Protein 3LC0 (pdb70)

B-factor: mean 15.01, std 8.4, range [2.0, 71.71]

Sequence (415 aa):
NMVETEPVQGCRDFPPEEAMRCCRRHLLFDVFHATAKTFGFEEYDAPVLESEELYIRKAGEEITEQMFNFITKGGHRVALRPEMTPSLARLLLGKGRSLLLPAKWYSSIPQCWRYEARREHYQWNMDIVGVKSVSAEVELVCAACWWAMRSLGLSSKDVGIKVNSRKVLQTVVEQAGVTSDKFAPVCVIVDKMEKIPREEVEAQLAVLGLEPTVVDAITTTLSLKSIDEIAQRVGEEHEAVKELRQFFEQVEEAYGYGDWVLFDASVVRGLAYYTGIVFEGFDREGKFRALCGGGRYDNLLLTTYGSPTPIPCAGFGFGDCCVIVELLQEKRLLPDIPHVVDDVVIPFDESMRPHALAVLRRLRDAGRSADIILDKKKVVQAFNYADRVGAVRAVLVAPEEWERGEVQVKMLRGFAVPLDRLV

Organism: Trypanosoma cruzi (strain CL Brener) (NCBI:txid353153)

Structure (mmCIF, N/CA/C/O backbone):
data_3LC0
#
_entry.id   3LC0
#
_cell.length_a   90.030
_cell.length_b   118.840
_cell.length_c   65.980
_cell.angle_alpha   90.00
_cell.angle_beta   132.57
_cell.angle_gamma   90.00
#
_symmetry.space_group_name_H-M   'C 1 2 1'
#
loop_
_entity.id
_entity.type
_entity.pdbx_description
1 polymer 'Histidyl-tRNA synthetase'
2 non-polymer HISTIDINE
3 water water
#
loop_
_atom_site.group_PDB
_atom_site.id
_atom_site.type_symbol
_atom_site.label_atom_id
_atom_site.label_alt_id
_atom_site.label_comp_id
_atom_site.label_asym_id
_atom_site.label_entity_id
_atom_site.label_seq_id
_atom_site.pdbx_PDB_ins_code
_atom_site.Cartn_x
_atom_site.Cartn_y
_atom_site.Cartn_z
_atom_site.occupancy
_atom_site.B_iso_or_equiv
_atom_site.auth_seq_id
_atom_site.auth_comp_id
_atom_site.auth_asym_id
_atom_site.auth_atom_id
_atom_site.pdbx_PDB_model_num
ATOM 1 N N . ASN A 1 25 ? 18.095 -16.632 22.297 1.00 26.30 47 ASN A N 1
ATOM 2 C CA . ASN A 1 25 ? 18.287 -16.214 20.875 1.00 26.17 47 ASN A CA 1
ATOM 3 C C . ASN A 1 25 ? 17.387 -15.041 20.469 1.00 26.00 47 ASN A C 1
ATOM 4 O O . ASN A 1 25 ? 16.397 -14.735 21.149 1.00 26.25 47 ASN A O 1
ATOM 6 N N . MET A 1 26 ? 17.759 -14.385 19.370 1.00 25.43 48 MET A N 1
ATOM 7 C CA . MET A 1 26 ? 16.949 -13.341 18.756 1.00 25.05 48 MET A CA 1
ATOM 8 C C . MET A 1 26 ? 16.008 -13.922 17.705 1.00 24.01 48 MET A C 1
ATOM 9 O O . MET A 1 26 ? 16.335 -14.915 17.048 1.00 24.07 48 MET A O 1
ATOM 14 N N . VAL A 1 27 ? 14.845 -13.289 17.538 1.00 22.49 49 VAL A N 1
ATOM 15 C CA . VAL A 1 27 ? 13.964 -13.584 16.405 1.00 21.03 49 VAL A CA 1
ATOM 16 C C . VAL A 1 27 ? 14.729 -13.249 15.114 1.00 19.84 49 VAL A C 1
ATOM 17 O O . VAL A 1 27 ? 15.715 -12.505 15.152 1.00 19.62 49 VAL A O 1
ATOM 21 N N . GLU A 1 28 ? 14.307 -13.823 13.990 1.00 18.57 50 GLU A N 1
ATOM 22 C CA . GLU A 1 28 ? 14.921 -13.496 12.708 1.00 17.48 50 GLU A CA 1
ATOM 23 C C . GLU A 1 28 ? 14.595 -12.042 12.361 1.00 16.51 50 GLU A C 1
ATOM 24 O O . GLU A 1 28 ? 13.421 -11.702 12.221 1.00 15.83 50 GLU A O 1
ATOM 30 N N . THR A 1 29 ? 15.627 -11.207 12.223 1.00 15.41 51 THR A N 1
ATOM 31 C CA . THR A 1 29 ? 15.449 -9.767 11.960 1.00 14.83 51 THR A CA 1
ATOM 32 C C . THR A 1 29 ? 15.387 -9.422 10.481 1.00 14.29 51 THR A C 1
ATOM 33 O O . THR A 1 29 ? 14.870 -8.360 10.104 1.00 13.38 51 THR A O 1
ATOM 37 N N . GLU A 1 30 ? 15.920 -10.308 9.640 1.00 13.79 52 GLU A N 1
ATOM 38 C CA . GLU A 1 30 ? 15.794 -10.139 8.191 1.00 13.38 52 GLU A CA 1
ATOM 39 C C . GLU A 1 30 ? 14.350 -10.405 7.762 1.00 12.38 52 GLU A C 1
ATOM 40 O O . GLU A 1 30 ? 13.664 -11.226 8.371 1.00 12.61 52 GLU A O 1
ATOM 46 N N . PRO A 1 31 ? 13.881 -9.716 6.708 1.00 11.61 53 PRO A N 1
ATOM 47 C CA . PRO A 1 31 ? 12.528 -9.988 6.216 1.00 11.35 53 PRO A CA 1
ATOM 48 C C . PRO A 1 31 ? 12.492 -11.289 5.418 1.00 11.30 53 PRO A C 1
ATOM 49 O O . PRO A 1 31 ? 13.543 -11.892 5.167 1.00 10.41 53 PRO A O 1
ATOM 53 N N . VAL A 1 32 ? 11.288 -11.715 5.047 1.00 11.29 54 VAL A N 1
ATOM 54 C CA . VAL A 1 32 ? 11.084 -12.863 4.152 1.00 11.85 54 VAL A CA 1
ATOM 55 C C . VAL A 1 32 ? 11.940 -12.717 2.881 1.00 11.88 54 VAL A C 1
ATOM 56 O O . VAL A 1 32 ? 12.093 -11.618 2.341 1.00 11.37 54 VAL A O 1
ATOM 60 N N . GLN A 1 33 ? 12.482 -13.841 2.414 1.00 12.27 55 GLN A N 1
ATOM 61 C CA . GLN A 1 33 ? 13.552 -13.882 1.405 1.00 13.33 55 GLN A CA 1
ATOM 62 C C . GLN A 1 33 ? 13.683 -12.703 0.417 1.00 13.02 55 GLN A C 1
ATOM 63 O O . GLN A 1 33 ? 14.651 -11.936 0.494 1.00 14.45 55 GLN A O 1
ATOM 69 N N . GLY A 1 34 ? 12.763 -12.574 -0.526 1.00 11.83 56 GLY A N 1
ATOM 70 C CA . GLY A 1 34 ? 12.961 -11.580 -1.595 1.00 11.85 56 GLY A CA 1
ATOM 71 C C . GLY A 1 34 ? 12.316 -10.224 -1.343 1.00 11.36 56 GLY A C 1
ATOM 72 O O . GLY A 1 34 ? 12.055 -9.467 -2.294 1.00 11.19 56 GLY A O 1
ATOM 73 N N . CYS A 1 35 ? 12.079 -9.901 -0.073 1.00 11.14 57 CYS A N 1
ATOM 74 C CA . CYS A 1 35 ? 11.242 -8.741 0.281 1.00 11.61 57 CYS A CA 1
ATOM 75 C C . CYS A 1 35 ? 11.969 -7.632 1.048 1.00 11.06 57 CYS A C 1
ATOM 76 O O . CYS A 1 35 ? 12.891 -7.901 1.814 1.00 10.65 57 CYS A O 1
ATOM 79 N N . ARG A 1 36 ? 11.527 -6.385 0.854 1.00 10.50 58 ARG A N 1
ATOM 80 C CA . ARG A 1 36 ? 12.207 -5.236 1.443 1.00 9.72 58 ARG A CA 1
ATOM 81 C C . ARG A 1 36 ? 11.485 -4.673 2.667 1.00 9.17 58 ARG A C 1
ATOM 82 O O . ARG A 1 36 ? 10.244 -4.570 2.695 1.00 8.73 58 ARG A O 1
ATOM 90 N N . ASP A 1 37 ? 12.291 -4.295 3.654 1.00 7.63 59 ASP A N 1
ATOM 91 C CA . ASP A 1 37 ? 11.834 -3.494 4.778 1.00 7.35 59 ASP A CA 1
ATOM 92 C C . ASP A 1 37 ? 12.002 -2.027 4.436 1.00 7.33 59 ASP A C 1
ATOM 93 O O . ASP A 1 37 ? 12.922 -1.663 3.690 1.00 6.96 59 ASP A O 1
ATOM 98 N N . PHE A 1 38 ? 11.121 -1.182 4.973 1.00 6.52 60 PHE A N 1
ATOM 99 C CA . PHE A 1 38 ? 11.239 0.260 4.777 1.00 6.18 60 PHE A CA 1
ATOM 100 C C . PHE A 1 38 ? 11.209 0.992 6.106 1.00 5.95 60 PHE A C 1
ATOM 101 O O . PHE A 1 38 ? 10.199 1.616 6.446 1.00 4.41 60 PHE A O 1
ATOM 109 N N . PRO A 1 39 ? 12.326 0.959 6.851 1.00 5.65 61 PRO A N 1
ATOM 110 C CA . PRO A 1 39 ? 12.401 1.818 8.037 1.00 5.83 61 PRO A CA 1
ATOM 111 C C . PRO A 1 39 ? 12.402 3.294 7.603 1.00 5.35 61 PRO A C 1
ATOM 112 O O . PRO A 1 39 ? 12.468 3.562 6.398 1.00 5.18 61 PRO A O 1
ATOM 116 N N . PRO A 1 40 ? 12.316 4.242 8.560 1.00 6.05 62 PRO A N 1
ATOM 117 C CA . PRO A 1 40 ? 12.011 5.626 8.149 1.00 6.04 62 PRO A CA 1
ATOM 118 C C . PRO A 1 40 ? 12.892 6.200 7.048 1.00 6.18 62 PRO A C 1
ATOM 119 O O . PRO A 1 40 ? 12.383 6.797 6.101 1.00 5.95 62 PRO A O 1
ATOM 123 N N . GLU A 1 41 ? 14.216 5.990 7.154 1.00 6.69 63 GLU A N 1
ATOM 124 C CA A GLU A 1 41 ? 15.178 6.411 6.168 0.50 6.64 63 GLU A CA 1
ATOM 125 C CA B GLU A 1 41 ? 15.111 6.503 6.120 0.50 6.76 63 GLU A CA 1
ATOM 126 C C . GLU A 1 41 ? 14.781 5.966 4.738 1.00 6.73 63 GLU A C 1
ATOM 127 O O . GLU A 1 41 ? 14.644 6.773 3.798 1.00 7.21 63 GLU A O 1
ATOM 138 N N . ALA A 1 42 ? 14.611 4.656 4.584 1.00 6.68 64 ALA A N 1
ATOM 139 C CA . ALA A 1 42 ? 14.233 4.065 3.291 1.00 7.35 64 ALA A CA 1
ATOM 140 C C . ALA A 1 42 ? 12.825 4.468 2.868 1.00 7.55 64 ALA A C 1
ATOM 141 O O . ALA A 1 42 ? 12.551 4.634 1.675 1.00 6.29 64 ALA A O 1
ATOM 143 N N . MET A 1 43 ? 11.935 4.621 3.846 1.00 6.91 65 MET A N 1
ATOM 144 C CA . MET A 1 43 ? 10.554 5.068 3.557 1.00 7.19 65 MET A CA 1
ATOM 145 C C . MET A 1 43 ? 10.482 6.504 2.969 1.00 8.01 65 MET A C 1
ATOM 146 O O . MET A 1 43 ? 9.660 6.784 2.078 1.00 7.94 65 MET A O 1
ATOM 151 N N . ARG A 1 44 ? 11.334 7.405 3.453 1.00 9.08 66 ARG A N 1
ATOM 152 C CA . ARG A 1 44 ? 11.413 8.760 2.879 1.00 9.80 66 ARG A CA 1
ATOM 153 C C . ARG A 1 44 ? 11.759 8.731 1.397 1.00 10.50 66 ARG A C 1
ATOM 154 O O . ARG A 1 44 ? 11.166 9.468 0.590 1.00 10.15 66 ARG A O 1
ATOM 162 N N . CYS A 1 45 ? 12.721 7.884 1.035 1.00 10.60 67 CYS A N 1
ATOM 163 C CA A CYS A 1 45 ? 13.078 7.700 -0.365 0.50 10.78 67 CYS A CA 1
ATOM 164 C CA B CYS A 1 45 ? 13.076 7.666 -0.374 0.50 11.59 67 CYS A CA 1
ATOM 165 C C . CYS A 1 45 ? 11.875 7.202 -1.179 1.00 11.10 67 CYS A C 1
ATOM 166 O O . CYS A 1 45 ? 11.557 7.762 -2.239 1.00 10.35 67 CYS A O 1
ATOM 171 N N . ARG A 1 46 ? 11.203 6.164 -0.686 1.00 10.18 68 ARG A N 1
ATOM 172 C CA . ARG A 1 46 ? 10.017 5.659 -1.363 1.00 10.70 68 ARG A CA 1
ATOM 173 C C . ARG A 1 46 ? 8.923 6.723 -1.449 1.00 9.76 68 ARG A C 1
ATOM 174 O O . ARG A 1 46 ? 8.228 6.805 -2.466 1.00 10.50 68 ARG A O 1
ATOM 182 N N . ARG A 1 47 ? 8.756 7.520 -0.395 1.00 9.15 69 ARG A N 1
ATOM 183 C CA . ARG A 1 47 ? 7.695 8.548 -0.396 1.00 8.92 69 ARG A CA 1
ATOM 184 C C . ARG A 1 47 ? 8.018 9.648 -1.386 1.00 8.35 69 ARG A C 1
ATOM 185 O O . ARG A 1 47 ? 7.140 10.201 -2.007 1.00 6.92 69 ARG A O 1
ATOM 193 N N . HIS A 1 48 ? 9.294 9.961 -1.505 1.00 6.89 70 HIS A N 1
ATOM 194 C CA . HIS A 1 48 ? 9.767 10.970 -2.452 1.00 7.18 70 HIS A CA 1
ATOM 195 C C . HIS A 1 48 ? 9.390 10.540 -3.861 1.00 7.08 70 HIS A C 1
ATOM 196 O O . HIS A 1 48 ? 8.881 11.349 -4.669 1.00 8.39 70 HIS A O 1
ATOM 203 N N A LEU A 1 49 ? 9.625 9.266 -4.162 0.50 5.91 71 LEU A N 1
ATOM 204 N N B LEU A 1 49 ? 9.614 9.261 -4.155 0.50 6.36 71 LEU A N 1
ATOM 205 C CA A LEU A 1 49 ? 9.272 8.712 -5.458 0.50 5.50 71 LEU A CA 1
ATOM 206 C CA B LEU A 1 49 ? 9.282 8.686 -5.452 0.50 6.38 71 LEU A CA 1
ATOM 207 C C A LEU A 1 49 ? 7.754 8.670 -5.644 0.50 5.96 71 LEU A C 1
ATOM 208 C C B LEU A 1 49 ? 7.764 8.660 -5.644 0.50 6.45 71 LEU A C 1
ATOM 209 O O A LEU A 1 49 ? 7.230 9.138 -6.657 0.50 5.77 71 LEU A O 1
ATOM 210 O O B LEU A 1 49 ? 7.250 9.131 -6.661 0.50 6.26 71 LEU A O 1
ATOM 219 N N . PHE A 1 50 ? 7.043 8.129 -4.653 1.00 6.03 72 PHE A N 1
ATOM 220 C CA . PHE A 1 50 ? 5.577 7.978 -4.768 1.00 7.05 72 PHE A CA 1
ATOM 221 C C . PHE A 1 50 ? 4.890 9.347 -4.871 1.00 7.09 72 PHE A C 1
ATOM 222 O O . PHE A 1 50 ? 3.866 9.488 -5.576 1.00 7.28 72 PHE A O 1
ATOM 230 N N . ASP A 1 51 ? 5.435 10.342 -4.166 1.00 6.66 73 ASP A N 1
ATOM 231 C CA . ASP A 1 51 ? 4.858 11.703 -4.227 1.00 7.47 73 ASP A CA 1
ATOM 232 C C . ASP A 1 51 ? 4.869 12.194 -5.674 1.00 7.13 73 ASP A C 1
ATOM 233 O O . ASP A 1 51 ? 3.886 12.779 -6.150 1.00 6.76 73 ASP A O 1
ATOM 238 N N . VAL A 1 52 ? 5.959 11.910 -6.380 1.00 6.13 74 VAL A N 1
ATOM 239 C CA . VAL A 1 52 ? 6.062 12.272 -7.802 1.00 6.04 74 VAL A CA 1
ATOM 240 C C . VAL A 1 52 ? 5.036 11.521 -8.650 1.00 6.43 74 VAL A C 1
ATOM 241 O O . VAL A 1 52 ? 4.396 12.116 -9.501 1.00 4.97 74 VAL A O 1
ATOM 245 N N . PHE A 1 53 ? 4.882 10.212 -8.415 1.00 6.19 75 PHE A N 1
ATOM 246 C CA . PHE A 1 53 ? 3.885 9.448 -9.144 1.00 6.19 75 PHE A CA 1
ATOM 247 C C . PHE A 1 53 ? 2.470 10.030 -8.919 1.00 6.13 75 PHE A C 1
ATOM 248 O O . PHE A 1 53 ? 1.713 10.213 -9.885 1.00 5.48 75 PHE A O 1
ATOM 256 N N . HIS A 1 54 ? 2.092 10.301 -7.667 1.00 5.40 76 HIS A N 1
ATOM 257 C CA . HIS A 1 54 ? 0.768 10.890 -7.396 1.00 6.18 76 HIS A CA 1
ATOM 258 C C . HIS A 1 54 ? 0.646 12.270 -8.058 1.00 5.71 76 HIS A C 1
ATOM 259 O O . HIS A 1 54 ? -0.394 12.599 -8.629 1.00 5.73 76 HIS A O 1
ATOM 266 N N . ALA A 1 55 ? 1.708 13.057 -7.960 1.00 4.59 77 ALA A N 1
ATOM 267 C CA . ALA A 1 55 ? 1.648 14.462 -8.432 1.00 5.34 77 ALA A CA 1
ATOM 268 C C . ALA A 1 55 ? 1.535 14.504 -9.948 1.00 5.69 77 ALA A C 1
ATOM 269 O O . ALA A 1 55 ? 0.771 15.332 -10.509 1.00 6.57 77 ALA A O 1
ATOM 271 N N . THR A 1 56 ? 2.255 13.595 -10.610 1.00 5.88 78 THR A N 1
ATOM 272 C CA . THR A 1 56 ? 2.213 13.528 -12.084 1.00 5.99 78 THR A CA 1
ATOM 273 C C . THR A 1 56 ? 0.820 13.046 -12.539 1.00 6.12 78 THR A C 1
ATOM 274 O O . THR A 1 56 ? 0.252 13.607 -13.478 1.00 4.95 78 THR A O 1
ATOM 278 N N . ALA A 1 57 ? 0.286 12.003 -11.889 1.00 5.15 79 ALA A N 1
ATOM 279 C CA . ALA A 1 57 ? -1.078 11.533 -12.183 1.00 5.91 79 ALA A CA 1
ATOM 280 C C . ALA A 1 57 ? -2.095 12.654 -12.079 1.00 6.07 79 ALA A C 1
ATOM 281 O O . ALA A 1 57 ? -3.015 12.751 -12.904 1.00 7.88 79 ALA A O 1
ATOM 283 N N . LYS A 1 58 ? -1.986 13.444 -11.010 1.00 5.81 80 LYS A N 1
ATOM 284 C CA . LYS A 1 58 ? -2.889 14.552 -10.772 1.00 6.35 80 LYS A CA 1
ATOM 285 C C . LYS A 1 58 ? -2.747 15.606 -11.870 1.00 5.88 80 LYS A C 1
ATOM 286 O O . LYS A 1 58 ? -3.744 16.078 -12.440 1.00 4.64 80 LYS A O 1
ATOM 292 N N . THR A 1 59 ? -1.506 15.951 -12.165 1.00 4.73 81 THR A N 1
ATOM 293 C CA . THR A 1 59 ? -1.208 16.908 -13.231 1.00 5.68 81 THR A CA 1
ATOM 294 C C . THR A 1 59 ? -1.828 16.479 -14.563 1.00 5.70 81 THR A C 1
ATOM 295 O O . THR A 1 59 ? -2.312 17.317 -15.340 1.00 5.64 81 THR A O 1
ATOM 299 N N . PHE A 1 60 ? -1.819 15.178 -14.828 1.00 5.20 82 PHE A N 1
ATOM 300 C CA . PHE A 1 60 ? -2.323 14.640 -16.091 1.00 5.66 82 PHE A CA 1
ATOM 301 C C . PHE A 1 60 ? -3.808 14.220 -16.058 1.00 5.85 82 PHE A C 1
ATOM 302 O O . PHE A 1 60 ? -4.317 13.653 -17.035 1.00 6.50 82 PHE A O 1
ATOM 310 N N . GLY A 1 61 ? -4.482 14.442 -14.937 1.00 5.17 83 GLY A N 1
ATOM 311 C CA . GLY A 1 61 ? -5.921 14.152 -14.901 1.00 5.93 83 GLY A CA 1
ATOM 312 C C . GLY A 1 61 ? -6.312 12.698 -14.663 1.00 6.59 83 GLY A C 1
ATOM 313 O O . GLY A 1 61 ? -7.449 12.335 -14.936 1.00 7.75 83 GLY A O 1
ATOM 314 N N . PHE A 1 62 ? -5.407 11.903 -14.100 1.00 6.09 84 PHE A N 1
ATOM 315 C CA . PHE A 1 62 ? -5.659 10.454 -13.826 1.00 6.69 84 PHE A CA 1
ATOM 316 C C . PHE A 1 62 ? -6.258 10.290 -12.418 1.00 7.35 84 PHE A C 1
ATOM 317 O O . PHE A 1 62 ? -5.971 11.105 -11.528 1.00 7.85 84 PHE A O 1
ATOM 325 N N . GLU A 1 63 ? -7.102 9.261 -12.233 1.00 7.14 85 GLU A N 1
ATOM 326 C CA . GLU A 1 63 ? -7.780 9.013 -10.980 1.00 7.44 85 GLU A CA 1
ATOM 327 C C . GLU A 1 63 ? -7.254 7.734 -10.378 1.00 7.06 85 GLU A C 1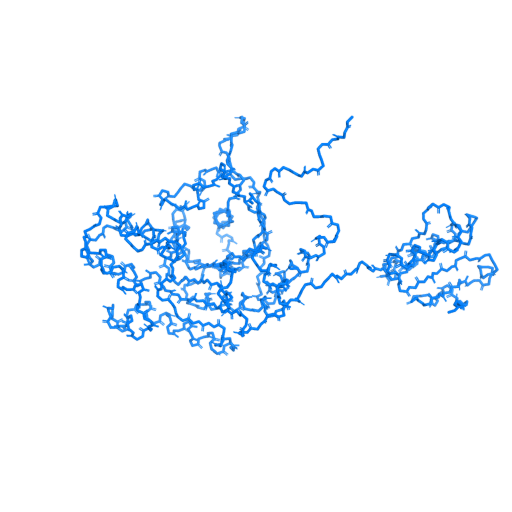
ATOM 328 O O . GLU A 1 63 ? -7.087 6.728 -11.085 1.00 6.59 85 GLU A O 1
ATOM 334 N N . GLU A 1 64 ? -7.038 7.768 -9.067 1.00 7.05 86 GLU A N 1
ATOM 335 C CA . GLU A 1 64 ? -6.441 6.642 -8.344 1.00 7.48 86 GLU A CA 1
ATOM 336 C C . GLU A 1 64 ? -7.421 5.484 -8.152 1.00 7.28 86 GLU A C 1
ATOM 337 O O . GLU A 1 64 ? -8.630 5.690 -7.990 1.00 6.86 86 GLU A O 1
ATOM 343 N N . TYR A 1 65 ? -6.905 4.261 -8.238 1.00 6.78 87 TYR A N 1
ATOM 344 C CA . TYR A 1 65 ? -7.697 3.102 -7.826 1.00 6.64 87 TYR A CA 1
ATOM 345 C C . TYR A 1 65 ? -6.785 2.096 -7.159 1.00 6.33 87 TYR A C 1
ATOM 346 O O . TYR A 1 65 ? -5.557 2.292 -7.069 1.00 6.31 87 TYR A O 1
ATOM 355 N N . ASP A 1 66 ? -7.397 1.019 -6.667 1.00 6.95 88 ASP A N 1
ATOM 356 C CA . ASP A 1 66 ? -6.663 -0.081 -6.057 1.00 7.81 88 ASP A CA 1
ATOM 357 C C . ASP A 1 66 ? -7.480 -1.362 -6.137 1.00 7.60 88 ASP A C 1
ATOM 358 O O . ASP A 1 66 ? -8.683 -1.335 -6.411 1.00 5.93 88 ASP A O 1
ATOM 363 N N . ALA A 1 67 ? -6.815 -2.487 -5.923 1.00 7.79 89 ALA A N 1
ATOM 364 C CA . ALA A 1 67 ? -7.495 -3.784 -5.906 1.00 8.26 89 ALA A CA 1
ATOM 365 C C . ALA A 1 67 ? -6.676 -4.705 -4.998 1.00 8.60 89 ALA A C 1
ATOM 366 O O . ALA A 1 67 ? -5.586 -4.314 -4.570 1.00 8.58 89 ALA A O 1
ATOM 368 N N . PRO A 1 68 ? -7.186 -5.913 -4.676 1.00 8.57 90 PRO A N 1
ATOM 369 C CA . PRO A 1 68 ? -6.429 -6.712 -3.705 1.00 8.69 90 PRO A CA 1
ATOM 370 C C . PRO A 1 68 ? -5.171 -7.314 -4.295 1.00 8.72 90 PRO A C 1
ATOM 371 O O . PRO A 1 68 ? -5.162 -7.728 -5.461 1.00 8.13 90 PRO A O 1
ATOM 375 N N . VAL A 1 69 ? -4.118 -7.369 -3.486 1.00 9.04 91 VAL A N 1
ATOM 376 C CA . VAL A 1 69 ? -2.856 -7.961 -3.922 1.00 9.56 91 VAL A CA 1
ATOM 377 C C . VAL A 1 69 ? -3.051 -9.460 -4.234 1.00 9.89 91 VAL A C 1
ATOM 378 O O . VAL A 1 69 ? -2.324 -10.025 -5.054 1.00 9.20 91 VAL A O 1
ATOM 382 N N . LEU A 1 70 ? -4.042 -10.069 -3.579 1.00 10.52 92 LEU A N 1
ATOM 383 C CA . LEU A 1 70 ? -4.450 -11.450 -3.829 1.00 11.49 92 LEU A CA 1
ATOM 384 C C . LEU A 1 70 ? -5.525 -11.522 -4.929 1.00 12.36 92 LEU A C 1
ATOM 385 O O . LEU A 1 70 ? -6.618 -10.974 -4.776 1.00 11.92 92 LEU A O 1
ATOM 390 N N . GLU A 1 71 ? -5.200 -12.195 -6.039 1.00 14.14 93 GLU A N 1
ATOM 391 C CA . GLU A 1 71 ? -6.136 -12.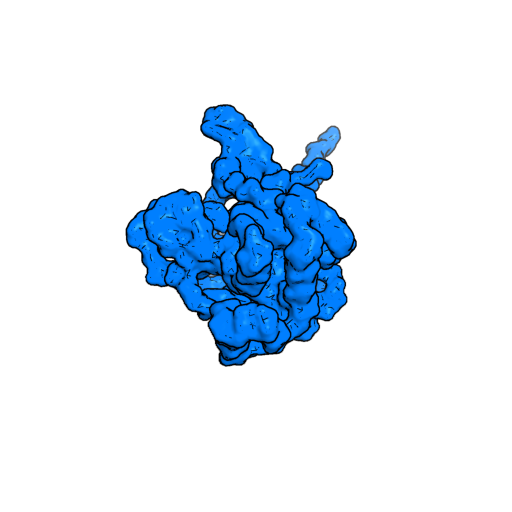416 -7.166 1.00 15.13 93 GLU A CA 1
ATOM 392 C C . GLU A 1 71 ? -6.271 -13.890 -7.532 1.00 16.24 93 GLU A C 1
ATOM 393 O O . GLU A 1 71 ? -5.357 -14.691 -7.270 1.00 16.43 93 GLU A O 1
ATOM 399 N N . SER A 1 72 ? -7.391 -14.249 -8.170 1.00 17.17 94 SER A N 1
ATOM 400 C CA . SER A 1 72 ? -7.544 -15.604 -8.715 1.00 18.39 94 SER A CA 1
ATOM 401 C C . SER A 1 72 ? -6.443 -15.887 -9.728 1.00 19.13 94 SER A C 1
ATOM 402 O O . SER A 1 72 ? -6.159 -15.062 -10.594 1.00 19.19 94 SER A O 1
ATOM 405 N N . GLU A 1 73 ? -5.825 -17.060 -9.619 1.00 19.96 95 GLU A N 1
ATOM 406 C CA . GLU A 1 73 ? -4.707 -17.417 -10.487 1.00 21.04 95 GLU A CA 1
ATOM 407 C C . GLU A 1 73 ? -5.163 -17.472 -11.945 1.00 20.77 95 GLU A C 1
ATOM 408 O O . GLU A 1 73 ? -4.359 -17.260 -12.855 1.00 20.46 95 GLU A O 1
ATOM 414 N N . GLU A 1 74 ? -6.461 -17.730 -12.142 1.00 20.87 96 GLU A N 1
ATOM 415 C CA . GLU A 1 74 ? -7.057 -17.871 -13.473 1.00 21.57 96 GLU A CA 1
ATOM 416 C C . GLU A 1 74 ? -6.940 -16.588 -14.282 1.00 21.67 96 GLU A C 1
ATOM 417 O O . GLU A 1 74 ? -6.880 -16.623 -15.510 1.00 21.56 96 GLU A O 1
ATOM 419 N N . LEU A 1 75 ? -6.880 -15.457 -13.580 1.00 21.89 97 LEU A N 1
ATOM 420 C CA . LEU A 1 75 ? -6.743 -14.163 -14.205 1.00 22.11 97 LEU A CA 1
ATOM 421 C C . LEU A 1 75 ? -5.473 -14.077 -15.065 1.00 22.64 97 LEU A C 1
ATOM 422 O O . LEU A 1 75 ? -5.456 -13.335 -16.048 1.00 23.63 97 LEU A O 1
ATOM 427 N N . TYR A 1 76 ? -4.431 -14.838 -14.708 1.00 22.34 98 TYR A N 1
ATOM 428 C CA . TYR A 1 76 ? -3.099 -14.744 -15.350 1.00 22.15 98 TYR A CA 1
ATOM 429 C C . TYR A 1 76 ? -2.716 -15.903 -16.281 1.00 23.38 98 TYR A C 1
ATOM 430 O O . TYR A 1 76 ? -1.519 -16.132 -16.534 1.00 23.91 98 TYR A O 1
ATOM 439 N N . ILE A 1 77 ? -3.699 -16.638 -16.780 1.00 23.72 99 ILE A N 1
ATOM 440 C CA . ILE A 1 77 ? -3.395 -17.754 -17.690 1.00 24.71 99 ILE A CA 1
ATOM 441 C C . ILE A 1 77 ? -3.407 -17.231 -19.129 1.00 24.85 99 ILE A C 1
ATOM 442 O O . ILE A 1 77 ? -4.479 -16.931 -19.679 1.00 25.53 99 ILE A O 1
ATOM 447 N N . ARG A 1 78 ? -2.224 -17.085 -19.729 1.00 24.31 100 ARG A N 1
ATOM 448 C CA . ARG A 1 78 ? -2.152 -16.531 -21.089 1.00 23.37 100 ARG A CA 1
ATOM 449 C C . ARG A 1 78 ? -1.528 -17.431 -22.155 1.00 23.22 100 ARG A C 1
ATOM 450 O O . ARG A 1 78 ? -1.765 -17.213 -23.352 1.00 23.80 100 ARG A O 1
ATOM 458 N N . LYS A 1 79 ? -0.749 -18.429 -21.730 1.00 22.27 101 LYS A N 1
ATOM 459 C CA . LYS A 1 79 ? -0.247 -19.478 -22.638 1.00 21.52 101 LYS A CA 1
ATOM 460 C C . LYS A 1 79 ? 0.679 -18.955 -23.746 1.00 20.82 101 LYS A C 1
ATOM 461 O O . LYS A 1 79 ? 0.680 -19.472 -24.871 1.00 20.33 101 LYS A O 1
ATOM 467 N N . ALA A 1 80 ? 1.476 -17.941 -23.415 1.00 19.77 102 ALA A N 1
ATOM 468 C CA . ALA A 1 80 ? 2.382 -17.325 -24.383 1.00 19.59 102 ALA A CA 1
ATOM 469 C C . ALA A 1 80 ? 3.865 -17.395 -23.987 1.00 19.26 102 ALA A C 1
ATOM 470 O O . ALA A 1 80 ? 4.706 -16.785 -24.651 1.00 19.33 102 ALA A O 1
ATOM 472 N N . GLY A 1 81 ? 4.177 -18.134 -22.918 1.00 18.99 103 GLY A N 1
ATOM 473 C CA . GLY A 1 81 ? 5.557 -18.269 -22.425 1.00 18.93 103 GLY A CA 1
ATOM 474 C C . GLY A 1 81 ? 6.142 -16.993 -21.820 1.00 19.47 103 GLY A C 1
ATOM 475 O O . GLY A 1 81 ? 7.365 -16.824 -21.802 1.00 19.07 103 GLY A O 1
ATOM 476 N N . GLU A 1 82 ? 5.275 -16.101 -21.327 1.00 19.63 104 GLU A N 1
ATOM 477 C CA . GLU A 1 82 ? 5.697 -14.824 -20.726 1.00 20.22 104 GLU A CA 1
ATOM 478 C C . GLU A 1 82 ? 6.442 -15.051 -19.420 1.00 21.24 104 GLU A C 1
ATOM 479 O O . GLU A 1 82 ? 6.029 -15.888 -18.617 1.00 20.76 104 GLU A O 1
ATOM 485 N N . GLU A 1 83 ? 7.521 -14.295 -19.200 1.00 22.25 105 GLU A N 1
ATOM 486 C CA . GLU A 1 83 ? 8.265 -14.365 -17.940 1.00 23.83 105 GLU A CA 1
ATOM 487 C C . GLU A 1 83 ? 7.369 -14.020 -16.750 1.00 24.45 105 GLU A C 1
ATOM 488 O O . GLU A 1 83 ? 7.437 -14.666 -15.708 1.00 24.21 105 GLU A O 1
ATOM 494 N N . ILE A 1 84 ? 6.535 -12.993 -16.929 1.00 25.72 106 ILE A N 1
ATOM 495 C CA . ILE A 1 84 ? 5.633 -12.471 -15.892 1.00 26.96 106 ILE A CA 1
ATOM 496 C C . ILE A 1 84 ? 4.689 -13.520 -15.297 1.00 27.58 106 ILE A C 1
ATOM 497 O O . ILE A 1 84 ? 4.437 -13.511 -14.084 1.00 27.92 106 ILE A O 1
ATOM 502 N N . THR A 1 85 ? 4.172 -14.409 -16.152 1.00 27.87 107 THR A N 1
ATOM 503 C CA . THR A 1 85 ? 3.201 -15.427 -15.743 1.00 28.42 107 THR A CA 1
ATOM 504 C C . THR A 1 85 ? 3.900 -16.697 -15.254 1.00 28.11 107 THR A C 1
ATOM 505 O O . THR A 1 85 ? 3.416 -17.348 -14.324 1.00 28.69 107 THR A O 1
ATOM 509 N N . GLU A 1 86 ? 5.029 -17.034 -15.881 1.00 27.43 108 GLU A N 1
ATOM 510 C CA . GLU A 1 86 ? 5.887 -18.158 -15.458 1.00 26.84 108 GLU A CA 1
ATOM 511 C C . GLU A 1 86 ? 6.398 -18.011 -14.023 1.00 26.44 108 GLU A C 1
ATOM 512 O O . GLU A 1 86 ? 6.523 -18.996 -13.297 1.00 26.36 108 GLU A O 1
ATOM 518 N N . GLN A 1 87 ? 6.710 -16.778 -13.632 1.00 25.87 109 GLN A N 1
ATOM 519 C CA . GLN A 1 87 ? 7.310 -16.493 -12.328 1.00 25.69 109 GLN A CA 1
ATOM 520 C C . GLN A 1 87 ? 6.272 -16.059 -11.283 1.00 25.36 109 GLN A C 1
ATOM 521 O O . GLN A 1 87 ? 6.515 -15.152 -10.489 1.00 24.68 109 GLN A O 1
ATOM 527 N N . MET A 1 88 ? 5.126 -16.738 -11.290 1.00 25.37 110 MET A N 1
ATOM 528 C CA . MET A 1 88 ? 3.996 -16.403 -10.428 1.00 25.52 110 MET A CA 1
ATOM 529 C C . MET A 1 88 ? 4.204 -16.870 -8.997 1.00 24.44 110 MET A C 1
ATOM 530 O O . MET A 1 88 ? 4.578 -18.017 -8.759 1.00 23.46 110 MET A O 1
ATOM 535 N N . PHE A 1 89 ? 3.969 -15.960 -8.054 1.00 23.34 111 PHE A N 1
ATOM 536 C CA . PHE A 1 89 ? 3.980 -16.272 -6.632 1.00 22.29 111 PHE A CA 1
ATOM 537 C C . PHE A 1 89 ? 2.586 -16.786 -6.270 1.00 21.81 111 PHE A C 1
ATOM 538 O O . PHE A 1 89 ? 1.758 -16.046 -5.741 1.00 20.99 111 PHE A O 1
ATOM 546 N N . ASN A 1 90 ? 2.311 -18.051 -6.573 1.00 21.14 112 ASN A N 1
ATOM 547 C CA . ASN A 1 90 ? 0.974 -18.554 -6.325 1.00 20.97 112 ASN A CA 1
ATOM 548 C C . ASN A 1 90 ? 0.910 -19.521 -5.151 1.00 20.57 112 ASN A C 1
ATOM 549 O O . ASN A 1 90 ? 1.940 -20.024 -4.684 1.00 20.46 112 ASN A O 1
ATOM 554 N N . PHE A 1 91 ? -0.305 -19.759 -4.669 1.00 19.76 113 PHE A N 1
ATOM 555 C CA . PHE A 1 91 ? -0.557 -20.790 -3.665 1.00 19.07 113 PHE A CA 1
ATOM 556 C C . PHE A 1 91 ? -2.040 -21.138 -3.629 1.00 18.98 113 PHE A C 1
ATOM 557 O O . PHE A 1 91 ? -2.863 -20.425 -4.207 1.00 18.48 113 PHE A O 1
ATOM 565 N N . ILE A 1 92 ? -2.371 -22.240 -2.957 1.00 18.85 114 ILE A N 1
ATOM 566 C CA . ILE A 1 92 ? -3.758 -22.631 -2.745 1.00 19.20 114 ILE A CA 1
ATOM 567 C C . ILE A 1 92 ? -4.171 -22.209 -1.343 1.00 19.51 114 ILE A C 1
ATOM 568 O O . ILE A 1 92 ? -3.410 -22.406 -0.390 1.00 19.38 114 ILE A O 1
ATOM 573 N N . THR A 1 93 ? -5.369 -21.639 -1.218 1.00 19.96 115 THR A N 1
ATOM 574 C CA . THR A 1 93 ? -5.893 -21.245 0.090 1.00 20.80 115 THR A CA 1
ATOM 575 C C . THR A 1 93 ? -6.276 -22.476 0.915 1.00 21.59 115 THR A C 1
ATOM 576 O O . THR A 1 93 ? -5.561 -22.826 1.849 1.00 21.71 115 THR A O 1
ATOM 580 N N . LYS A 1 94 ? -7.365 -23.138 0.504 1.00 22.40 116 LYS A N 1
ATOM 581 C CA . LYS A 1 94 ? -8.127 -24.151 1.261 1.00 23.38 116 LYS A CA 1
ATOM 582 C C . LYS A 1 94 ? -9.570 -23.970 0.787 1.00 23.56 116 LYS A C 1
ATOM 583 O O . LYS A 1 94 ? -9.964 -24.483 -0.271 1.00 23.55 116 LYS A O 1
ATOM 589 N N . GLY A 1 95 ? -10.334 -23.215 1.582 1.00 23.77 117 GLY A N 1
ATOM 590 C CA . GLY A 1 95 ? -11.653 -22.709 1.202 1.00 23.93 117 GLY A CA 1
ATOM 591 C C . GLY A 1 95 ? -11.513 -21.416 0.411 1.00 24.00 117 GLY A C 1
ATOM 592 O O . GLY A 1 95 ? -11.275 -20.335 0.972 1.00 24.05 117 GLY A O 1
ATOM 593 N N . GLY A 1 96 ? -11.654 -21.542 -0.906 1.00 23.88 118 GLY A N 1
ATOM 594 C CA . GLY A 1 96 ? -11.481 -20.427 -1.832 1.00 23.33 118 GLY A CA 1
ATOM 595 C C . GLY A 1 96 ? -11.148 -20.984 -3.200 1.00 23.00 118 GLY A C 1
ATOM 596 O O . GLY A 1 96 ? -12.012 -21.573 -3.859 1.00 23.12 118 GLY A O 1
ATOM 597 N N . HIS A 1 97 ? -9.892 -20.804 -3.621 1.00 22.28 119 HIS A N 1
ATOM 598 C CA . HIS A 1 97 ? -9.389 -21.395 -4.863 1.00 21.30 119 HIS A CA 1
ATOM 599 C C . HIS A 1 97 ? -7.848 -21.309 -4.956 1.00 19.80 119 HIS A C 1
ATOM 600 O O . HIS A 1 97 ? -7.159 -21.092 -3.953 1.00 19.32 119 HIS A O 1
ATOM 607 N N . ARG A 1 98 ? -7.323 -21.496 -6.166 1.00 18.07 120 ARG A N 1
ATOM 608 C CA . ARG A 1 98 ? -5.922 -21.236 -6.474 1.00 16.51 120 ARG A CA 1
ATOM 609 C C . ARG A 1 98 ? -5.757 -19.731 -6.670 1.00 15.40 120 ARG A C 1
ATOM 610 O O . ARG A 1 98 ? -6.385 -19.135 -7.553 1.00 14.80 120 ARG A O 1
ATOM 618 N N . VAL A 1 99 ? -4.921 -19.124 -5.835 1.00 14.11 121 VAL A N 1
ATOM 619 C CA . VAL A 1 99 ? -4.721 -17.671 -5.868 1.00 12.87 121 VAL A CA 1
ATOM 620 C C . VAL A 1 99 ? -3.252 -17.312 -6.103 1.00 12.17 121 VAL A C 1
ATOM 621 O O . VAL A 1 99 ? -2.364 -18.166 -6.017 1.00 12.29 121 VAL A O 1
ATOM 625 N N . ALA A 1 100 ? -3.002 -16.045 -6.409 1.00 11.23 122 ALA A N 1
ATOM 626 C CA . ALA A 1 100 ? -1.642 -15.575 -6.593 1.00 10.21 122 ALA A CA 1
ATOM 627 C C . ALA A 1 100 ? -1.506 -14.185 -6.004 1.00 9.43 122 ALA A C 1
ATOM 628 O O . ALA A 1 100 ? -2.461 -13.393 -6.051 1.00 9.24 122 ALA A O 1
ATOM 630 N N . LEU A 1 101 ? -0.328 -13.889 -5.461 1.00 8.18 123 LEU A N 1
ATOM 631 C CA . LEU A 1 101 ? 0.048 -12.488 -5.227 1.00 8.27 123 LEU A CA 1
ATOM 632 C C . LEU A 1 101 ? 0.303 -11.916 -6.626 1.00 7.96 123 LEU A C 1
ATOM 633 O O . LEU A 1 101 ? 1.092 -12.488 -7.400 1.00 7.57 123 LEU A O 1
ATOM 638 N N . ARG A 1 102 ? -0.401 -10.836 -6.973 1.00 7.40 124 ARG A N 1
ATOM 639 C CA . ARG A 1 102 ? -0.403 -10.313 -8.345 1.00 6.69 124 ARG A CA 1
ATOM 640 C C . ARG A 1 102 ? 1.009 -10.080 -8.873 1.00 6.53 124 ARG A C 1
ATOM 641 O O . ARG A 1 102 ? 1.840 -9.459 -8.191 1.00 6.39 124 ARG A O 1
ATOM 649 N N . PRO A 1 103 ? 1.298 -10.584 -10.085 1.00 6.61 125 PRO A N 1
ATOM 650 C CA . PRO A 1 103 ? 2.598 -10.314 -10.689 1.00 6.62 125 PRO A CA 1
ATOM 651 C C . PRO A 1 103 ? 2.592 -9.009 -11.452 1.00 6.49 125 PRO A C 1
ATOM 652 O O . PRO A 1 103 ? 3.662 -8.505 -11.800 1.00 6.94 125 PRO A O 1
ATOM 656 N N . GLU A 1 104 ? 1.389 -8.485 -11.717 1.00 6.64 126 GLU A N 1
ATOM 657 C CA . GLU A 1 104 ? 1.168 -7.217 -12.448 1.00 6.20 126 GLU A CA 1
ATOM 658 C C . GLU A 1 104 ? -0.241 -6.704 -12.147 1.00 5.85 126 GLU A C 1
ATOM 659 O O . GLU A 1 104 ? -1.037 -7.408 -11.520 1.00 6.08 126 GLU A O 1
ATOM 665 N N . MET A 1 105 ? -0.560 -5.494 -12.601 1.00 4.74 127 MET A N 1
ATOM 666 C CA . MET A 1 105 ? -1.844 -4.875 -12.224 1.00 4.59 127 MET A CA 1
ATOM 667 C C . MET A 1 105 ? -2.884 -4.940 -13.322 1.00 4.42 127 MET A C 1
ATOM 668 O O . MET A 1 105 ? -4.096 -4.861 -13.068 1.00 4.10 127 MET A O 1
ATOM 673 N N . THR A 1 106 ? -2.413 -5.050 -14.560 1.00 4.88 128 THR A N 1
ATOM 674 C CA . THR A 1 106 ? -3.316 -4.866 -15.705 1.00 5.67 128 THR A CA 1
ATOM 675 C C . THR A 1 106 ? -4.526 -5.800 -15.701 1.00 5.37 128 THR A C 1
ATOM 676 O O . THR A 1 106 ? -5.645 -5.346 -15.978 1.00 5.88 128 THR A O 1
ATOM 680 N N . PRO A 1 107 ? -4.331 -7.107 -15.377 1.00 5.72 129 PRO A N 1
ATOM 681 C CA . PRO A 1 107 ? -5.505 -7.977 -15.297 1.00 5.40 129 PRO A CA 1
ATOM 682 C C . PRO A 1 107 ? -6.544 -7.507 -14.250 1.00 5.31 129 PRO A C 1
ATOM 683 O O . PRO A 1 107 ? -7.752 -7.573 -14.514 1.00 4.90 129 PRO A O 1
ATOM 687 N N . SER A 1 108 ? -6.068 -7.032 -13.096 1.00 5.06 130 SER A N 1
ATOM 688 C CA . SER A 1 108 ? -6.924 -6.471 -12.034 1.00 5.52 130 SER A CA 1
ATOM 689 C C . SER A 1 108 ? -7.703 -5.233 -12.520 1.00 5.25 130 SER A C 1
ATOM 690 O O . SER A 1 108 ? -8.911 -5.090 -12.253 1.00 5.51 130 SER A O 1
ATOM 693 N N . LEU A 1 109 ? -6.996 -4.344 -13.213 1.00 5.36 131 LEU A N 1
ATOM 694 C CA . LEU A 1 109 ? -7.617 -3.183 -13.854 1.00 5.07 131 LEU A CA 1
ATOM 695 C C . LEU A 1 109 ? -8.733 -3.631 -14.796 1.00 5.46 131 LEU A C 1
ATOM 696 O O . LEU A 1 109 ? -9.866 -3.157 -14.687 1.00 5.22 131 LEU A O 1
ATOM 701 N N . ALA A 1 110 ? -8.430 -4.566 -15.701 1.00 5.33 132 ALA A N 1
ATOM 702 C CA . ALA A 1 110 ? -9.465 -5.051 -16.616 1.00 5.79 132 ALA A CA 1
ATOM 703 C C . ALA A 1 110 ? -10.674 -5.654 -15.873 1.00 6.00 132 ALA A C 1
ATOM 704 O O . ALA A 1 110 ? -11.817 -5.441 -16.289 1.00 6.04 132 ALA A O 1
ATOM 706 N N . ARG A 1 111 ? -10.423 -6.388 -14.780 1.00 6.04 133 ARG A N 1
ATOM 707 C CA . ARG A 1 111 ? -11.491 -6.949 -13.939 1.00 7.10 133 ARG A CA 1
ATOM 708 C C . ARG A 1 111 ? -12.383 -5.853 -13.372 1.00 7.32 133 ARG A C 1
ATOM 709 O O . ARG A 1 111 ? -13.620 -5.948 -13.422 1.00 7.38 133 ARG A O 1
ATOM 717 N N . LEU A 1 112 ? -11.754 -4.812 -12.841 1.00 7.47 134 LEU A N 1
ATOM 718 C CA . LEU A 1 112 ? -12.490 -3.679 -12.289 1.00 8.39 134 LEU A CA 1
ATOM 719 C C . LEU A 1 112 ? -13.304 -2.962 -13.369 1.00 8.58 134 LEU A C 1
ATOM 720 O O . LEU A 1 112 ? -14.449 -2.582 -13.129 1.00 8.26 134 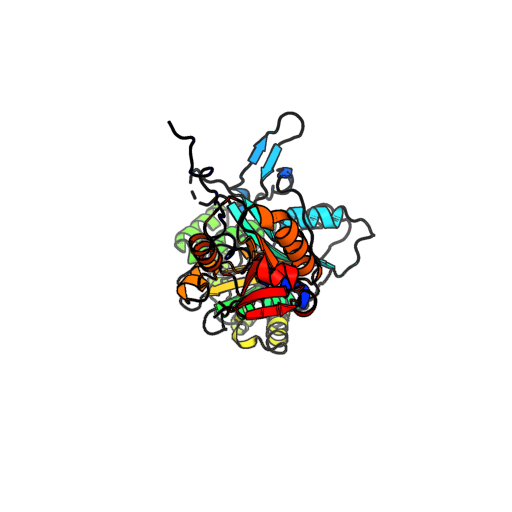LEU A O 1
ATOM 725 N N . LEU A 1 113 ? -12.698 -2.766 -14.545 1.00 9.59 135 LEU A N 1
ATOM 726 C CA . LEU A 1 113 ? -13.384 -2.098 -15.658 1.00 10.16 135 LEU A CA 1
ATOM 727 C C . LEU A 1 113 ? -14.632 -2.857 -16.078 1.00 11.57 135 LEU A C 1
ATOM 728 O O . LEU A 1 113 ? -15.695 -2.256 -16.233 1.00 11.70 135 LEU A O 1
ATOM 733 N N . LEU A 1 114 ? -14.506 -4.172 -16.239 1.00 12.33 136 LEU A N 1
ATOM 734 C CA . LEU A 1 114 ? -15.653 -5.015 -16.557 1.00 14.40 136 LEU A CA 1
ATOM 735 C C . LEU A 1 114 ? -16.691 -5.060 -15.448 1.00 15.22 136 LEU A C 1
ATOM 736 O O . LEU A 1 114 ? -17.886 -5.128 -15.734 1.00 15.72 136 LEU A O 1
ATOM 741 N N . GLY A 1 115 ? -16.235 -5.035 -14.194 1.00 16.49 137 GLY A N 1
ATOM 742 C CA . GLY A 1 115 ? -17.128 -5.138 -13.025 1.00 18.09 137 GLY A CA 1
ATOM 743 C C . GLY A 1 115 ? -17.931 -3.867 -12.845 1.00 19.42 137 GLY A C 1
ATOM 744 O O . GLY A 1 115 ? -19.074 -3.890 -12.377 1.00 19.40 137 GLY A O 1
ATOM 745 N N . LYS A 1 116 ? -17.301 -2.752 -13.205 1.00 20.60 138 LYS A N 1
ATOM 746 C CA . LYS A 1 116 ? -17.999 -1.508 -13.433 1.00 21.78 138 LYS A CA 1
ATOM 747 C C . LYS A 1 116 ? -18.927 -1.834 -14.583 1.00 22.20 138 LYS A C 1
ATOM 748 O O . LYS A 1 116 ? -18.534 -2.507 -15.531 1.00 22.95 138 LYS A O 1
ATOM 754 N N . GLY A 1 117 ? -20.163 -1.390 -14.511 1.00 22.17 139 GLY A N 1
ATOM 755 C CA . GLY A 1 117 ? -21.117 -1.830 -15.522 1.00 22.92 139 GLY A CA 1
ATOM 756 C C . GLY A 1 117 ? -21.054 -0.965 -16.757 1.00 22.68 139 GLY A C 1
ATOM 757 O O . GLY A 1 117 ? -19.978 -0.548 -17.198 1.00 22.86 139 GLY A O 1
ATOM 758 N N . ARG A 1 118 ? -22.236 -0.713 -17.309 1.00 22.58 140 ARG A N 1
ATOM 759 C CA . ARG A 1 118 ? -22.454 0.332 -18.292 1.00 22.35 140 ARG A CA 1
ATOM 760 C C . ARG A 1 118 ? -22.144 1.685 -17.645 1.00 22.08 140 ARG A C 1
ATOM 761 O O . ARG A 1 118 ? -21.984 2.689 -18.342 1.00 22.15 140 ARG A O 1
ATOM 763 N N . SER A 1 119 ? -22.035 1.685 -16.309 1.00 21.64 141 SER A N 1
ATOM 764 C CA . SER A 1 119 ? -21.719 2.882 -15.520 1.00 21.09 141 SER A CA 1
ATOM 765 C C . SER A 1 119 ? -20.257 3.356 -15.650 1.00 20.34 141 SER A C 1
ATOM 766 O O . SER A 1 119 ? -19.883 4.388 -15.083 1.00 20.38 141 SER A O 1
ATOM 769 N N . LEU A 1 120 ? -19.434 2.605 -16.380 1.00 19.19 142 LEU A N 1
ATOM 770 C CA . LEU A 1 120 ? -18.068 3.057 -16.671 1.00 17.99 142 LEU A CA 1
ATOM 771 C C . LEU A 1 120 ? -18.119 4.130 -17.751 1.00 16.95 142 LEU A C 1
ATOM 772 O O . LEU A 1 120 ? -18.537 3.870 -18.871 1.00 16.95 142 LEU A O 1
ATOM 777 N N . LEU A 1 121 ? -17.705 5.337 -17.402 1.00 15.97 143 LEU A N 1
ATOM 778 C CA . LEU A 1 121 ? -17.681 6.432 -18.355 1.00 15.18 143 LEU A CA 1
ATOM 779 C C . LEU A 1 121 ? -16.319 6.536 -19.043 1.00 14.02 143 LEU A C 1
ATOM 780 O O . LEU A 1 121 ? -15.265 6.533 -18.397 1.00 13.64 143 LEU A O 1
ATOM 785 N N . LEU A 1 122 ? -16.360 6.629 -20.366 1.00 12.82 144 LEU A N 1
ATOM 786 C CA . LEU A 1 122 ? -15.163 6.645 -21.196 1.00 11.66 144 LEU A CA 1
ATOM 787 C C . LEU A 1 122 ? -15.033 7.982 -21.938 1.00 11.20 144 LEU A C 1
ATOM 788 O O . LEU A 1 122 ? -16.054 8.583 -22.306 1.00 11.01 144 LEU A O 1
ATOM 793 N N . PRO A 1 123 ? -13.787 8.453 -22.159 1.00 10.52 145 PRO A N 1
ATOM 794 C CA . PRO A 1 123 ? -12.538 7.792 -21.736 1.00 9.92 145 PRO A CA 1
ATOM 795 C C . PRO A 1 123 ? -12.288 7.838 -20.232 1.00 9.55 145 PRO A C 1
ATOM 796 O O . PRO A 1 123 ? -12.779 8.752 -19.545 1.00 8.96 145 PRO A O 1
ATOM 800 N N . ALA A 1 124 ? -11.560 6.843 -19.716 1.00 7.58 146 ALA A N 1
ATOM 801 C CA . ALA A 1 124 ? -11.211 6.825 -18.309 1.00 7.06 146 ALA A CA 1
ATOM 802 C C . ALA A 1 124 ? -9.705 6.809 -18.216 1.00 5.73 146 ALA A C 1
ATOM 803 O O . ALA A 1 124 ? -9.057 6.138 -18.997 1.00 6.59 146 ALA A O 1
ATOM 805 N N . LYS A 1 125 ? -9.157 7.511 -17.232 1.00 5.04 147 LYS A N 1
ATOM 806 C CA . LYS A 1 125 ? -7.700 7.563 -17.050 1.00 4.34 147 LYS A CA 1
ATOM 807 C C . LYS A 1 125 ? -7.422 7.204 -15.601 1.00 4.13 147 LYS A C 1
ATOM 808 O O . LYS A 1 125 ? -7.726 7.995 -14.706 1.00 4.10 147 LYS A O 1
ATOM 814 N N . TRP A 1 126 ? -6.950 5.975 -15.357 1.00 3.64 148 TRP A N 1
ATOM 815 C CA . TRP A 1 126 ? -6.848 5.455 -13.984 1.00 3.24 148 TRP A CA 1
ATOM 816 C C . TRP A 1 126 ? -5.378 5.107 -13.667 1.00 3.27 148 TRP A C 1
ATOM 817 O O . TRP A 1 126 ? -4.644 4.587 -14.521 1.00 2.79 148 TRP A O 1
ATOM 828 N N . TYR A 1 127 ? -4.975 5.345 -12.430 1.00 3.45 149 TYR A N 1
ATOM 829 C CA . TYR A 1 127 ? -3.617 5.002 -11.991 1.00 3.83 149 TYR A CA 1
ATOM 830 C C . TYR A 1 127 ? -3.629 4.330 -10.637 1.00 4.39 149 TYR A C 1
ATOM 831 O O . TYR A 1 127 ? -4.562 4.505 -9.856 1.00 3.94 149 TYR A O 1
ATOM 840 N N . SER A 1 128 ? -2.534 3.619 -10.344 1.00 4.26 150 SER A N 1
ATOM 841 C CA A SER A 1 128 ? -2.383 2.945 -9.063 0.50 4.05 150 SER A CA 1
ATOM 842 C CA B SER A 1 128 ? -2.385 2.919 -9.070 0.50 3.42 150 SER A CA 1
ATOM 843 C C . SER A 1 128 ? -0.882 2.795 -8.819 1.00 3.69 150 SER A C 1
ATOM 844 O O . SER A 1 128 ? -0.083 2.950 -9.749 1.00 3.44 150 SER A O 1
ATOM 849 N N . ILE A 1 129 ? -0.497 2.514 -7.584 1.00 2.69 151 ILE A N 1
ATOM 850 C CA . ILE A 1 129 ? 0.909 2.236 -7.280 1.00 2.91 151 ILE A CA 1
ATOM 851 C C . ILE A 1 129 ? 0.989 0.901 -6.498 1.00 3.84 151 ILE A C 1
ATOM 852 O O . ILE A 1 129 ? 1.412 0.878 -5.335 1.00 4.56 151 ILE A O 1
ATOM 857 N N . PRO A 1 130 ? 0.599 -0.217 -7.141 1.00 4.01 152 PRO A N 1
ATOM 858 C CA . PRO A 1 130 ? 0.548 -1.520 -6.436 1.00 4.13 152 PRO A CA 1
ATOM 859 C C . PRO A 1 130 ? 1.923 -2.128 -6.191 1.00 4.81 152 PRO A C 1
ATOM 860 O O . PRO A 1 130 ? 2.823 -1.983 -7.029 1.00 4.79 152 PRO A O 1
ATOM 864 N N . GLN A 1 131 ? 2.069 -2.834 -5.074 1.00 5.38 153 GLN A N 1
ATOM 865 C CA . GLN A 1 131 ? 3.138 -3.800 -4.928 1.00 5.63 153 GLN A CA 1
ATOM 866 C C . GLN A 1 131 ? 2.774 -5.028 -5.778 1.00 6.52 153 GLN A C 1
ATOM 867 O O . GLN A 1 131 ? 1.635 -5.531 -5.730 1.00 6.29 153 GLN A O 1
ATOM 873 N N . CYS A 1 132 ? 3.743 -5.489 -6.564 1.00 6.95 154 CYS A N 1
ATOM 874 C CA . CYS A 1 132 ? 3.603 -6.700 -7.373 1.00 7.72 154 CYS A CA 1
ATOM 875 C C . CYS A 1 132 ? 4.664 -7.722 -6.983 1.00 8.19 154 CYS A C 1
ATOM 876 O O . CYS A 1 132 ? 5.718 -7.352 -6.466 1.00 7.35 154 CYS A O 1
ATOM 879 N N . TRP A 1 133 ? 4.394 -9.002 -7.269 1.00 7.00 155 TRP A N 1
ATOM 880 C CA . TRP A 1 133 ? 5.158 -10.095 -6.698 1.00 7.97 155 TRP A CA 1
ATOM 881 C C . TRP A 1 133 ? 5.629 -11.067 -7.771 1.00 8.61 155 TRP A C 1
ATOM 882 O O . TRP A 1 133 ? 4.945 -11.262 -8.764 1.00 7.62 155 TRP A O 1
ATOM 893 N N . ARG A 1 134 ? 6.803 -11.650 -7.562 1.00 10.23 156 ARG A N 1
ATOM 894 C CA . ARG A 1 134 ? 7.268 -12.753 -8.408 1.00 13.14 156 ARG A CA 1
ATOM 895 C C . ARG A 1 134 ? 7.930 -13.824 -7.555 1.00 13.88 156 ARG A C 1
ATOM 896 O O . ARG A 1 134 ? 8.244 -13.588 -6.385 1.00 13.77 156 ARG A O 1
ATOM 904 N N . TYR A 1 135 ? 8.120 -15.007 -8.139 1.00 15.35 157 TYR A N 1
ATOM 905 C CA . TYR A 1 135 ? 8.817 -16.083 -7.458 1.00 16.81 157 TYR A CA 1
ATOM 906 C C . TYR A 1 135 ? 9.771 -16.762 -8.424 1.00 17.86 157 TYR A C 1
ATOM 907 O O . TYR A 1 135 ? 9.402 -17.060 -9.568 1.00 17.60 157 TYR A O 1
ATOM 916 N N . GLU A 1 136 ? 11.001 -16.969 -7.952 1.00 19.12 158 GLU A N 1
ATOM 917 C CA . GLU A 1 136 ? 12.012 -17.773 -8.643 1.00 20.80 158 GLU A CA 1
ATOM 918 C C . GLU A 1 136 ? 12.704 -18.671 -7.618 1.00 21.10 158 GLU A C 1
ATOM 919 O O . GLU A 1 136 ? 12.772 -18.327 -6.428 1.00 21.18 158 GLU A O 1
ATOM 925 N N . ALA A 1 137 ? 13.209 -19.816 -8.082 1.00 21.63 159 ALA A N 1
ATOM 926 C CA . ALA A 1 137 ? 13.894 -20.799 -7.227 1.00 22.10 159 ALA A CA 1
ATOM 927 C C . ALA A 1 137 ? 15.294 -20.345 -6.790 1.00 22.39 159 ALA A C 1
ATOM 928 O O . ALA A 1 137 ? 15.823 -19.337 -7.280 1.00 22.82 159 ALA A O 1
ATOM 930 N N . ARG A 1 143 ? 14.794 -10.777 -5.851 1.00 17.98 165 ARG A N 1
ATOM 931 C CA . ARG A 1 143 ? 13.776 -9.758 -5.602 1.00 17.74 165 ARG A CA 1
ATOM 932 C C . ARG A 1 143 ? 12.379 -10.300 -5.935 1.00 16.47 165 ARG A C 1
ATOM 933 O O . ARG A 1 143 ? 12.051 -10.505 -7.109 1.00 16.37 165 ARG A O 1
ATOM 941 N N . ARG A 1 144 ? 11.557 -10.532 -4.913 1.00 13.86 166 ARG A N 1
ATOM 942 C CA . ARG A 1 144 ? 10.236 -11.127 -5.133 1.00 12.32 166 ARG A CA 1
ATOM 943 C C . ARG A 1 144 ? 9.080 -10.125 -5.092 1.00 11.56 166 ARG A C 1
ATOM 944 O O . ARG A 1 144 ? 7.925 -10.488 -5.292 1.00 11.35 166 ARG A O 1
ATOM 952 N N . GLU A 1 145 ? 9.421 -8.866 -4.855 1.00 10.59 167 GLU A N 1
ATOM 953 C CA . GLU A 1 145 ? 8.461 -7.824 -4.510 1.00 10.77 167 GLU A CA 1
ATOM 954 C C . GLU A 1 145 ? 8.953 -6.518 -5.154 1.00 9.95 167 GLU A C 1
ATOM 955 O O . GLU A 1 145 ? 10.119 -6.186 -5.028 1.00 9.51 167 GLU A O 1
ATOM 961 N N . HIS A 1 146 ? 8.096 -5.811 -5.890 1.00 9.74 168 HIS A N 1
ATOM 962 C CA . HIS A 1 146 ? 8.395 -4.414 -6.264 1.00 9.79 168 HIS A CA 1
ATOM 963 C C . HIS A 1 146 ? 7.124 -3.576 -6.359 1.00 8.69 168 HIS A C 1
ATOM 964 O O . HIS A 1 146 ? 6.045 -4.106 -6.633 1.00 9.27 168 HIS A O 1
ATOM 971 N N . TYR A 1 147 ? 7.248 -2.276 -6.131 1.00 7.83 169 TYR A N 1
ATOM 972 C CA . TYR A 1 147 ? 6.135 -1.363 -6.389 1.00 6.81 169 TYR A CA 1
ATOM 973 C C . TYR A 1 147 ? 6.204 -0.901 -7.832 1.00 6.96 169 TYR A C 1
ATOM 974 O O . TYR A 1 147 ? 7.288 -0.757 -8.398 1.00 8.09 169 TYR A O 1
ATOM 983 N N . GLN A 1 148 ? 5.042 -0.710 -8.429 1.00 5.46 170 GLN A N 1
ATOM 984 C CA . GLN A 1 148 ? 4.981 -0.344 -9.817 1.00 5.78 170 GLN A CA 1
ATOM 985 C C . GLN A 1 148 ? 3.871 0.649 -10.053 1.00 5.21 170 GLN A C 1
ATOM 986 O O . GLN A 1 148 ? 2.685 0.329 -9.949 1.00 4.36 170 GLN A O 1
ATOM 992 N N . TRP A 1 149 ? 4.257 1.862 -10.415 1.00 5.90 171 TRP A N 1
ATOM 993 C CA . TRP A 1 149 ? 3.278 2.861 -10.826 1.00 6.24 171 TRP A CA 1
ATOM 994 C C . TRP A 1 149 ? 2.633 2.372 -12.110 1.00 6.18 171 TRP A C 1
ATOM 995 O O . TRP A 1 149 ? 3.334 2.046 -13.046 1.00 6.54 171 TRP A O 1
ATOM 1006 N N . ASN A 1 150 ? 1.299 2.307 -12.142 1.00 6.04 172 ASN A N 1
ATOM 1007 C CA . ASN A 1 150 ? 0.553 1.946 -13.338 1.00 5.69 172 ASN A CA 1
ATOM 1008 C C . ASN A 1 150 ? -0.318 3.107 -13.762 1.00 6.31 172 ASN A C 1
ATOM 1009 O O . ASN A 1 150 ? -0.959 3.725 -12.918 1.00 5.17 172 ASN A O 1
ATOM 1014 N N . MET A 1 151 ? -0.315 3.400 -15.064 1.00 5.42 173 MET A N 1
ATOM 1015 C CA . MET A 1 151 ? -1.109 4.486 -15.640 1.00 5.78 173 MET A CA 1
ATOM 1016 C C . MET A 1 151 ? -1.767 3.900 -16.861 1.00 5.15 173 MET A C 1
ATOM 1017 O O . MET A 1 151 ? -1.078 3.343 -17.709 1.00 5.34 173 MET A O 1
ATOM 1022 N N . ASP A 1 152 ? -3.089 4.044 -16.984 1.00 5.50 174 ASP A N 1
ATOM 1023 C CA . ASP A 1 152 ? -3.771 3.453 -18.105 1.00 5.60 174 ASP A CA 1
ATOM 1024 C C . ASP A 1 152 ? -4.885 4.364 -18.564 1.00 6.70 174 ASP A C 1
ATOM 1025 O O . ASP A 1 152 ? -5.574 4.997 -17.754 1.00 5.95 174 ASP A O 1
ATOM 1030 N N . ILE A 1 153 ? -5.029 4.424 -19.881 1.00 6.34 175 ILE A N 1
ATOM 1031 C CA . ILE A 1 153 ? -6.095 5.174 -20.519 1.00 6.69 175 ILE A CA 1
ATOM 1032 C C . ILE A 1 153 ? -7.007 4.201 -21.243 1.00 5.96 175 ILE A C 1
ATOM 1033 O O . ILE A 1 153 ? -6.553 3.414 -22.097 1.00 6.59 175 ILE A O 1
ATOM 1038 N N . VAL A 1 154 ? -8.309 4.300 -20.952 1.00 6.13 176 VAL A N 1
ATOM 1039 C CA . VAL A 1 154 ? -9.290 3.344 -21.409 1.00 6.43 176 VAL A CA 1
ATOM 1040 C C . VAL A 1 154 ? -10.359 4.036 -22.253 1.00 6.56 176 VAL A C 1
ATOM 1041 O O . VAL A 1 154 ? -10.901 5.091 -21.867 1.00 6.47 176 VAL A O 1
ATOM 1045 N N . GLY A 1 155 ? -10.593 3.479 -23.434 1.00 5.18 177 GLY A N 1
ATOM 1046 C CA . GLY A 1 155 ? -11.680 3.934 -24.307 1.00 5.68 177 GLY A CA 1
ATOM 1047 C C . GLY A 1 155 ? -11.206 4.897 -25.376 1.00 5.73 177 GLY A C 1
ATOM 1048 O O . GLY A 1 155 ? -12.022 5.547 -26.023 1.00 6.29 177 GLY A O 1
ATOM 1049 N N . VAL A 1 156 ? -9.883 5.007 -25.558 1.00 5.26 178 VAL A N 1
ATOM 1050 C CA . VAL A 1 156 ? -9.321 5.926 -26.544 1.00 5.22 178 VAL A CA 1
ATOM 1051 C C . VAL A 1 156 ? -8.632 5.113 -27.638 1.00 5.80 178 VAL A C 1
ATOM 1052 O O . VAL A 1 156 ? -7.637 4.424 -27.374 1.00 5.14 178 VAL A O 1
ATOM 1056 N N . LYS A 1 157 ? -9.165 5.204 -28.862 1.00 6.26 179 LYS A N 1
ATOM 1057 C CA . LYS A 1 157 ? -8.619 4.479 -30.013 1.00 7.30 179 LYS A CA 1
ATOM 1058 C C . LYS A 1 157 ? -7.334 5.085 -30.540 1.00 7.05 179 LYS A C 1
ATOM 1059 O O . LYS A 1 157 ? -6.461 4.358 -30.991 1.00 7.12 179 LYS A O 1
ATOM 1065 N N . SER A 1 158 ? -7.225 6.417 -30.518 1.00 7.32 180 SER A N 1
ATOM 1066 C CA . SER A 1 158 ? -6.141 7.089 -31.243 1.00 7.71 180 SER A CA 1
ATOM 1067 C C . SER A 1 158 ? -4.847 7.141 -30.436 1.00 7.57 180 SER A C 1
ATOM 1068 O O . SER A 1 158 ? -4.854 6.942 -29.212 1.00 7.35 180 SER A O 1
ATOM 1071 N N . VAL A 1 159 ? -3.747 7.413 -31.132 1.00 7.51 181 VAL A N 1
ATOM 1072 C CA . VAL A 1 159 ? -2.396 7.432 -30.542 1.00 8.22 181 VAL A CA 1
ATOM 1073 C C . VAL A 1 159 ? -2.189 8.538 -29.515 1.00 8.08 181 VAL A C 1
ATOM 1074 O O . VAL A 1 159 ? -1.170 8.583 -28.818 1.00 7.56 181 VAL A O 1
ATOM 1078 N N . SER A 1 160 ? -3.160 9.427 -29.409 1.00 7.72 182 SER A N 1
ATOM 1079 C CA . SER A 1 160 ? -3.128 10.442 -28.370 1.00 8.20 182 SER A CA 1
ATOM 1080 C C . SER A 1 160 ? -3.100 9.841 -26.963 1.00 7.14 182 SER A C 1
ATOM 1081 O O . SER A 1 160 ? -2.615 10.483 -26.026 1.00 7.56 182 SER A O 1
ATOM 1084 N N . ALA A 1 161 ? -3.597 8.616 -26.807 1.00 6.12 183 ALA A N 1
ATOM 1085 C CA . ALA A 1 161 ? -3.483 7.923 -25.505 1.00 5.50 183 ALA A CA 1
ATOM 1086 C C . ALA A 1 161 ? -1.993 7.669 -25.184 1.00 4.93 183 ALA A C 1
ATOM 1087 O O . ALA A 1 161 ? -1.475 8.092 -24.136 1.00 4.18 183 ALA A O 1
ATOM 1089 N N . GLU A 1 162 ? -1.309 6.991 -26.106 1.00 5.18 184 GLU A N 1
ATOM 1090 C CA . GLU A 1 162 ? 0.132 6.704 -25.952 1.00 5.19 184 GLU A CA 1
ATOM 1091 C C . GLU A 1 162 ? 0.984 7.953 -25.810 1.00 5.48 184 GLU A C 1
ATOM 1092 O O . GLU A 1 162 ? 1.978 7.955 -25.072 1.00 6.15 184 GLU A O 1
ATOM 1098 N N . VAL A 1 163 ? 0.620 9.004 -26.538 1.00 5.54 185 VAL A N 1
ATOM 1099 C CA . VAL A 1 163 ? 1.289 10.305 -26.416 1.00 5.45 185 VAL A CA 1
ATOM 1100 C C . VAL A 1 163 ? 1.210 10.808 -24.973 1.00 5.84 185 VAL A C 1
ATOM 1101 O O . VAL A 1 163 ? 2.238 11.104 -24.332 1.00 6.61 185 VAL A O 1
ATOM 1105 N N . GLU A 1 164 ? -0.006 10.865 -24.449 1.00 5.76 186 GLU A N 1
ATOM 1106 C CA . GLU A 1 164 ? -0.235 11.319 -23.074 1.00 6.84 186 GLU A CA 1
ATOM 1107 C C . GLU A 1 164 ? 0.520 10.433 -22.069 1.00 5.82 186 GLU A C 1
ATOM 1108 O O . GLU A 1 164 ? 1.133 10.932 -21.134 1.00 5.27 186 GLU A O 1
ATOM 1114 N N . LEU A 1 165 ? 0.488 9.119 -22.271 1.00 5.13 187 LEU A N 1
ATOM 1115 C CA . LEU A 1 165 ? 1.163 8.219 -21.345 1.00 4.26 187 LEU A CA 1
ATOM 1116 C C . LEU A 1 165 ? 2.681 8.420 -21.361 1.00 4.61 187 LEU A C 1
ATOM 1117 O O . LEU A 1 165 ? 3.291 8.484 -20.304 1.00 4.85 187 LEU A O 1
ATOM 1122 N N . VAL A 1 166 ? 3.283 8.487 -22.549 1.00 4.35 188 VAL A N 1
ATOM 1123 C CA . VAL A 1 166 ? 4.742 8.717 -22.648 1.00 5.11 188 VAL A CA 1
ATOM 1124 C C . VAL A 1 166 ? 5.135 10.089 -22.048 1.00 5.45 188 VAL A C 1
ATOM 1125 O O . VAL A 1 166 ? 6.140 10.198 -21.337 1.00 5.90 188 VAL A O 1
ATOM 1129 N N . CYS A 1 167 ? 4.334 11.115 -22.328 1.00 5.75 189 CYS A N 1
ATOM 1130 C CA . CYS A 1 167 ? 4.552 12.427 -21.724 1.00 6.37 189 CYS A CA 1
ATOM 1131 C C . CYS A 1 167 ? 4.471 12.361 -20.194 1.00 6.28 189 CYS A C 1
ATOM 1132 O O . CYS A 1 167 ? 5.267 13.021 -19.508 1.00 6.74 189 CYS A O 1
ATOM 1135 N N . ALA A 1 168 ? 3.548 11.560 -19.663 1.00 6.30 190 ALA A N 1
ATOM 1136 C CA . ALA A 1 168 ? 3.467 11.408 -18.187 1.00 5.87 190 ALA A CA 1
ATOM 1137 C C . ALA A 1 168 ? 4.724 10.762 -17.630 1.00 5.57 190 ALA A C 1
ATOM 1138 O O . ALA A 1 168 ? 5.243 11.213 -16.637 1.00 5.58 190 ALA A O 1
ATOM 1140 N N . ALA A 1 169 ? 5.217 9.705 -18.280 1.00 5.41 191 ALA A N 1
ATOM 1141 C CA . ALA A 1 169 ? 6.465 9.070 -17.843 1.00 5.96 191 ALA A CA 1
ATOM 1142 C C . ALA A 1 169 ? 7.630 10.065 -17.896 1.00 5.15 191 ALA A C 1
ATOM 1143 O O . ALA A 1 169 ? 8.438 10.130 -16.974 1.00 5.07 191 ALA A O 1
ATOM 1145 N N . CYS A 1 170 ? 7.703 10.871 -18.962 1.00 4.77 192 CYS A N 1
ATOM 1146 C CA . CYS A 1 170 ? 8.754 11.882 -19.056 1.00 4.87 192 CYS A CA 1
ATOM 1147 C C . CYS A 1 170 ? 8.625 12.936 -17.959 1.00 4.02 192 CYS A C 1
ATOM 1148 O O . CYS A 1 170 ? 9.628 13.326 -17.364 1.00 3.77 192 CYS A O 1
ATOM 1151 N N . TRP A 1 171 ? 7.400 13.390 -17.709 1.00 3.32 193 TRP A N 1
ATOM 1152 C CA A TRP A 1 171 ? 7.116 14.401 -16.675 0.50 3.82 193 TRP A CA 1
ATOM 1153 C CA B TRP A 1 171 ? 7.165 14.422 -16.684 0.50 3.92 193 TRP A CA 1
ATOM 1154 C C . TRP A 1 171 ? 7.543 13.909 -15.290 1.00 3.65 193 TRP A C 1
ATOM 1155 O O . TRP A 1 171 ? 8.072 14.662 -14.480 1.00 4.67 193 TRP A O 1
ATOM 1176 N N . ALA A 1 172 ? 7.275 12.633 -15.019 1.00 3.38 194 ALA A N 1
ATOM 1177 C CA . ALA A 1 172 ? 7.638 12.069 -13.730 1.00 3.24 194 ALA A CA 1
ATOM 1178 C C . ALA A 1 172 ? 9.168 12.055 -13.619 1.00 3.66 194 ALA A C 1
ATOM 1179 O O . ALA A 1 172 ? 9.716 12.427 -12.588 1.00 4.10 194 ALA A O 1
ATOM 1181 N N . MET A 1 173 ? 9.859 11.634 -14.674 1.00 3.11 195 MET A N 1
ATOM 1182 C CA . MET A 1 173 ? 11.350 11.577 -14.581 1.00 3.72 195 MET A CA 1
ATOM 1183 C C . MET A 1 173 ? 11.955 12.975 -14.434 1.00 4.40 195 MET A C 1
ATOM 1184 O O . MET A 1 173 ? 12.909 13.179 -13.683 1.00 3.81 195 MET A O 1
ATOM 1189 N N . ARG A 1 174 ? 11.401 13.936 -15.177 1.00 5.62 196 ARG A N 1
ATOM 1190 C CA . ARG A 1 174 ? 11.797 15.332 -15.056 1.00 7.13 196 ARG A CA 1
ATOM 1191 C C . ARG A 1 174 ? 11.566 15.865 -13.627 1.00 7.74 196 ARG A C 1
ATOM 1192 O O . ARG A 1 174 ? 12.427 16.576 -13.078 1.00 5.56 196 ARG A O 1
ATOM 1200 N N . SER A 1 175 ? 10.427 15.490 -13.031 1.00 9.52 197 SER A N 1
ATOM 1201 C CA . SER A 1 175 ? 10.083 15.904 -11.663 1.00 10.76 197 SER A CA 1
ATOM 1202 C C . SER A 1 175 ? 11.095 15.344 -10.683 1.00 11.89 197 SER A C 1
ATOM 1203 O O . SER A 1 175 ? 11.345 15.950 -9.654 1.00 12.51 197 SER A O 1
ATOM 1206 N N . LEU A 1 176 ? 11.678 14.198 -11.020 1.00 12.03 198 LEU A N 1
ATOM 1207 C CA . LEU A 1 176 ? 12.694 13.583 -10.162 1.00 13.14 198 LEU A CA 1
ATOM 1208 C C . LEU A 1 176 ? 14.079 14.146 -10.376 1.00 13.07 198 LEU A C 1
ATOM 1209 O O . LEU A 1 176 ? 15.016 13.758 -9.669 1.00 13.46 198 LEU A O 1
ATOM 1214 N N . GLY A 1 177 ? 14.220 15.070 -11.332 1.00 13.06 199 GLY A N 1
ATOM 1215 C CA . GLY A 1 177 ? 15.510 15.732 -11.584 1.00 13.31 199 GLY A CA 1
ATOM 1216 C C . GLY A 1 177 ? 16.282 15.210 -12.788 1.00 12.95 199 GLY A C 1
ATOM 1217 O O . GLY A 1 177 ? 17.385 15.678 -13.061 1.00 12.05 199 GLY A O 1
ATOM 1218 N N . LEU A 1 178 ? 15.708 14.244 -13.507 1.00 12.83 200 LEU A N 1
ATOM 1219 C CA . LEU A 1 178 ? 16.339 13.708 -14.726 1.00 13.29 200 LEU A CA 1
ATOM 1220 C C . LEU A 1 178 ? 16.026 14.599 -15.915 1.00 13.64 200 LEU A C 1
ATOM 1221 O O . LEU A 1 178 ? 15.024 15.307 -15.908 1.00 14.03 200 LEU A O 1
ATOM 1226 N N . SER A 1 179 ? 16.869 14.562 -16.947 1.00 14.23 201 SER A N 1
ATOM 1227 C CA . SER A 1 179 ? 16.571 15.298 -18.178 1.00 14.45 201 SER A CA 1
ATOM 1228 C C . SER A 1 179 ? 16.678 14.355 -19.368 1.00 14.44 201 SER A C 1
ATOM 1229 O O . SER A 1 179 ? 17.036 13.182 -19.205 1.00 13.70 201 SER A O 1
ATOM 1232 N N . SER A 1 180 ? 16.390 14.862 -20.568 1.00 14.94 202 SER A N 1
ATOM 1233 C CA . SER A 1 180 ? 16.503 14.031 -21.768 1.00 15.43 202 SER A CA 1
ATOM 1234 C C . SER A 1 180 ? 17.957 13.652 -22.079 1.00 15.87 202 SER A C 1
ATOM 1235 O O . SER A 1 180 ? 18.202 12.807 -22.936 1.00 15.89 202 SER A O 1
ATOM 1238 N N . LYS A 1 181 ? 18.914 14.291 -21.409 1.00 16.05 203 LYS A N 1
ATOM 1239 C CA . LYS A 1 181 ? 20.318 13.883 -21.504 1.00 16.82 203 LYS A CA 1
ATOM 1240 C C . LYS A 1 181 ? 20.556 12.585 -20.727 1.00 16.28 203 LYS A C 1
ATOM 1241 O O . LYS A 1 181 ? 21.465 11.820 -21.053 1.00 16.28 203 LYS A O 1
ATOM 1245 N N . ASP A 1 182 ? 19.720 12.332 -19.724 1.00 15.11 204 ASP A N 1
ATOM 1246 C CA . ASP A 1 182 ? 19.881 11.157 -18.853 1.00 15.18 204 ASP A CA 1
ATOM 1247 C C . ASP A 1 182 ? 19.118 9.952 -19.364 1.00 14.87 204 ASP A C 1
ATOM 1248 O O . ASP A 1 182 ? 19.576 8.823 -19.255 1.00 15.03 204 ASP A O 1
ATOM 1253 N N . VAL A 1 183 ? 17.916 10.195 -19.871 1.00 14.96 205 VAL A N 1
ATOM 1254 C CA . VAL A 1 183 ? 16.980 9.125 -20.159 1.00 15.13 205 VAL A CA 1
ATOM 1255 C C . VAL A 1 183 ? 16.276 9.362 -21.489 1.00 14.89 205 VAL A C 1
ATOM 1256 O O . VAL A 1 183 ? 16.226 10.483 -21.996 1.00 13.91 205 VAL A O 1
ATOM 1260 N N . GLY A 1 184 ? 15.752 8.287 -22.054 1.00 15.63 206 GLY A N 1
ATOM 1261 C CA . GLY A 1 184 ? 14.915 8.389 -23.237 1.00 16.04 206 GLY A CA 1
ATOM 1262 C C . GLY A 1 184 ? 13.775 7.403 -23.175 1.00 16.05 206 GLY A C 1
ATOM 1263 O O . GLY A 1 184 ? 13.732 6.534 -22.295 1.00 16.60 206 GLY A O 1
ATOM 1264 N N . ILE A 1 185 ? 12.818 7.562 -24.084 1.00 15.64 207 ILE A N 1
ATOM 1265 C CA . ILE A 1 185 ? 11.774 6.547 -24.255 1.00 15.02 207 ILE A CA 1
ATOM 1266 C C . ILE A 1 185 ? 11.822 6.074 -25.713 1.00 14.03 207 ILE A C 1
ATOM 1267 O O . ILE A 1 185 ? 11.757 6.890 -26.622 1.00 13.86 207 ILE A O 1
ATOM 127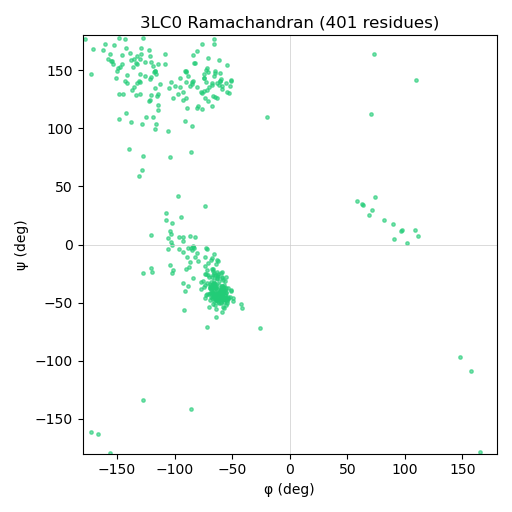2 N N . LYS A 1 186 ? 11.988 4.767 -25.896 1.00 13.05 208 LYS A N 1
ATOM 1273 C CA . LYS A 1 186 ? 12.052 4.115 -27.212 1.00 13.96 208 LYS A CA 1
ATOM 1274 C C . LYS A 1 186 ? 10.678 3.595 -27.571 1.00 12.99 208 LYS A C 1
ATOM 1275 O O . LYS A 1 186 ? 10.014 2.994 -26.733 1.00 14.32 208 LYS A O 1
ATOM 1281 N N . VAL A 1 187 ? 10.261 3.812 -28.810 1.00 12.41 209 VAL A N 1
ATOM 1282 C CA . VAL A 1 187 ? 8.875 3.568 -29.213 1.00 11.54 209 VAL A CA 1
ATOM 1283 C C . VAL A 1 187 ? 8.863 2.742 -30.495 1.00 11.58 209 VAL A C 1
ATOM 1284 O O . VAL A 1 187 ? 9.694 2.961 -31.387 1.00 11.48 209 VAL A O 1
ATOM 1288 N N . ASN A 1 188 ? 7.922 1.796 -30.581 1.00 11.53 210 ASN A N 1
ATOM 1289 C CA . ASN A 1 188 ? 7.731 0.982 -31.781 1.00 11.11 210 ASN A CA 1
ATOM 1290 C C . ASN A 1 188 ? 6.246 0.665 -31.858 1.00 11.28 210 ASN A C 1
ATOM 1291 O O . ASN A 1 188 ? 5.498 1.065 -30.972 1.00 9.89 210 ASN A O 1
ATOM 1296 N N . SER A 1 189 ? 5.824 -0.035 -32.902 1.00 10.55 211 SER A N 1
ATOM 1297 C CA . SER A 1 189 ? 4.480 -0.600 -32.972 1.00 11.02 211 SER A CA 1
ATOM 1298 C C . SER A 1 189 ? 4.555 -2.069 -33.356 1.00 11.39 211 SER A C 1
ATOM 1299 O O . SER A 1 189 ? 5.207 -2.443 -34.344 1.00 11.05 211 SER A O 1
ATOM 1302 N N . ARG A 1 190 ? 3.879 -2.905 -32.580 1.00 11.74 212 ARG A N 1
ATOM 1303 C CA . ARG A 1 190 ? 3.775 -4.334 -32.899 1.00 12.08 212 ARG A CA 1
ATOM 1304 C C . ARG A 1 190 ? 3.050 -4.622 -34.216 1.00 13.15 212 ARG A C 1
ATOM 1305 O O . ARG A 1 190 ? 3.112 -5.742 -34.728 1.00 13.08 212 ARG A O 1
ATOM 1313 N N . LYS A 1 191 ? 2.367 -3.617 -34.769 1.00 13.97 213 LYS A N 1
ATOM 1314 C CA . LYS A 1 191 ? 1.639 -3.805 -36.023 1.00 14.94 213 LYS A CA 1
ATOM 1315 C C . LYS A 1 191 ? 2.583 -4.080 -37.189 1.00 15.15 213 LYS A C 1
ATOM 1316 O O . LYS A 1 191 ? 2.185 -4.698 -38.179 1.00 15.17 213 LYS A O 1
ATOM 1322 N N . VAL A 1 192 ? 3.832 -3.624 -37.070 1.00 15.84 214 VAL A N 1
ATOM 1323 C CA . VAL A 1 192 ? 4.849 -3.928 -38.086 1.00 16.22 214 VAL A CA 1
ATOM 1324 C C . VAL A 1 192 ? 5.119 -5.434 -38.117 1.00 16.80 214 VAL A C 1
ATOM 1325 O O . VAL A 1 192 ? 4.865 -6.093 -39.125 1.00 16.81 214 VAL A O 1
ATOM 1329 N N . LEU A 1 193 ? 5.604 -5.979 -37.001 1.00 17.49 215 LEU A N 1
ATOM 1330 C CA . LEU A 1 193 ? 5.848 -7.416 -36.880 1.00 18.29 215 LEU A CA 1
ATOM 1331 C C . LEU A 1 193 ? 4.592 -8.256 -37.149 1.00 18.46 215 LEU A C 1
ATOM 1332 O O . LEU A 1 193 ? 4.686 -9.340 -37.734 1.00 18.94 215 LEU A O 1
ATOM 1337 N N . GLN A 1 194 ? 3.428 -7.762 -36.727 1.00 18.77 216 GLN A N 1
ATOM 1338 C CA . GLN A 1 194 ? 2.156 -8.443 -37.013 1.00 19.28 216 GLN A CA 1
ATOM 1339 C C . GLN A 1 194 ? 1.957 -8.698 -38.511 1.00 19.31 216 GLN A C 1
ATOM 1340 O O . GLN A 1 194 ? 1.580 -9.806 -38.920 1.00 18.94 216 GLN A O 1
ATOM 1346 N N . THR A 1 195 ? 2.210 -7.674 -39.323 1.00 19.41 217 THR A N 1
ATOM 1347 C CA . THR A 1 195 ? 2.060 -7.800 -40.775 1.00 19.89 217 THR A CA 1
ATOM 1348 C C . THR A 1 195 ? 3.089 -8.756 -41.387 1.00 20.04 217 THR A C 1
ATOM 1349 O O . THR A 1 195 ? 2.742 -9.613 -42.199 1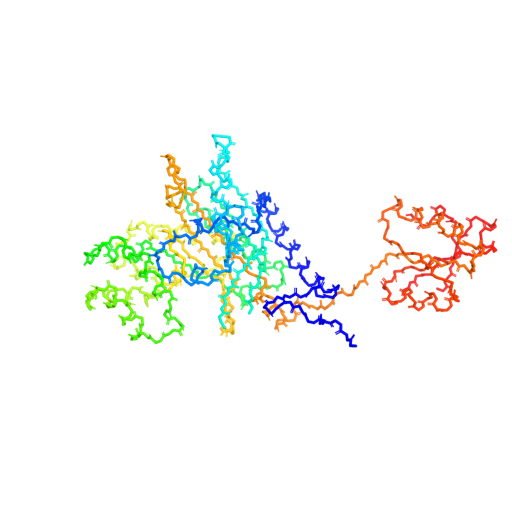.00 20.07 217 THR A O 1
ATOM 1353 N N . VAL A 1 196 ? 4.348 -8.606 -40.983 1.00 20.69 218 VAL A N 1
ATOM 1354 C CA . VAL A 1 196 ? 5.436 -9.464 -41.453 1.00 21.29 218 VAL A CA 1
ATOM 1355 C C . VAL A 1 196 ? 5.120 -10.937 -41.166 1.00 21.75 218 VAL A C 1
ATOM 1356 O O . VAL A 1 196 ? 5.312 -11.804 -42.028 1.00 21.49 218 VAL A O 1
ATOM 1360 N N . VAL A 1 197 ? 4.611 -11.201 -39.963 1.00 22.17 219 VAL A N 1
ATOM 1361 C CA . VAL A 1 197 ? 4.193 -12.542 -39.547 1.00 22.89 219 VAL A CA 1
ATOM 1362 C C . VAL A 1 197 ? 2.966 -13.028 -40.341 1.00 23.65 219 VAL A C 1
ATOM 1363 O O . VAL A 1 197 ? 2.909 -14.192 -40.759 1.00 23.56 219 VAL A O 1
ATOM 1367 N N . GLU A 1 198 ? 2.013 -12.126 -40.570 1.00 24.26 220 GLU A N 1
ATOM 1368 C CA . GLU A 1 198 ? 0.793 -12.441 -41.312 1.00 25.11 220 GLU A CA 1
ATOM 1369 C C . GLU A 1 198 ? 1.082 -12.772 -42.777 1.00 25.47 220 GLU A C 1
ATOM 1370 O O . GLU A 1 198 ? 0.606 -13.789 -43.298 1.00 25.35 220 GLU A O 1
ATOM 1376 N N . GLN A 1 199 ? 1.871 -11.915 -43.425 1.00 25.94 221 GLN A N 1
ATOM 1377 C CA . GLN A 1 199 ? 2.238 -12.080 -44.835 1.00 26.50 221 GLN A CA 1
ATOM 1378 C C . GLN A 1 199 ? 3.122 -13.307 -45.084 1.00 26.45 221 GLN A C 1
ATOM 1379 O O . GLN A 1 199 ? 3.176 -13.829 -46.203 1.00 26.53 221 GLN A O 1
ATOM 1385 N N . ALA A 1 200 ? 3.807 -13.760 -44.036 1.00 26.43 222 ALA A N 1
ATOM 1386 C CA . ALA A 1 200 ? 4.679 -14.933 -44.110 1.00 26.61 222 ALA A CA 1
ATOM 1387 C C . ALA A 1 200 ? 3.900 -16.246 -44.017 1.00 26.44 222 ALA A C 1
ATOM 1388 O O . ALA A 1 200 ? 4.467 -17.326 -44.203 1.00 26.84 222 ALA A O 1
ATOM 1390 N N . GLY A 1 201 ? 2.603 -16.145 -43.730 1.00 26.22 223 GLY A N 1
ATOM 1391 C CA . GLY A 1 201 ? 1.715 -17.305 -43.694 1.00 25.69 223 GLY A CA 1
ATOM 1392 C C . GLY A 1 201 ? 1.609 -17.992 -42.345 1.00 25.43 223 GLY A C 1
ATOM 1393 O O . GLY A 1 201 ? 1.154 -19.132 -42.266 1.00 25.58 223 GLY A O 1
ATOM 1394 N N . VAL A 1 202 ? 2.018 -17.302 -41.281 1.00 25.06 224 VAL A N 1
ATOM 1395 C CA . VAL A 1 202 ? 1.958 -17.868 -39.930 1.00 24.62 224 VAL A CA 1
ATOM 1396 C C . VAL A 1 202 ? 0.617 -17.553 -39.267 1.00 24.37 224 VAL A C 1
ATOM 1397 O O . VAL A 1 202 ? 0.089 -16.447 -39.414 1.00 24.02 224 VAL A O 1
ATOM 1401 N N . THR A 1 203 ? 0.079 -18.539 -38.549 1.00 24.10 225 THR A N 1
ATOM 1402 C CA . THR A 1 203 ? -1.154 -18.388 -37.776 1.00 24.14 225 THR A CA 1
ATOM 1403 C C . THR A 1 203 ? -0.989 -17.305 -36.719 1.00 23.90 225 THR A C 1
ATOM 1404 O O . THR A 1 203 ? 0.063 -17.213 -36.090 1.00 24.10 225 THR A O 1
ATOM 1408 N N . SER A 1 204 ? -2.033 -16.506 -36.509 1.00 23.83 226 SER A N 1
ATOM 1409 C CA . SER A 1 204 ? -1.962 -15.376 -35.580 1.00 23.86 226 SER A CA 1
ATOM 1410 C C . SER A 1 204 ? -1.794 -15.786 -34.116 1.00 23.61 226 SER A C 1
ATOM 1411 O O . SER A 1 204 ? -1.336 -14.991 -33.303 1.00 23.41 226 SER A O 1
ATOM 1414 N N . ASP A 1 205 ? -2.151 -17.026 -33.784 1.00 23.46 227 ASP A N 1
ATOM 1415 C CA . ASP A 1 205 ? -1.968 -17.524 -32.414 1.00 23.22 227 ASP A CA 1
ATOM 1416 C C . ASP A 1 205 ? -0.495 -17.721 -31.999 1.00 22.62 227 ASP A C 1
ATOM 1417 O O . ASP A 1 205 ? -0.208 -17.876 -30.807 1.00 22.80 227 ASP A O 1
ATOM 1422 N N . LYS A 1 206 ? 0.425 -17.697 -32.968 1.00 21.52 228 LYS A N 1
ATOM 1423 C CA . LYS A 1 206 ? 1.868 -17.702 -32.676 1.00 20.78 228 LYS A CA 1
ATOM 1424 C C . LYS A 1 206 ? 2.483 -16.293 -32.576 1.00 20.60 228 LYS A C 1
ATOM 1425 O O . LYS A 1 206 ? 3.650 -16.146 -32.202 1.00 19.86 228 LYS A O 1
ATOM 1427 N N . PHE A 1 207 ? 1.700 -15.263 -32.888 1.00 20.18 229 PHE A N 1
ATOM 1428 C CA . PHE A 1 207 ? 2.219 -13.900 -32.883 1.00 20.15 229 PHE A CA 1
ATOM 1429 C C . PHE A 1 207 ? 2.692 -13.462 -31.496 1.00 19.71 229 PHE A C 1
ATOM 1430 O O . PHE A 1 207 ? 3.809 -12.947 -31.351 1.00 20.00 229 PHE A O 1
ATOM 1438 N N . ALA A 1 208 ? 1.849 -13.670 -30.486 1.00 18.89 230 ALA A N 1
ATOM 1439 C CA . ALA A 1 208 ? 2.193 -13.283 -29.117 1.00 18.00 230 ALA A CA 1
ATOM 1440 C C . ALA A 1 208 ? 3.447 -14.025 -28.618 1.00 17.45 230 ALA A C 1
ATOM 1441 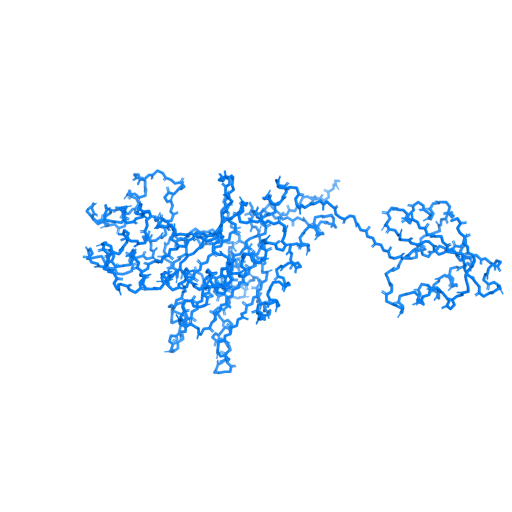O O . ALA A 1 208 ? 4.386 -13.385 -28.131 1.00 16.87 230 ALA A O 1
ATOM 1443 N N . PRO A 1 209 ? 3.481 -15.370 -28.757 1.00 16.62 231 PRO A N 1
ATOM 1444 C CA . PRO A 1 209 ? 4.683 -16.112 -28.360 1.00 16.36 231 PRO A CA 1
ATOM 1445 C C . PRO A 1 209 ? 5.937 -15.659 -29.106 1.00 15.84 231 PRO A C 1
ATOM 1446 O O . PRO A 1 209 ? 7.024 -15.653 -28.522 1.00 15.73 231 PRO A O 1
ATOM 1450 N N . VAL A 1 210 ? 5.780 -15.294 -30.379 1.00 15.51 232 VAL A N 1
ATOM 1451 C CA . VAL A 1 210 ? 6.881 -14.735 -31.170 1.00 15.14 232 VAL A CA 1
ATOM 1452 C C . VAL A 1 210 ? 7.349 -13.410 -30.574 1.00 14.90 232 VAL A C 1
ATOM 1453 O O . VAL A 1 210 ? 8.558 -13.211 -30.371 1.00 14.36 232 VAL A O 1
ATOM 1457 N N . CYS A 1 211 ? 6.397 -12.523 -30.273 1.00 14.79 233 CYS A N 1
ATOM 1458 C CA . CYS A 1 211 ? 6.717 -11.252 -29.613 1.00 14.41 233 CYS A CA 1
ATOM 1459 C C . CYS A 1 211 ? 7.496 -11.514 -28.330 1.00 14.17 233 CYS A C 1
ATOM 1460 O O . CYS A 1 211 ? 8.552 -10.918 -28.102 1.00 13.77 233 CYS A O 1
ATOM 1463 N N . VAL A 1 212 ? 6.988 -12.443 -27.519 1.00 13.80 234 VAL A N 1
ATOM 1464 C CA . VAL A 1 212 ? 7.635 -12.839 -26.269 1.00 13.87 234 VAL A CA 1
ATOM 1465 C C . VAL A 1 212 ? 9.090 -13.307 -26.444 1.00 13.55 234 VAL A C 1
ATOM 1466 O O . VAL A 1 212 ? 9.961 -12.975 -25.634 1.00 13.43 234 VAL A O 1
ATOM 1470 N N . ILE A 1 213 ? 9.347 -14.083 -27.494 1.00 13.34 235 ILE A N 1
ATOM 1471 C CA . ILE A 1 213 ? 10.683 -14.603 -27.764 1.00 13.64 235 ILE A CA 1
ATOM 1472 C C . ILE A 1 213 ? 11.601 -13.494 -28.278 1.00 14.18 235 ILE A C 1
ATOM 1473 O O . ILE A 1 213 ? 12.750 -13.367 -27.848 1.00 13.80 235 ILE A O 1
ATOM 1478 N N . VAL A 1 214 ? 11.057 -12.685 -29.177 1.00 14.77 236 VAL A N 1
ATOM 1479 C CA . VAL A 1 214 ? 11.807 -11.658 -29.885 1.00 16.43 236 VAL A CA 1
ATOM 1480 C C . VAL A 1 214 ? 12.153 -10.498 -28.945 1.00 17.29 236 VAL A C 1
ATOM 1481 O O . VAL A 1 214 ? 13.131 -9.776 -29.165 1.00 17.49 236 VAL A O 1
ATOM 1485 N N . ASP A 1 215 ? 11.374 -10.383 -27.869 1.00 18.38 237 ASP A N 1
ATOM 1486 C CA . ASP A 1 215 ? 11.672 -9.498 -26.746 1.00 20.00 237 ASP A CA 1
ATOM 1487 C C . ASP A 1 215 ? 13.030 -9.850 -26.126 1.00 21.37 237 ASP A C 1
ATOM 1488 O O . ASP A 1 215 ? 13.654 -9.009 -25.499 1.00 21.71 237 ASP A O 1
ATOM 1493 N N . LYS A 1 216 ? 13.490 -11.084 -26.311 1.00 23.24 238 LYS A N 1
ATOM 1494 C CA . LYS A 1 216 ? 14.723 -11.527 -25.647 1.00 25.30 238 LYS A CA 1
ATOM 1495 C C . LYS A 1 216 ? 16.023 -11.143 -26.384 1.00 26.21 238 LYS A C 1
ATOM 1496 O O . LYS A 1 216 ? 17.116 -11.422 -25.883 1.00 26.53 238 LYS A O 1
ATOM 1502 N N . MET A 1 217 ? 15.901 -10.490 -27.544 1.00 27.09 239 MET A N 1
ATOM 1503 C CA . MET A 1 217 ? 17.043 -10.209 -28.431 1.00 28.35 239 MET A CA 1
ATOM 1504 C C . MET A 1 217 ? 18.277 -9.594 -27.768 1.00 28.46 239 MET A C 1
ATOM 1505 O O . MET A 1 217 ? 19.394 -10.057 -27.991 1.00 28.74 239 MET A O 1
ATOM 1510 N N . GLU A 1 218 ? 18.081 -8.551 -26.968 1.00 28.51 240 GLU A N 1
ATOM 1511 C CA . GLU A 1 218 ? 19.201 -7.879 -26.309 1.00 28.77 240 GLU A CA 1
ATOM 1512 C C . GLU A 1 218 ? 19.769 -8.710 -25.161 1.00 28.94 240 GLU A C 1
ATOM 1513 O O . GLU A 1 218 ? 20.896 -8.488 -24.721 1.00 29.13 240 GLU A O 1
ATOM 1515 N N . LYS A 1 219 ? 18.984 -9.671 -24.691 1.00 28.94 241 LYS A N 1
ATOM 1516 C CA . LYS A 1 219 ? 19.321 -10.440 -23.509 1.00 29.17 241 LYS A CA 1
ATOM 1517 C C . LYS A 1 219 ? 20.072 -11.735 -23.843 1.00 29.06 241 LYS A C 1
ATOM 1518 O O . LYS A 1 219 ? 20.928 -12.171 -23.066 1.00 29.28 241 LYS A O 1
ATOM 1524 N N . ILE A 1 220 ? 19.751 -12.341 -24.987 1.00 28.87 242 ILE A N 1
ATOM 1525 C CA . ILE A 1 220 ? 20.337 -13.634 -25.393 1.00 28.89 242 ILE A CA 1
ATOM 1526 C C . ILE A 1 220 ? 20.888 -13.594 -26.833 1.00 28.93 242 ILE A C 1
ATOM 1527 O O . ILE A 1 220 ? 20.498 -12.715 -27.609 1.00 28.91 242 ILE A O 1
ATOM 1532 N N . PRO A 1 221 ? 21.803 -14.534 -27.193 1.00 29.04 243 PRO A N 1
ATOM 1533 C CA . PRO A 1 221 ? 22.375 -14.541 -28.551 1.00 29.11 243 PRO A CA 1
ATOM 1534 C C . PRO A 1 221 ? 21.313 -14.721 -29.640 1.00 29.35 243 PRO A C 1
ATOM 1535 O O . PRO A 1 221 ? 20.309 -15.404 -29.414 1.00 29.36 243 PRO A O 1
ATOM 1539 N N . ARG A 1 222 ? 21.541 -14.105 -30.803 1.00 29.59 244 ARG A N 1
ATOM 1540 C CA . ARG A 1 222 ? 20.574 -14.103 -31.909 1.00 29.69 244 ARG A CA 1
ATOM 1541 C C . ARG A 1 222 ? 20.210 -15.512 -32.386 1.00 29.82 244 ARG A C 1
ATOM 1542 O O . ARG A 1 222 ? 19.054 -15.770 -32.722 1.00 29.83 244 ARG A O 1
ATOM 1544 N N . GLU A 1 223 ? 21.192 -16.413 -32.402 1.00 29.73 245 GLU A N 1
ATOM 1545 C CA . GLU A 1 223 ? 20.963 -17.806 -32.794 1.00 29.83 245 GLU A CA 1
ATOM 1546 C C . GLU A 1 223 ? 20.010 -18.523 -31.840 1.00 29.59 245 GLU A C 1
ATOM 1547 O O . GLU A 1 223 ? 19.295 -19.447 -32.243 1.00 29.56 245 GLU A O 1
ATOM 1553 N N . GLU A 1 224 ? 20.003 -18.088 -30.581 1.00 29.26 246 GLU A N 1
ATOM 1554 C CA . GLU A 1 224 ? 19.132 -18.671 -29.565 1.00 29.04 246 GLU A CA 1
ATOM 1555 C C . GLU A 1 224 ? 17.692 -18.173 -29.725 1.00 28.54 246 GLU A C 1
ATOM 1556 O O . GLU A 1 224 ? 16.744 -18.938 -29.540 1.00 27.81 246 GLU A O 1
ATOM 1562 N N . VAL A 1 225 ? 17.538 -16.891 -30.068 1.00 28.10 247 VAL A N 1
ATOM 1563 C CA . VAL A 1 225 ? 16.229 -16.339 -30.438 1.00 27.86 247 VAL A CA 1
ATOM 1564 C C . VAL A 1 225 ? 15.671 -17.099 -31.643 1.00 27.96 247 VAL A C 1
ATOM 1565 O O . VAL A 1 225 ? 14.495 -17.467 -31.659 1.00 28.12 247 VAL A O 1
ATOM 1569 N N . GLU A 1 226 ? 16.527 -17.344 -32.634 1.00 27.55 248 GLU A N 1
ATOM 1570 C CA . GLU A 1 226 ? 16.147 -18.086 -33.830 1.00 27.93 248 GLU A CA 1
ATOM 1571 C C . GLU A 1 226 ? 15.809 -19.545 -33.503 1.00 27.49 248 GLU A C 1
ATOM 1572 O O . GLU A 1 226 ? 14.829 -20.086 -34.020 1.00 27.46 248 GLU A O 1
ATOM 1578 N N . ALA A 1 227 ? 16.622 -20.160 -32.642 1.00 27.11 249 ALA A N 1
ATOM 1579 C CA . ALA A 1 227 ? 16.374 -21.505 -32.131 1.00 26.88 249 ALA A CA 1
ATOM 1580 C C . ALA A 1 227 ? 14.991 -21.637 -31.480 1.00 26.81 249 ALA A C 1
ATOM 1581 O O . ALA A 1 227 ? 14.267 -22.602 -31.738 1.00 26.08 249 ALA A O 1
ATOM 1583 N N . GLN A 1 228 ? 14.636 -20.661 -30.644 1.00 26.61 250 GLN A N 1
ATOM 1584 C CA . GLN A 1 228 ? 13.354 -20.666 -29.949 1.00 27.00 250 GLN A CA 1
ATOM 1585 C C . GLN A 1 228 ? 12.192 -20.466 -30.912 1.00 26.93 250 GLN A C 1
ATOM 1586 O O . GLN A 1 228 ? 11.132 -21.050 -30.727 1.00 26.80 250 GLN A O 1
ATOM 1592 N N . LEU A 1 229 ? 12.400 -19.639 -31.936 1.00 27.30 251 LEU A N 1
ATOM 1593 C CA . LEU A 1 229 ? 11.388 -19.411 -32.971 1.00 27.62 251 LEU A CA 1
ATOM 1594 C C . LEU A 1 229 ? 11.188 -20.660 -33.833 1.00 27.98 251 LEU A C 1
ATOM 1595 O O . LEU A 1 229 ? 10.086 -20.910 -34.318 1.00 28.35 251 LEU A O 1
ATOM 1600 N N . ALA A 1 230 ? 12.258 -21.432 -34.016 1.00 28.16 252 ALA A N 1
ATOM 1601 C CA . ALA A 1 230 ? 12.210 -22.694 -34.764 1.00 28.88 252 ALA A CA 1
ATOM 1602 C C . ALA A 1 230 ? 11.423 -23.749 -33.986 1.00 29.17 252 ALA A C 1
ATOM 1603 O O . ALA A 1 230 ? 10.674 -24.530 -34.568 1.00 28.82 252 ALA A O 1
ATOM 1605 N N . VAL A 1 231 ? 11.587 -23.735 -32.663 1.00 29.77 253 VAL A N 1
ATOM 1606 C CA . VAL A 1 231 ? 10.898 -24.656 -31.755 1.00 30.37 253 VAL A CA 1
ATOM 1607 C C . VAL A 1 231 ? 9.387 -24.371 -31.761 1.00 30.56 253 VAL A C 1
ATOM 1608 O O . VAL A 1 231 ? 8.566 -25.250 -31.489 1.00 29.83 253 VAL A O 1
ATOM 1612 N N . LEU A 1 232 ? 9.042 -23.126 -32.085 1.00 31.07 254 LEU A N 1
ATOM 1613 C CA . LEU A 1 232 ? 7.663 -22.722 -32.299 1.00 31.53 254 LEU A CA 1
ATOM 1614 C C . LEU A 1 232 ? 7.101 -23.245 -33.630 1.00 32.10 254 LEU A C 1
ATOM 1615 O O . LEU A 1 232 ? 5.896 -23.174 -33.867 1.00 32.32 254 LEU A O 1
ATOM 1620 N N . GLY A 1 233 ? 7.975 -23.774 -34.487 1.00 32.46 255 GLY A N 1
ATOM 1621 C CA . GLY A 1 233 ? 7.574 -24.337 -35.776 1.00 33.11 255 GLY A CA 1
ATOM 1622 C C . GLY A 1 233 ? 7.718 -23.388 -36.953 1.00 33.50 255 GLY A C 1
ATOM 1623 O O . GLY A 1 233 ? 7.229 -23.676 -38.044 1.00 33.61 255 GLY A O 1
ATOM 1624 N N . LEU A 1 234 ? 8.393 -22.263 -36.738 1.00 34.04 256 LEU A N 1
ATOM 1625 C CA . LEU A 1 234 ? 8.560 -21.242 -37.774 1.00 34.51 256 LEU A CA 1
ATOM 1626 C C . LEU A 1 234 ? 9.674 -21.610 -38.753 1.00 34.59 256 LEU A C 1
ATOM 1627 O O . LEU A 1 234 ? 10.751 -22.047 -38.339 1.00 34.54 256 LEU A O 1
ATOM 1632 N N . GLU A 1 235 ? 9.404 -21.423 -40.046 1.00 34.75 257 GLU A N 1
ATOM 1633 C CA . GLU A 1 235 ? 10.372 -21.713 -41.117 1.00 34.74 257 GLU A CA 1
ATOM 1634 C C . GLU A 1 235 ? 11.510 -20.679 -41.154 1.00 34.64 257 GLU A C 1
ATOM 1635 O O . GLU A 1 235 ? 11.295 -19.521 -40.799 1.00 34.85 257 GLU A O 1
ATOM 1641 N N . PRO A 1 236 ? 12.722 -21.091 -41.593 1.00 34.60 258 PRO A N 1
ATOM 1642 C CA . PRO A 1 236 ? 13.910 -20.219 -41.600 1.00 34.40 258 PRO A CA 1
ATOM 1643 C C . PRO A 1 236 ? 13.773 -18.894 -42.360 1.00 34.30 258 PRO A C 1
ATOM 1644 O O . PRO A 1 236 ? 14.408 -17.897 -41.967 1.00 34.34 258 PRO A O 1
ATOM 1648 N N . THR A 1 237 ? 12.962 -18.876 -43.427 1.00 34.25 259 THR A N 1
ATOM 1649 C CA . THR A 1 237 ? 12.774 -17.648 -44.209 1.00 34.32 259 THR A CA 1
ATOM 1650 C C . THR A 1 237 ? 11.868 -16.654 -43.482 1.00 34.29 259 THR A C 1
ATOM 1651 O O . THR A 1 237 ? 12.030 -15.443 -43.626 1.00 34.31 259 THR A O 1
ATOM 1655 N N . VAL A 1 238 ? 10.924 -17.179 -42.702 1.00 34.23 260 VAL A N 1
ATOM 1656 C CA . VAL A 1 238 ? 10.028 -16.371 -41.868 1.00 34.26 260 VAL A CA 1
ATOM 1657 C C . VAL A 1 238 ? 10.794 -15.786 -40.680 1.00 34.00 260 VAL A C 1
ATOM 1658 O O . VAL A 1 238 ? 10.614 -14.618 -40.329 1.00 34.24 260 VAL A O 1
ATOM 1662 N N . VAL A 1 239 ? 11.647 -16.612 -40.075 1.00 33.88 261 VAL A N 1
ATOM 1663 C CA . VAL A 1 239 ? 12.523 -16.208 -38.972 1.00 33.69 261 VAL A CA 1
ATOM 1664 C C . VAL A 1 239 ? 13.424 -15.042 -39.399 1.00 33.46 261 VAL A C 1
ATOM 1665 O O . VAL A 1 239 ? 13.622 -14.079 -38.652 1.00 32.90 261 VAL A O 1
ATOM 1669 N N . ASP A 1 240 ? 13.944 -15.133 -40.619 1.00 32.87 262 ASP A N 1
ATOM 1670 C CA . ASP A 1 240 ? 14.829 -14.121 -41.171 1.00 32.94 262 ASP A CA 1
ATOM 1671 C C . ASP A 1 240 ? 14.087 -12.807 -41.395 1.00 32.94 262 ASP A C 1
ATOM 1672 O O . ASP A 1 240 ? 14.616 -11.732 -41.101 1.00 32.83 262 ASP A O 1
ATOM 1677 N N . ALA A 1 241 ? 12.857 -12.906 -41.899 1.00 32.95 263 ALA A N 1
ATOM 1678 C CA . ALA A 1 241 ? 11.983 -11.747 -42.064 1.00 33.12 263 ALA A CA 1
ATOM 1679 C C . ALA A 1 241 ? 11.770 -11.024 -40.734 1.00 33.25 263 ALA A C 1
ATOM 1680 O O . ALA A 1 241 ? 11.880 -9.801 -40.661 1.00 33.44 263 ALA A O 1
ATOM 1682 N N . ILE A 1 242 ? 11.477 -11.794 -39.686 1.00 33.18 264 ILE A N 1
ATOM 1683 C CA . ILE A 1 242 ? 11.335 -11.273 -38.329 1.00 32.86 264 ILE A CA 1
ATOM 1684 C C . ILE A 1 242 ? 12.607 -10.567 -37.829 1.00 32.79 264 ILE A C 1
ATOM 1685 O O . ILE A 1 242 ? 12.556 -9.393 -37.442 1.00 33.25 264 ILE A O 1
ATOM 1690 N N . THR A 1 243 ? 13.716 -11.305 -37.821 1.00 32.28 265 THR A N 1
ATOM 1691 C CA . THR A 1 243 ? 15.068 -10.807 -37.540 1.00 32.37 265 THR A CA 1
ATOM 1692 C C . THR A 1 243 ? 15.360 -9.454 -38.200 1.00 32.12 265 THR A C 1
ATOM 1693 O O . THR A 1 243 ? 15.744 -8.490 -37.519 1.00 32.03 265 THR A O 1
ATOM 1697 N N . THR A 1 244 ? 15.169 -9.405 -39.521 1.00 31.53 266 THR A N 1
ATOM 1698 C CA . THR A 1 244 ? 15.458 -8.233 -40.341 1.00 31.29 266 THR A CA 1
ATOM 1699 C C . THR A 1 244 ? 14.665 -6.994 -39.914 1.00 31.16 266 THR A C 1
ATOM 1700 O O . THR A 1 244 ? 15.247 -5.925 -39.729 1.00 31.01 266 THR A O 1
ATOM 1704 N N . THR A 1 245 ? 13.350 -7.142 -39.753 1.00 31.05 267 THR A N 1
ATOM 1705 C CA . THR A 1 245 ? 12.493 -6.011 -39.385 1.00 31.59 267 THR A CA 1
ATOM 1706 C C . THR A 1 245 ? 12.851 -5.403 -38.030 1.00 30.83 267 THR A C 1
ATOM 1707 O O . THR A 1 245 ? 12.675 -4.205 -37.830 1.00 31.44 267 THR A O 1
ATOM 1711 N N . LEU A 1 246 ? 13.344 -6.224 -37.104 1.00 29.79 268 LEU A N 1
ATOM 1712 C CA . LEU A 1 246 ? 13.753 -5.732 -35.785 1.00 28.73 268 LEU A CA 1
ATOM 1713 C C . LEU A 1 246 ? 14.975 -4.812 -35.838 1.00 27.86 268 LEU A C 1
ATOM 1714 O O . LEU A 1 246 ? 15.207 -4.044 -34.908 1.00 27.51 268 LEU A O 1
ATOM 1719 N N . SER A 1 247 ? 15.759 -4.900 -36.914 1.00 26.90 269 SER A N 1
ATOM 1720 C CA . SER A 1 247 ? 17.016 -4.157 -36.997 1.00 25.99 269 SER A CA 1
ATOM 1721 C C . SER A 1 247 ? 16.966 -2.945 -37.935 1.00 25.51 269 SER A C 1
ATOM 1722 O O . SER A 1 247 ? 17.990 -2.290 -38.170 1.00 25.04 269 SER A O 1
ATOM 1725 N N . LEU A 1 248 ? 15.782 -2.645 -38.465 1.00 24.73 270 LEU A N 1
ATOM 1726 C CA . LEU A 1 248 ? 15.611 -1.457 -39.296 1.00 24.32 270 LEU A CA 1
ATOM 1727 C C . LEU A 1 248 ? 15.628 -0.213 -38.409 1.00 23.96 270 LEU A C 1
ATOM 1728 O O . LEU A 1 248 ? 14.866 -0.137 -37.446 1.00 22.99 270 LEU A O 1
ATOM 1733 N N . LYS A 1 249 ? 16.504 0.746 -38.730 1.00 23.30 271 LYS A N 1
ATOM 1734 C CA . LYS A 1 249 ? 16.826 1.853 -37.809 1.00 23.08 271 LYS A CA 1
ATOM 1735 C C . LYS A 1 249 ? 15.934 3.092 -37.930 1.00 23.12 271 LYS A C 1
ATOM 1736 O O . LYS A 1 249 ? 15.997 3.978 -37.074 1.00 23.10 271 LYS A O 1
ATOM 1742 N N . SER A 1 250 ? 15.106 3.151 -38.970 1.00 23.02 272 SER A N 1
ATOM 1743 C CA . SER A 1 250 ? 14.249 4.317 -39.220 1.00 23.57 272 SER A CA 1
ATOM 1744 C C . SER A 1 250 ? 12.824 3.897 -39.528 1.00 23.60 272 SER A C 1
ATOM 1745 O O . SER A 1 250 ? 12.597 2.786 -39.994 1.00 23.18 272 SER A O 1
ATOM 1748 N N . ILE A 1 251 ? 11.874 4.800 -39.281 1.00 24.41 273 ILE A N 1
ATOM 1749 C CA . ILE A 1 251 ? 10.480 4.635 -39.715 1.00 25.18 273 ILE A CA 1
ATOM 1750 C C . ILE A 1 251 ? 10.375 4.622 -41.246 1.00 26.19 273 ILE A C 1
ATOM 1751 O O . ILE A 1 251 ? 9.562 3.883 -41.812 1.00 26.59 273 ILE A O 1
ATOM 1756 N N . ASP A 1 252 ? 11.187 5.444 -41.910 1.00 26.44 274 ASP A N 1
ATOM 1757 C CA . ASP A 1 252 ? 11.242 5.440 -43.371 1.00 27.55 274 ASP A CA 1
ATOM 1758 C C . ASP A 1 252 ? 11.601 4.044 -43.876 1.00 28.06 274 ASP A C 1
ATOM 1759 O O . ASP A 1 252 ? 11.101 3.607 -44.912 1.00 27.88 274 ASP A O 1
ATOM 1764 N N . GLU A 1 253 ? 12.451 3.340 -43.127 1.00 28.74 275 GLU A N 1
ATOM 1765 C CA . GLU A 1 253 ? 12.840 1.980 -43.512 1.00 29.18 275 GLU A CA 1
ATOM 1766 C C . GLU A 1 253 ? 11.698 0.981 -43.276 1.00 29.39 275 GLU A C 1
ATOM 1767 O O . GLU A 1 253 ? 11.534 0.054 -44.066 1.00 29.35 275 GLU A O 1
ATOM 1773 N N . ILE A 1 254 ? 10.899 1.175 -42.224 1.00 29.91 276 ILE A N 1
ATOM 1774 C CA . ILE A 1 254 ? 9.721 0.307 -42.022 1.00 30.19 276 ILE A CA 1
ATOM 1775 C C . ILE A 1 254 ? 8.646 0.606 -43.088 1.00 30.27 276 ILE A C 1
ATOM 1776 O O . ILE A 1 254 ? 7.880 -0.278 -43.472 1.00 30.38 276 ILE A O 1
ATOM 1781 N N . ALA A 1 255 ? 8.632 1.839 -43.588 1.00 29.95 277 ALA A N 1
ATOM 1782 C CA . ALA A 1 255 ? 7.706 2.246 -44.647 1.00 29.95 277 ALA A CA 1
ATOM 1783 C C . ALA A 1 255 ? 8.001 1.506 -45.953 1.00 30.05 277 ALA A C 1
ATOM 1784 O O . ALA A 1 255 ? 7.094 1.202 -46.730 1.00 29.86 277 ALA A O 1
ATOM 1786 N N . GLN A 1 256 ? 9.280 1.223 -46.177 1.00 30.33 278 GLN A N 1
ATOM 1787 C CA . GLN A 1 256 ? 9.729 0.475 -47.342 1.00 30.61 278 GLN A CA 1
ATOM 1788 C C . GLN A 1 256 ? 9.239 -0.972 -47.305 1.00 30.76 278 GLN A C 1
ATOM 1789 O O . GLN A 1 256 ? 8.760 -1.492 -48.311 1.00 31.13 278 GLN A O 1
ATOM 1795 N N . ARG A 1 257 ? 9.357 -1.606 -46.141 1.00 31.08 279 ARG A N 1
ATOM 1796 C CA . ARG A 1 257 ? 8.968 -3.005 -45.947 1.00 31.34 279 ARG A CA 1
ATOM 1797 C C . ARG A 1 257 ? 7.456 -3.248 -45.991 1.00 31.32 279 ARG A C 1
ATOM 1798 O O . ARG A 1 257 ? 6.992 -4.098 -46.754 1.00 31.26 279 ARG A O 1
ATOM 1806 N N . VAL A 1 258 ? 6.695 -2.514 -45.178 1.00 31.27 280 VAL A N 1
ATOM 1807 C CA . VAL A 1 258 ? 5.268 -2.825 -44.988 1.00 31.18 280 VAL A CA 1
ATOM 1808 C C . VAL A 1 258 ? 4.280 -1.875 -45.684 1.00 30.86 280 VAL A C 1
ATOM 1809 O O . VAL A 1 258 ? 3.069 -2.106 -45.661 1.00 30.82 280 VAL A O 1
ATOM 1813 N N . GLY A 1 259 ? 4.805 -0.829 -46.319 1.00 30.52 281 GLY A N 1
ATOM 1814 C CA . GLY A 1 259 ? 3.978 0.149 -47.026 1.00 30.12 281 GLY A CA 1
ATOM 1815 C C . GLY A 1 259 ? 3.958 1.477 -46.296 1.00 29.86 281 GLY A C 1
ATOM 1816 O O . GLY A 1 259 ? 3.910 1.511 -45.064 1.00 29.86 281 GLY A O 1
ATOM 1817 N N . GLU A 1 260 ? 3.987 2.573 -47.054 1.00 29.59 282 GLU A N 1
ATOM 1818 C CA . GLU A 1 260 ? 4.070 3.911 -46.456 1.00 29.15 282 GLU A CA 1
ATOM 1819 C C . GLU A 1 260 ? 2.786 4.355 -45.743 1.00 28.37 282 GLU A C 1
ATOM 1820 O O . GLU A 1 260 ? 2.841 5.174 -44.825 1.00 28.61 282 GLU A O 1
ATOM 1826 N N . GLU A 1 261 ? 1.642 3.819 -46.160 1.00 27.27 283 GLU A N 1
ATOM 1827 C CA . GLU A 1 261 ? 0.376 4.152 -45.513 1.00 26.04 283 GLU A CA 1
ATOM 1828 C C . GLU A 1 261 ? -0.115 3.043 -44.572 1.00 25.16 283 GLU A C 1
ATOM 1829 O O . GLU A 1 261 ? -1.248 3.094 -44.084 1.00 24.98 283 GLU A O 1
ATOM 1835 N N . HIS A 1 262 ? 0.739 2.049 -44.324 1.00 23.93 284 HIS A N 1
ATOM 1836 C CA . HIS A 1 262 ? 0.489 1.031 -43.299 1.00 23.01 284 HIS A CA 1
ATOM 1837 C C . HIS A 1 262 ? 0.151 1.748 -41.994 1.00 22.27 284 HIS A C 1
ATOM 1838 O O . HIS A 1 262 ? 0.756 2.776 -41.673 1.00 22.12 284 HIS A O 1
ATOM 1845 N N . GLU A 1 263 ? -0.814 1.212 -41.249 1.00 21.15 285 GLU A N 1
ATOM 1846 C CA . GLU A 1 263 ? -1.358 1.944 -40.110 1.00 20.25 285 GLU A CA 1
ATOM 1847 C C . GLU A 1 263 ? -0.345 2.186 -38.984 1.00 19.75 285 GLU A C 1
ATOM 1848 O O . GLU A 1 263 ? -0.463 3.170 -38.263 1.00 19.61 285 GLU A O 1
ATOM 1854 N N . ALA A 1 264 ? 0.662 1.318 -38.870 1.00 19.02 286 ALA A N 1
ATOM 1855 C CA . ALA A 1 264 ? 1.763 1.540 -37.921 1.00 18.88 286 ALA A CA 1
ATOM 1856 C C . ALA A 1 264 ? 2.571 2.776 -38.296 1.00 18.69 286 ALA A C 1
ATOM 1857 O O . ALA A 1 264 ? 3.016 3.513 -37.419 1.00 19.27 286 ALA A O 1
ATOM 1859 N N . VAL A 1 265 ? 2.749 3.000 -39.596 1.00 17.83 287 VAL A N 1
ATOM 1860 C CA . VAL A 1 265 ? 3.540 4.132 -40.061 1.00 16.89 287 VAL A CA 1
ATOM 1861 C C . VAL A 1 265 ? 2.815 5.431 -39.759 1.00 16.10 287 VAL A C 1
ATOM 1862 O O . VAL A 1 265 ? 3.412 6.340 -39.188 1.00 15.06 287 VAL A O 1
ATOM 1866 N N . LYS A 1 266 ? 1.528 5.492 -40.097 1.00 15.02 288 LYS A N 1
ATOM 1867 C CA . LYS A 1 266 ? 0.720 6.674 -39.810 1.00 14.87 288 LYS A CA 1
ATOM 1868 C C . LYS A 1 266 ? 0.664 6.964 -38.314 1.00 13.81 288 LYS A C 1
ATOM 1869 O O . LYS A 1 266 ? 0.780 8.117 -37.897 1.00 13.08 288 LYS A O 1
ATOM 1875 N N . GLU A 1 267 ? 0.506 5.907 -37.517 1.00 13.07 289 GLU A N 1
ATOM 1876 C CA . GLU A 1 267 ? 0.368 6.041 -36.070 1.00 12.23 289 GLU A CA 1
ATOM 1877 C C . GLU A 1 267 ? 1.670 6.478 -35.416 1.00 11.20 289 GLU A C 1
ATOM 1878 O O . GLU A 1 267 ? 1.659 7.353 -34.557 1.00 10.32 289 GLU A O 1
ATOM 1884 N N . LEU A 1 268 ? 2.789 5.902 -35.848 1.00 10.26 290 LEU A N 1
ATOM 1885 C CA . LEU A 1 268 ? 4.088 6.343 -35.330 1.00 10.14 290 LEU A CA 1
ATOM 1886 C C . LEU A 1 268 ? 4.383 7.804 -35.721 1.00 10.46 290 LEU A C 1
ATOM 1887 O O . LEU A 1 268 ? 4.779 8.599 -34.871 1.00 10.13 290 LEU A O 1
ATOM 1892 N N . ARG A 1 269 ? 4.156 8.169 -36.981 1.00 10.56 291 ARG A N 1
ATOM 1893 C CA . ARG A 1 269 ? 4.368 9.560 -37.394 1.00 11.07 291 ARG A CA 1
ATOM 1894 C C . ARG A 1 269 ? 3.539 10.507 -36.539 1.00 10.59 291 ARG A C 1
ATOM 1895 O O . ARG A 1 269 ? 4.053 11.511 -36.053 1.00 9.71 291 ARG A O 1
ATOM 1903 N N . GLN A 1 270 ? 2.254 10.180 -36.368 1.00 10.39 292 GLN A N 1
ATOM 1904 C CA . GLN A 1 270 ? 1.359 10.977 -35.545 1.00 10.69 292 GLN A CA 1
ATOM 1905 C C . GLN A 1 270 ? 1.816 11.032 -34.095 1.00 10.00 292 GLN A C 1
ATOM 1906 O O . GLN A 1 270 ? 1.815 12.107 -33.477 1.00 9.29 292 GLN A O 1
ATOM 1912 N N . PHE A 1 271 ? 2.235 9.881 -33.566 1.00 9.46 293 PHE A N 1
ATOM 1913 C CA . PHE A 1 271 ? 2.766 9.822 -32.207 1.00 8.69 293 PHE A CA 1
ATOM 1914 C C . PHE A 1 271 ? 3.953 10.778 -32.048 1.00 8.75 293 PHE A C 1
ATOM 1915 O O . PHE A 1 271 ? 4.005 11.541 -31.080 1.00 7.89 293 PHE A O 1
ATOM 1923 N N . PHE A 1 272 ? 4.896 10.751 -32.991 1.00 8.18 294 PHE A N 1
ATOM 1924 C CA . PHE A 1 272 ? 6.082 11.603 -32.848 1.00 8.82 294 PHE A CA 1
ATOM 1925 C C . PHE A 1 272 ? 5.776 13.087 -32.983 1.00 8.92 294 PHE A C 1
ATOM 1926 O O . PHE A 1 272 ? 6.259 13.891 -32.184 1.00 7.74 294 PHE A O 1
ATOM 1934 N N . GLU A 1 273 ? 4.927 13.432 -33.945 1.00 8.98 295 GLU A N 1
ATOM 1935 C CA . GLU A 1 273 ? 4.546 14.834 -34.135 1.00 9.76 295 GLU A CA 1
ATOM 1936 C C . GLU A 1 273 ? 3.764 15.392 -32.930 1.00 8.52 295 GLU A C 1
ATOM 1937 O O . GLU A 1 273 ? 3.913 16.568 -32.601 1.00 7.84 295 GLU A O 1
ATOM 1943 N N . GLN A 1 274 ? 2.961 14.546 -32.277 1.00 7.29 296 GLN A N 1
ATOM 1944 C CA . GLN A 1 274 ? 2.193 14.970 -31.097 1.00 7.08 296 GLN A CA 1
ATOM 1945 C C . GLN A 1 274 ? 3.109 15.126 -29.886 1.00 6.63 296 GLN A C 1
ATOM 1946 O O . GLN A 1 274 ? 3.047 16.140 -29.178 1.00 6.58 296 GLN A O 1
ATOM 1952 N N . VAL A 1 275 ? 3.987 14.152 -29.659 1.00 7.21 297 VAL A N 1
ATOM 1953 C CA . VAL A 1 275 ? 4.987 14.323 -28.578 1.00 8.02 297 VAL A CA 1
ATOM 1954 C C . VAL A 1 275 ? 5.872 15.566 -28.825 1.00 8.04 297 VAL A C 1
ATOM 1955 O O . VAL A 1 275 ? 6.172 16.296 -27.886 1.00 8.27 297 VAL A O 1
ATOM 1959 N N . GLU A 1 276 ? 6.258 15.811 -30.078 1.00 8.58 298 GLU A N 1
ATOM 1960 C CA A GLU A 1 276 ? 7.063 17.002 -30.413 0.50 8.54 298 GLU A CA 1
ATOM 1961 C CA B GLU A 1 276 ? 7.068 16.984 -30.382 0.50 8.53 298 GLU A CA 1
ATOM 1962 C C . GLU A 1 276 ? 6.309 18.272 -30.047 1.00 8.39 298 GLU A C 1
ATOM 1963 O O . GLU A 1 276 ? 6.874 19.186 -29.433 1.00 7.85 298 GLU A O 1
ATOM 1974 N N . ALA A 1 277 ? 5.024 18.322 -30.416 1.00 7.38 299 ALA A N 1
ATOM 1975 C CA . ALA A 1 277 ? 4.177 19.487 -30.149 1.00 6.61 299 ALA A CA 1
ATOM 1976 C C . ALA A 1 277 ? 4.035 19.765 -28.656 1.00 6.41 299 ALA A C 1
ATOM 1977 O O . ALA A 1 277 ? 3.963 20.920 -28.239 1.00 5.62 299 ALA A O 1
ATOM 1979 N N . TYR A 1 278 ? 3.999 18.698 -27.854 1.00 6.19 300 TYR A N 1
ATOM 1980 C CA . TYR A 1 278 ? 3.888 18.820 -26.411 1.00 6.82 300 TYR A CA 1
ATOM 1981 C C . TYR A 1 278 ? 5.194 19.324 -25.800 1.00 7.77 300 TYR A C 1
ATOM 1982 O O . TYR A 1 278 ? 5.202 19.898 -24.701 1.00 8.67 300 TYR A O 1
ATOM 1991 N N . GLY A 1 279 ? 6.295 19.081 -26.500 1.00 7.53 301 GLY A N 1
ATOM 1992 C CA . GLY A 1 279 ? 7.587 19.634 -26.120 1.00 7.54 301 GLY A CA 1
ATOM 1993 C C . GLY A 1 279 ? 8.565 18.621 -25.576 1.00 7.60 301 GLY A C 1
ATOM 1994 O O . GLY A 1 279 ? 9.609 19.006 -25.006 1.00 8.56 301 GLY A O 1
ATOM 1995 N N . TYR A 1 280 ? 8.252 17.333 -25.734 1.00 6.87 302 TYR A N 1
ATOM 1996 C CA . TYR A 1 280 ? 9.182 16.265 -25.311 1.00 6.86 302 TYR A CA 1
ATOM 1997 C C . TYR A 1 280 ? 9.874 15.531 -26.473 1.00 6.34 302 TYR A C 1
ATOM 1998 O O . TYR A 1 280 ? 10.277 14.379 -26.328 1.00 5.49 302 TYR A O 1
ATOM 2007 N N . GLY A 1 281 ? 10.046 16.207 -27.610 1.00 6.24 303 GLY A N 1
ATOM 2008 C CA . GLY A 1 281 ? 10.707 15.604 -28.767 1.00 7.25 303 GLY A CA 1
ATOM 2009 C C . GLY A 1 281 ? 12.089 15.017 -28.469 1.00 7.43 303 GLY A C 1
ATOM 2010 O O . GLY A 1 281 ? 12.442 13.953 -28.981 1.00 7.12 303 GLY A O 1
ATOM 2011 N N . ASP A 1 282 ? 12.849 15.694 -27.613 1.00 7.63 304 ASP A N 1
ATOM 2012 C CA . ASP A 1 282 ? 14.202 15.230 -27.247 1.00 8.29 304 ASP A CA 1
ATOM 2013 C C . ASP A 1 282 ? 14.203 13.966 -26.367 1.00 8.34 304 ASP A C 1
ATOM 2014 O O . ASP A 1 282 ? 15.237 13.300 -26.236 1.00 7.84 304 ASP A O 1
ATOM 2019 N N . TRP A 1 283 ? 13.056 13.634 -25.777 1.00 7.38 305 TRP A N 1
ATOM 2020 C CA . TRP A 1 283 ? 12.964 12.464 -24.873 1.00 7.60 305 TRP A CA 1
ATOM 2021 C C . TRP A 1 283 ? 12.666 11.158 -25.593 1.00 7.68 305 TRP A C 1
ATOM 2022 O O . TRP A 1 283 ? 12.852 10.076 -25.020 1.00 9.00 305 TRP A O 1
ATOM 2033 N N . VAL A 1 284 ? 12.139 11.241 -26.816 1.00 7.42 306 VAL A N 1
ATOM 2034 C CA . VAL A 1 284 ? 11.572 10.045 -27.463 1.00 6.56 306 VAL A CA 1
ATOM 2035 C C . VAL A 1 284 ? 12.297 9.688 -28.758 1.00 7.33 306 VAL A C 1
ATOM 2036 O O . VAL A 1 284 ? 12.907 10.560 -29.399 1.00 7.46 306 VAL A O 1
ATOM 2040 N N . LEU A 1 285 ? 12.274 8.410 -29.128 1.00 7.07 307 LEU A N 1
ATOM 2041 C CA . LEU A 1 285 ? 12.920 7.981 -30.375 1.00 8.04 307 LEU A CA 1
ATOM 2042 C C . LEU A 1 285 ? 12.326 6.677 -30.855 1.00 7.45 307 LEU A C 1
ATOM 2043 O O . LEU A 1 285 ? 11.706 5.951 -30.073 1.00 7.32 307 LEU A O 1
ATOM 2048 N N . PHE A 1 286 ? 12.496 6.398 -32.145 1.00 7.07 308 PHE A N 1
ATOM 2049 C CA . PHE A 1 286 ? 12.048 5.141 -32.727 1.00 7.25 308 PHE A CA 1
ATOM 2050 C C . PHE A 1 286 ? 13.085 4.043 -32.541 1.00 7.65 308 PHE A C 1
ATOM 2051 O O . PHE A 1 286 ? 14.287 4.281 -32.689 1.00 7.20 308 PHE A O 1
ATOM 2059 N N . ASP A 1 287 ? 12.616 2.842 -32.205 1.00 8.00 309 ASP A N 1
ATOM 2060 C CA . ASP A 1 287 ? 13.483 1.671 -32.126 1.00 8.73 309 ASP A CA 1
ATOM 2061 C C . ASP A 1 287 ? 12.673 0.437 -32.503 1.00 8.49 309 ASP A C 1
ATOM 2062 O O . ASP A 1 287 ? 11.818 -0.020 -31.737 1.00 8.78 309 ASP A O 1
ATOM 2067 N N . ALA A 1 288 ? 12.958 -0.098 -33.689 1.00 8.52 310 ALA A N 1
ATOM 2068 C CA . ALA A 1 288 ? 12.242 -1.248 -34.247 1.00 8.34 310 ALA A CA 1
ATOM 2069 C C . ALA A 1 288 ? 12.402 -2.535 -33.452 1.00 8.35 310 ALA A C 1
ATOM 2070 O O . ALA A 1 288 ? 11.645 -3.479 -33.661 1.00 8.70 310 ALA A O 1
ATOM 2072 N N . SER A 1 289 ? 13.401 -2.593 -32.579 1.00 7.52 311 SER A N 1
ATOM 2073 C CA . SER A 1 289 ? 13.639 -3.792 -31.761 1.00 7.98 311 SER A CA 1
ATOM 2074 C C . SER A 1 289 ? 12.774 -3.893 -30.496 1.00 7.63 311 SER A C 1
ATOM 2075 O O . SER A 1 289 ? 12.754 -4.944 -29.851 1.00 6.85 311 SER A O 1
ATOM 2078 N N . VAL A 1 290 ? 12.064 -2.813 -30.149 1.00 8.01 312 VAL A N 1
ATOM 2079 C CA . VAL A 1 290 ? 11.236 -2.791 -28.945 1.00 8.40 312 VAL A CA 1
ATOM 2080 C C . VAL A 1 290 ? 9.896 -3.489 -29.176 1.00 8.24 312 VAL A C 1
ATOM 2081 O O . VAL A 1 290 ? 9.085 -3.052 -29.996 1.00 8.51 312 VAL A O 1
ATOM 2085 N N . VAL A 1 291 ? 9.655 -4.572 -28.444 1.00 7.97 313 VAL A N 1
ATOM 2086 C CA . VAL A 1 291 ? 8.371 -5.280 -28.578 1.00 7.60 313 VAL A CA 1
ATOM 2087 C C . VAL A 1 291 ? 7.666 -5.482 -27.232 1.00 7.38 313 VAL A C 1
ATOM 2088 O O . VAL A 1 291 ? 6.440 -5.615 -27.192 1.00 5.94 313 VAL A O 1
ATOM 2092 N N . ARG A 1 292 ? 8.458 -5.491 -26.152 1.00 6.95 314 ARG A N 1
ATOM 2093 C CA . ARG A 1 292 ? 7.986 -5.766 -24.781 1.00 7.98 314 ARG A CA 1
ATOM 2094 C C . ARG A 1 292 ? 7.666 -7.243 -24.625 1.00 7.83 314 ARG A C 1
ATOM 2095 O O . ARG A 1 292 ? 7.511 -7.950 -25.621 1.00 7.45 314 ARG A O 1
ATOM 2103 N N . GLY A 1 293 ? 7.555 -7.695 -23.379 1.00 8.00 315 GLY A N 1
ATOM 2104 C CA . GLY A 1 293 ? 7.509 -9.125 -23.079 1.00 9.48 315 GLY A CA 1
ATOM 2105 C C . GLY A 1 293 ? 6.134 -9.684 -22.755 1.00 10.40 315 GLY A C 1
ATOM 2106 O O . GLY A 1 293 ? 6.006 -10.872 -22.441 1.00 10.84 315 GLY A O 1
ATOM 2107 N N . LEU A 1 294 ? 5.115 -8.830 -22.822 1.00 10.95 316 LEU A N 1
ATOM 2108 C CA . LEU A 1 294 ? 3.738 -9.212 -22.508 1.00 11.58 316 LEU A CA 1
ATOM 2109 C C . LEU A 1 294 ? 2.953 -9.603 -23.753 1.00 10.91 316 LEU A C 1
ATOM 2110 O O . LEU A 1 294 ? 3.135 -9.015 -24.821 1.00 11.29 316 LEU A O 1
ATOM 2115 N N . ALA A 1 295 ? 2.092 -10.606 -23.598 1.00 9.92 317 ALA A N 1
ATOM 2116 C CA . ALA A 1 295 ? 1.305 -11.161 -24.707 1.00 8.99 317 ALA A CA 1
ATOM 2117 C C . ALA A 1 295 ? 0.326 -10.149 -25.303 1.00 9.06 317 ALA A C 1
ATOM 2118 O O . ALA A 1 295 ? 0.089 -10.140 -26.522 1.00 8.44 317 ALA A O 1
ATOM 2120 N N . TYR A 1 296 ? -0.219 -9.270 -24.457 1.00 7.89 318 TYR A N 1
ATOM 2121 C CA . TYR A 1 296 ? -1.424 -8.544 -24.853 1.00 7.76 318 TYR A CA 1
ATOM 2122 C C . TYR A 1 296 ? -1.237 -7.221 -25.611 1.00 7.53 318 TYR A C 1
ATOM 2123 O O . TYR A 1 296 ? -2.223 -6.595 -25.985 1.00 7.73 318 TYR A O 1
ATOM 2132 N N . TYR A 1 297 ? -0.006 -6.776 -25.823 1.00 7.25 319 TYR A N 1
ATOM 2133 C CA . TYR A 1 297 ? 0.187 -5.534 -26.593 1.00 6.94 319 TYR A CA 1
ATOM 2134 C C . TYR A 1 297 ? -0.171 -5.768 -28.050 1.00 7.04 319 TYR A C 1
ATOM 2135 O O . TYR A 1 297 ? 0.192 -6.814 -28.612 1.00 6.58 319 TYR A O 1
ATOM 2144 N N . THR A 1 298 ? -0.919 -4.826 -28.634 1.00 6.64 320 THR A N 1
ATOM 2145 C CA . THR A 1 298 ? -1.434 -4.952 -30.005 1.00 6.54 320 THR A CA 1
ATOM 2146 C C . THR A 1 298 ? -0.930 -3.843 -30.928 1.00 6.76 320 THR A C 1
ATOM 2147 O O . THR A 1 298 ? -0.914 -3.995 -32.161 1.00 7.39 320 THR A O 1
ATOM 2151 N N . GLY A 1 299 ? -0.547 -2.715 -30.336 1.00 6.97 321 GLY A N 1
ATOM 2152 C CA . GLY A 1 299 ? -0.168 -1.527 -31.107 1.00 6.55 321 GLY A CA 1
ATOM 2153 C C . GLY A 1 299 ? 1.183 -0.969 -30.709 1.00 6.65 321 GLY A C 1
ATOM 2154 O O . GLY A 1 299 ? 2.162 -1.706 -30.570 1.00 6.65 321 GLY A O 1
ATOM 2155 N N . ILE A 1 300 ? 1.235 0.346 -30.543 1.00 6.14 322 ILE A N 1
ATOM 2156 C CA . ILE A 1 300 ? 2.452 1.005 -30.070 1.00 6.56 322 ILE A CA 1
ATOM 2157 C C . ILE A 1 300 ? 2.929 0.419 -28.744 1.00 6.16 322 ILE A C 1
ATOM 2158 O O . ILE A 1 300 ? 2.129 0.123 -27.856 1.00 6.16 322 ILE A O 1
ATOM 2163 N N . VAL A 1 301 ? 4.242 0.247 -28.620 1.00 5.63 323 VAL A N 1
ATOM 2164 C CA . VAL A 1 301 ? 4.852 -0.206 -27.380 1.00 6.64 323 VAL A CA 1
ATOM 2165 C C . VAL A 1 301 ? 6.038 0.707 -27.110 1.00 6.72 323 VAL A C 1
ATOM 2166 O O . VAL A 1 301 ? 6.561 1.335 -28.035 1.00 7.33 323 VAL A O 1
ATOM 2170 N N . PHE A 1 302 ? 6.434 0.814 -25.846 1.00 7.46 324 PHE A N 1
ATOM 2171 C CA . PHE A 1 302 ? 7.502 1.739 -25.459 1.00 7.79 324 PHE A CA 1
ATOM 2172 C C . PHE A 1 302 ? 8.212 1.315 -24.196 1.00 8.00 324 PHE A C 1
ATOM 2173 O O . PHE A 1 302 ? 7.662 0.586 -23.355 1.00 7.76 324 PHE A O 1
ATOM 2181 N N . GLU A 1 303 ? 9.435 1.816 -24.057 1.00 8.79 325 GLU A N 1
ATOM 2182 C CA . GLU A 1 303 ? 10.332 1.422 -23.001 1.00 9.16 325 GLU A CA 1
ATOM 2183 C C . GLU A 1 303 ? 11.208 2.600 -22.632 1.00 8.38 325 GLU A C 1
ATOM 2184 O O . GLU A 1 303 ? 11.805 3.217 -23.511 1.00 7.71 325 GLU A O 1
ATOM 2190 N N . GLY A 1 304 ? 11.271 2.907 -21.337 1.00 7.50 326 GLY A N 1
ATOM 2191 C CA . GLY A 1 304 ? 12.153 3.958 -20.822 1.00 8.03 326 GLY A CA 1
ATOM 2192 C C . GLY A 1 304 ? 13.545 3.397 -20.596 1.00 7.17 326 GLY A C 1
ATOM 2193 O O . GLY A 1 304 ? 13.694 2.260 -20.154 1.00 7.33 326 GLY A O 1
ATOM 2194 N N . PHE A 1 305 ? 14.573 4.172 -20.915 1.00 7.50 327 PHE A N 1
ATOM 2195 C CA . PHE A 1 305 ? 15.951 3.679 -20.765 1.00 7.71 327 PHE A CA 1
ATOM 2196 C C . PHE A 1 305 ? 16.905 4.789 -20.359 1.00 8.24 327 PHE A C 1
ATOM 2197 O O . PHE A 1 305 ? 16.652 5.961 -20.645 1.00 8.13 327 PHE A O 1
ATOM 2205 N N . ASP A 1 306 ? 18.016 4.419 -19.712 1.00 9.35 328 ASP A N 1
ATOM 2206 C CA . ASP A 1 306 ? 19.065 5.396 -19.409 1.00 10.14 328 ASP A CA 1
ATOM 2207 C C . ASP A 1 306 ? 20.035 5.515 -20.579 1.00 10.21 328 ASP A C 1
ATOM 2208 O O . ASP A 1 306 ? 20.434 4.514 -21.190 1.00 9.94 328 ASP A O 1
ATOM 2213 N N . ARG A 1 307 ? 20.397 6.750 -20.900 1.00 10.13 329 ARG A N 1
ATOM 2214 C CA . ARG A 1 307 ? 21.242 7.009 -22.071 1.00 10.30 329 ARG A CA 1
ATOM 2215 C C . ARG A 1 307 ? 22.708 6.602 -21.922 1.00 10.69 329 ARG A C 1
ATOM 2216 O O . ARG A 1 307 ? 23.466 6.729 -22.865 1.00 11.28 329 ARG A O 1
ATOM 2224 N N . GLU A 1 308 ? 23.103 6.109 -20.755 1.00 10.32 330 GLU A N 1
ATOM 2225 C CA . GLU A 1 308 ? 24.480 5.618 -20.582 1.00 10.96 330 GLU A CA 1
ATOM 2226 C C . GLU A 1 308 ? 24.549 4.102 -20.786 1.00 10.79 330 GLU A C 1
ATOM 2227 O O . GLU A 1 308 ? 25.622 3.512 -20.746 1.00 10.71 330 GLU A O 1
ATOM 2233 N N . GLY A 1 309 ? 23.388 3.484 -21.001 1.00 11.43 331 GLY A N 1
ATOM 2234 C CA . GLY A 1 309 ? 23.292 2.044 -21.225 1.00 11.90 331 GLY A CA 1
ATOM 2235 C C . GLY A 1 309 ? 23.745 1.229 -20.033 1.00 12.13 331 GLY A C 1
ATOM 2236 O O . GLY A 1 309 ? 24.303 0.149 -20.193 1.00 12.31 331 GLY A O 1
ATOM 2237 N N . LYS A 1 310 ? 23.507 1.744 -18.829 1.00 12.51 332 LYS A N 1
ATOM 2238 C CA . LYS A 1 310 ? 23.963 1.073 -17.617 1.00 12.98 332 LYS A CA 1
ATOM 2239 C C . LYS A 1 310 ? 22.890 0.289 -16.854 1.00 12.82 332 LYS A C 1
ATOM 2240 O O . LYS A 1 310 ? 23.231 -0.616 -16.108 1.00 12.54 332 LYS A O 1
ATOM 2246 N N . PHE A 1 311 ? 21.609 0.612 -17.052 1.00 12.90 333 PHE A N 1
ATOM 2247 C CA . PHE A 1 311 ? 20.518 -0.009 -16.273 1.00 13.27 333 PHE A CA 1
ATOM 2248 C C . PHE A 1 311 ? 19.487 -0.743 -17.135 1.00 13.51 333 PHE A C 1
ATOM 2249 O O . PHE A 1 311 ? 19.403 -0.522 -18.339 1.00 13.07 333 PHE A O 1
ATOM 2257 N N . ARG A 1 312 ? 18.700 -1.610 -16.504 1.00 13.57 334 ARG A N 1
ATOM 2258 C CA . ARG A 1 312 ? 17.533 -2.239 -17.137 1.00 13.89 334 ARG A CA 1
ATOM 2259 C C . ARG A 1 312 ? 16.450 -1.200 -17.470 1.00 12.79 334 ARG A C 1
ATOM 2260 O O . ARG A 1 312 ? 16.590 -0.026 -17.139 1.00 12.50 334 ARG A O 1
ATOM 2268 N N . ALA A 1 313 ? 15.367 -1.637 -18.113 1.00 12.50 335 ALA A N 1
ATOM 2269 C CA . ALA A 1 313 ? 14.249 -0.745 -18.454 1.00 11.94 335 ALA A CA 1
ATOM 2270 C C . ALA A 1 313 ? 13.743 0.049 -17.250 1.00 11.51 335 ALA A C 1
ATOM 2271 O O . ALA A 1 313 ? 13.587 -0.493 -16.144 1.00 11.21 335 ALA A O 1
ATOM 2273 N N . LEU A 1 314 ? 13.491 1.336 -17.467 1.00 9.59 336 LEU A N 1
ATOM 2274 C CA . LEU A 1 314 ? 13.004 2.200 -16.398 1.00 9.00 336 LEU A CA 1
ATOM 2275 C C . LEU A 1 314 ? 11.494 2.084 -16.263 1.00 8.91 336 LEU A C 1
ATOM 2276 O O . LEU A 1 314 ? 10.934 2.289 -15.191 1.00 9.95 336 LEU A O 1
ATOM 2281 N N . CYS A 1 315 ? 10.848 1.779 -17.378 1.00 8.17 337 CYS A N 1
ATOM 2282 C CA . CYS A 1 315 ? 9.381 1.698 -17.457 1.00 7.61 337 CYS A CA 1
ATOM 2283 C C . CYS A 1 315 ? 9.012 1.104 -18.797 1.00 7.09 337 CYS A C 1
ATOM 2284 O O . CYS A 1 315 ? 9.848 1.004 -19.690 1.00 6.80 337 CYS A O 1
ATOM 2287 N N . GLY A 1 316 ? 7.752 0.720 -18.976 1.00 7.23 338 GLY A N 1
ATOM 2288 C CA . GLY A 1 316 ? 7.395 0.075 -20.223 1.00 5.61 338 GLY A CA 1
ATOM 2289 C C . GLY A 1 316 ? 5.899 -0.108 -20.302 1.00 5.82 338 GLY A C 1
ATOM 2290 O O . GLY A 1 316 ? 5.240 -0.334 -19.291 1.00 5.72 338 GLY A O 1
ATOM 2291 N N . GLY A 1 317 ? 5.372 -0.020 -21.514 1.00 5.58 339 GLY A N 1
ATOM 2292 C CA . GLY A 1 317 ? 3.929 -0.215 -21.724 1.00 5.95 339 GLY A CA 1
ATOM 2293 C C . GLY A 1 317 ? 3.569 -0.247 -23.185 1.00 5.76 339 GLY A C 1
ATOM 2294 O O . GLY A 1 317 ? 4.419 -0.474 -24.055 1.00 6.11 339 GLY A O 1
ATOM 2295 N N . GLY A 1 318 ? 2.292 -0.032 -23.469 1.00 6.32 340 GLY A N 1
ATOM 2296 C CA . GLY A 1 318 ? 1.857 -0.052 -24.840 1.00 4.54 340 GLY A CA 1
ATOM 2297 C C . GLY A 1 318 ? 0.345 -0.150 -24.892 1.00 5.02 340 GLY A C 1
ATOM 2298 O O . GLY A 1 318 ? -0.335 -0.156 -23.847 1.00 4.97 340 GLY A O 1
ATOM 2299 N N . ARG A 1 319 ? -0.166 -0.214 -26.122 1.00 4.46 341 ARG A N 1
ATOM 2300 C CA . ARG A 1 319 ? -1.582 -0.368 -26.398 1.00 4.59 341 ARG A CA 1
ATOM 2301 C C . ARG A 1 319 ? -1.967 -1.845 -26.354 1.00 5.01 341 ARG A C 1
ATOM 2302 O O . ARG A 1 319 ? -1.225 -2.705 -26.838 1.00 5.21 341 ARG A O 1
ATOM 2310 N N . TYR A 1 320 ? -3.128 -2.134 -25.776 1.00 5.32 342 TYR A N 1
ATOM 2311 C CA . TYR A 1 320 ? -3.633 -3.508 -25.681 1.00 5.66 342 TYR A CA 1
ATOM 2312 C C . TYR A 1 320 ? -5.147 -3.526 -25.939 1.00 5.89 342 TYR A C 1
ATOM 2313 O O . TYR A 1 320 ? -5.947 -3.508 -25.012 1.00 6.29 342 TYR A O 1
ATOM 2322 N N . ASP A 1 321 ? -5.528 -3.528 -27.214 1.00 5.82 343 ASP A N 1
ATOM 2323 C CA . ASP A 1 321 ? -6.924 -3.294 -27.606 1.00 6.38 343 ASP A CA 1
ATOM 2324 C C . ASP A 1 321 ? -7.841 -4.503 -27.474 1.00 6.73 343 ASP A C 1
ATOM 2325 O O . ASP A 1 321 ? -9.075 -4.358 -27.532 1.00 7.03 343 ASP A O 1
ATOM 2330 N N . ASN A 1 322 ? -7.250 -5.683 -27.306 1.00 7.09 344 ASN A N 1
ATOM 2331 C CA . ASN A 1 322 ? -8.014 -6.930 -27.329 1.00 8.28 344 ASN A CA 1
ATOM 2332 C C . ASN A 1 322 ? -8.261 -7.544 -25.953 1.00 8.46 344 ASN A C 1
ATOM 2333 O O . ASN A 1 322 ? -9.139 -8.392 -25.812 1.00 8.23 344 ASN A O 1
ATOM 2338 N N . LEU A 1 323 ? -7.487 -7.127 -24.952 1.00 8.22 345 LEU A N 1
ATOM 2339 C CA . LEU A 1 323 ? -7.522 -7.775 -23.628 1.00 8.72 345 LEU A CA 1
ATOM 2340 C C . LEU A 1 323 ? -8.929 -7.851 -23.017 1.00 8.84 345 LEU A C 1
ATOM 2341 O O . LEU A 1 323 ? -9.335 -8.905 -22.496 1.00 8.10 345 LEU A O 1
ATOM 2346 N N . LEU A 1 324 ? -9.670 -6.745 -23.071 1.00 8.94 346 LEU A N 1
ATOM 2347 C CA A LEU A 1 324 ? -11.012 -6.710 -22.497 0.50 9.18 346 LEU A CA 1
ATOM 2348 C CA B LEU A 1 324 ? -11.010 -6.727 -22.487 0.50 9.22 346 LEU A CA 1
ATOM 2349 C C . LEU A 1 324 ? -11.981 -7.651 -23.229 1.00 9.41 346 LEU A C 1
ATOM 2350 O O . LEU A 1 324 ? -12.833 -8.285 -22.599 1.00 9.54 346 LEU A O 1
ATOM 2359 N N . THR A 1 325 ? -11.832 -7.761 -24.547 1.00 9.49 347 THR A N 1
ATOM 2360 C CA . THR A 1 325 ? -12.596 -8.739 -25.341 1.00 10.54 347 THR A CA 1
ATOM 2361 C C . THR A 1 325 ? -12.278 -10.164 -24.867 1.00 10.98 347 THR A C 1
ATOM 2362 O O . THR A 1 325 ? -13.171 -10.996 -24.671 1.00 10.95 347 THR A O 1
ATOM 2366 N N . THR A 1 326 ? -10.984 -10.414 -24.700 1.00 11.40 348 THR A N 1
ATOM 2367 C CA . THR A 1 326 ? -10.436 -11.658 -24.173 1.00 12.13 348 THR A CA 1
ATOM 2368 C C . THR A 1 326 ? -11.105 -12.040 -22.852 1.00 12.17 348 THR A C 1
ATOM 2369 O O . THR A 1 326 ? -11.391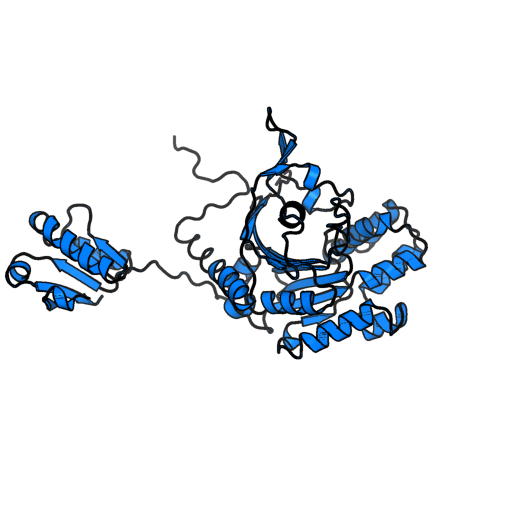 -13.217 -22.611 1.00 11.71 348 THR A O 1
ATOM 2373 N N . TYR A 1 327 ? -11.372 -11.037 -22.015 1.00 12.18 349 TYR A N 1
ATOM 2374 C CA . TYR A 1 327 ? -11.972 -11.244 -20.698 1.00 12.77 349 TYR A CA 1
ATOM 2375 C C . TYR A 1 327 ? -13.494 -11.331 -20.734 1.00 12.88 349 TYR A C 1
ATOM 2376 O O . TYR A 1 327 ? -14.126 -11.577 -19.705 1.00 12.70 349 TYR A O 1
ATOM 2385 N N . GLY A 1 328 ? -14.084 -11.119 -21.903 1.00 12.96 350 GLY A N 1
ATOM 2386 C CA . GLY A 1 328 ? -15.523 -11.350 -22.063 1.00 13.47 350 GLY A CA 1
ATOM 2387 C C . GLY A 1 328 ? -16.354 -10.101 -22.270 1.00 13.63 350 GLY A C 1
ATOM 2388 O O . GLY A 1 328 ? -17.584 -10.172 -22.294 1.00 13.70 350 GLY A O 1
ATOM 2389 N N . SER A 1 329 ? -15.693 -8.956 -22.431 1.00 13.75 351 SER A N 1
ATOM 2390 C CA . SER A 1 329 ? -16.396 -7.732 -22.788 1.00 14.06 351 SER A CA 1
ATOM 2391 C C . SER A 1 329 ? -17.216 -7.978 -24.052 1.00 13.99 351 SER A C 1
ATOM 2392 O O . SER A 1 329 ? -16.684 -8.502 -25.033 1.00 13.49 351 SER A O 1
ATOM 2395 N N . PRO A 1 330 ? -18.509 -7.592 -24.037 1.00 14.49 352 PRO A N 1
ATOM 2396 C CA . PRO A 1 330 ? -19.356 -7.817 -25.213 1.00 14.71 352 PRO A CA 1
ATOM 2397 C C . PRO A 1 330 ? -18.880 -6.992 -26.409 1.00 14.90 352 PRO A C 1
ATOM 2398 O O . PRO A 1 330 ? -19.017 -7.435 -27.551 1.00 15.18 352 PRO A O 1
ATOM 2402 N N . THR A 1 331 ? -18.295 -5.824 -26.131 1.00 14.64 353 THR A N 1
ATOM 2403 C CA . THR A 1 331 ? -17.798 -4.911 -27.156 1.00 14.65 353 THR A CA 1
ATOM 2404 C C . THR A 1 331 ? -16.317 -4.554 -26.912 1.00 13.31 353 THR A C 1
ATOM 2405 O O . THR A 1 331 ? -15.888 -4.478 -25.770 1.00 12.55 353 THR A O 1
ATOM 2409 N N . PRO A 1 332 ? -15.534 -4.372 -27.991 1.00 12.91 354 PRO A N 1
ATOM 2410 C CA . PRO A 1 332 ? -14.103 -4.094 -27.799 1.00 11.85 354 PRO A CA 1
ATOM 2411 C C . PRO A 1 332 ? -13.857 -2.773 -27.067 1.00 11.34 354 PRO A C 1
ATOM 2412 O O . PRO A 1 332 ? -14.530 -1.784 -27.335 1.00 11.61 354 PRO A O 1
ATOM 2416 N N . ILE A 1 333 ? -12.901 -2.763 -26.142 1.00 10.40 355 ILE A N 1
ATOM 2417 C CA . ILE A 1 333 ? -12.551 -1.530 -25.434 1.00 9.65 355 ILE A CA 1
ATOM 2418 C C . ILE A 1 333 ? -11.051 -1.274 -25.591 1.00 9.08 355 ILE A C 1
ATOM 2419 O O . ILE A 1 333 ? -10.249 -2.022 -25.032 1.00 8.77 355 ILE A O 1
ATOM 2424 N N . PRO A 1 334 ? -10.675 -0.235 -26.370 1.00 8.06 356 PRO A N 1
ATOM 2425 C CA . PRO A 1 334 ? -9.257 0.092 -26.547 1.00 7.94 356 PRO A CA 1
ATOM 2426 C C . PRO A 1 334 ? -8.631 0.567 -25.242 1.00 7.84 356 PRO A C 1
ATOM 2427 O O . PRO A 1 334 ? -9.291 1.259 -24.458 1.00 7.69 356 PRO A O 1
ATOM 2431 N N . CYS A 1 335 ? -7.363 0.216 -25.029 1.00 7.14 357 CYS A N 1
ATOM 2432 C CA . CYS A 1 335 ? -6.682 0.525 -23.788 1.00 6.51 357 CYS A CA 1
ATOM 2433 C C . CYS A 1 335 ? -5.223 0.719 -24.112 1.00 5.87 357 CYS A C 1
ATOM 2434 O O . CYS A 1 335 ? -4.721 0.132 -25.070 1.00 5.72 357 CYS A O 1
ATOM 2437 N N . ALA A 1 336 ? -4.548 1.524 -23.309 1.00 4.13 358 ALA A N 1
ATOM 2438 C CA . ALA A 1 336 ? -3.099 1.641 -23.374 1.00 3.80 358 ALA A CA 1
ATOM 2439 C C . ALA A 1 336 ? -2.615 2.071 -22.017 1.00 4.63 358 ALA A C 1
ATOM 2440 O O . ALA A 1 336 ? -3.347 2.723 -21.255 1.00 4.21 358 ALA A O 1
ATOM 2442 N N . GLY A 1 337 ? -1.362 1.756 -21.694 1.00 4.49 359 GLY A N 1
ATOM 2443 C CA . GLY A 1 337 ? -0.926 2.037 -20.341 1.00 4.75 359 GLY A CA 1
ATOM 2444 C C . GLY A 1 337 ? 0.529 1.666 -20.204 1.00 4.44 359 GLY A C 1
ATOM 2445 O O . GLY A 1 337 ? 1.127 1.145 -21.156 1.00 5.52 359 GLY A O 1
ATOM 2446 N N . PHE A 1 338 ? 1.084 1.929 -19.034 1.00 4.06 360 PHE A N 1
ATOM 2447 C CA . PHE A 1 338 ? 2.452 1.528 -18.696 1.00 4.26 360 PHE A CA 1
ATOM 2448 C C . PHE A 1 338 ? 2.617 1.156 -17.232 1.00 5.03 360 PHE A C 1
ATOM 2449 O O . PHE A 1 338 ? 1.788 1.518 -16.382 1.00 4.90 360 PHE A O 1
ATOM 2457 N N . GLY A 1 339 ? 3.712 0.455 -16.943 1.00 4.26 361 GLY A N 1
ATOM 2458 C CA . GLY A 1 339 ? 4.134 0.259 -15.574 1.00 5.30 361 GLY A CA 1
ATOM 2459 C C . GLY A 1 339 ? 5.497 0.922 -15.444 1.00 5.65 361 GLY A C 1
ATOM 2460 O O . GLY A 1 339 ? 6.257 0.957 -16.403 1.00 5.43 361 GLY A O 1
ATOM 2461 N N . PHE A 1 340 ? 5.792 1.444 -14.258 1.00 5.83 362 PHE A N 1
ATOM 2462 C CA . PHE A 1 340 ? 7.031 2.181 -13.992 1.00 6.50 362 PHE A CA 1
ATOM 2463 C C . PHE A 1 340 ? 7.451 1.664 -12.623 1.00 7.35 362 PHE A C 1
ATOM 2464 O O . PHE A 1 340 ? 6.852 2.047 -11.595 1.00 6.52 362 PHE A O 1
ATOM 2472 N N . GLY A 1 341 ? 8.478 0.807 -12.598 1.00 7.94 363 GLY A N 1
ATOM 2473 C CA . GLY A 1 341 ? 8.950 0.161 -11.350 1.00 8.79 363 GLY A CA 1
ATOM 2474 C C . GLY A 1 341 ? 9.667 1.062 -10.367 1.00 8.52 363 GLY A C 1
ATOM 2475 O O . GLY A 1 341 ? 10.134 2.143 -10.733 1.00 8.13 363 GLY A O 1
ATOM 2476 N N . ASP A 1 342 ? 9.749 0.637 -9.105 1.00 8.80 364 ASP A N 1
ATOM 2477 C CA . ASP A 1 342 ? 10.379 1.476 -8.097 1.00 9.80 364 ASP A CA 1
ATOM 2478 C C . ASP A 1 342 ? 11.866 1.198 -7.902 1.00 10.99 364 ASP A C 1
ATOM 2479 O O . ASP A 1 342 ? 12.531 1.946 -7.203 1.00 11.47 364 ASP A O 1
ATOM 2484 N N A CYS A 1 343 ? 12.389 0.152 -8.531 0.50 10.82 365 CYS A N 1
ATOM 2485 N N B CYS A 1 343 ? 12.372 0.128 -8.513 0.50 11.07 365 CYS A N 1
ATOM 2486 C CA A CYS A 1 343 ? 13.760 -0.267 -8.230 0.50 11.23 365 CYS A CA 1
ATOM 2487 C CA B CYS A 1 343 ? 13.750 -0.311 -8.266 0.50 11.80 365 CYS A CA 1
ATOM 2488 C C A CYS A 1 343 ? 14.829 0.278 -9.180 0.50 11.09 365 CYS A C 1
ATOM 2489 C C B CYS A 1 343 ? 14.767 0.360 -9.181 0.50 11.34 365 CYS A C 1
ATOM 2490 O O A CYS A 1 343 ? 15.846 0.806 -8.722 0.50 10.86 365 CYS A O 1
ATOM 2491 O O B CYS A 1 343 ? 15.685 1.037 -8.708 0.50 11.04 365 CYS A O 1
ATOM 2496 N N . VAL A 1 344 ? 14.602 0.171 -10.487 1.00 10.96 366 VAL A N 1
ATOM 2497 C CA . VAL A 1 344 ? 15.577 0.671 -11.457 1.00 10.97 366 VAL A CA 1
ATOM 2498 C C . VAL A 1 344 ? 15.737 2.187 -11.339 1.00 10.20 366 VAL A C 1
ATOM 2499 O O . VAL A 1 344 ? 16.846 2.676 -11.183 1.00 9.79 366 VAL A O 1
ATOM 2503 N N . ILE A 1 345 ? 14.620 2.906 -11.358 1.00 9.12 367 ILE A N 1
ATOM 2504 C CA . ILE A 1 345 ? 14.639 4.362 -11.227 1.00 8.50 367 ILE A CA 1
ATOM 2505 C C . ILE A 1 345 ? 15.453 4.858 -10.012 1.00 8.55 367 ILE A C 1
ATOM 2506 O O . ILE A 1 345 ? 16.170 5.855 -10.101 1.00 7.91 367 ILE A O 1
ATOM 2511 N N . VAL A 1 346 ? 15.345 4.156 -8.883 1.00 7.90 368 VAL A N 1
ATOM 2512 C CA . VAL A 1 346 ? 16.044 4.562 -7.671 1.00 8.15 368 VAL A CA 1
ATOM 2513 C C . VAL A 1 346 ? 17.564 4.370 -7.822 1.00 8.39 368 VAL A C 1
ATOM 2514 O O . VAL A 1 346 ? 18.352 5.196 -7.363 1.00 8.92 368 VAL A O 1
ATOM 2518 N N . GLU A 1 347 ? 17.954 3.292 -8.491 1.00 8.96 369 GLU A N 1
ATOM 2519 C CA . GLU A 1 347 ? 19.361 3.005 -8.762 1.00 9.93 369 GLU A CA 1
ATOM 2520 C C . GLU A 1 347 ? 19.934 4.076 -9.672 1.00 8.87 369 GLU A C 1
ATOM 2521 O O . GLU A 1 347 ? 21.065 4.524 -9.470 1.00 8.23 369 GLU A O 1
ATOM 2527 N N . LEU A 1 348 ? 19.144 4.483 -10.666 1.00 7.63 370 LEU A N 1
ATOM 2528 C CA . LEU A 1 348 ? 19.563 5.538 -11.584 1.00 7.17 370 LEU A CA 1
ATOM 2529 C C . LEU A 1 348 ? 19.677 6.883 -10.858 1.00 7.04 370 LEU A C 1
ATOM 2530 O O . LEU A 1 348 ? 20.708 7.540 -10.937 1.00 6.34 370 LEU A O 1
ATOM 2535 N N . LEU A 1 349 ? 18.635 7.276 -10.129 1.00 6.76 371 LEU A N 1
ATOM 2536 C CA . LEU A 1 349 ? 18.679 8.545 -9.383 1.00 6.35 371 LEU A CA 1
ATOM 2537 C C . LEU A 1 349 ? 19.860 8.589 -8.404 1.00 6.70 371 LEU A C 1
ATOM 2538 O O . LEU A 1 349 ? 20.509 9.622 -8.250 1.00 5.74 371 LEU A O 1
ATOM 2543 N N . GLN A 1 350 ? 20.120 7.464 -7.744 1.00 7.60 372 GLN A N 1
ATOM 2544 C CA . GLN A 1 350 ? 21.259 7.376 -6.822 1.00 9.18 372 GLN A CA 1
ATOM 2545 C C . GLN A 1 350 ? 22.555 7.554 -7.569 1.00 9.55 372 GLN A C 1
ATOM 2546 O O . GLN A 1 350 ? 23.449 8.258 -7.097 1.00 9.70 372 GLN A O 1
ATOM 2552 N N . GLU A 1 351 ? 22.668 6.942 -8.744 1.00 9.90 373 GLU A N 1
ATOM 2553 C CA . GLU A 1 351 ? 23.880 7.135 -9.531 1.00 10.97 373 GLU A CA 1
ATOM 2554 C C . GLU A 1 351 ? 24.050 8.614 -9.895 1.00 10.67 373 GLU A C 1
ATOM 2555 O O . GLU A 1 351 ? 25.151 9.139 -9.816 1.00 10.29 373 GLU A O 1
ATOM 2561 N N . LYS A 1 352 ? 22.954 9.286 -10.259 1.00 9.99 374 LYS A N 1
ATOM 2562 C CA . LYS A 1 352 ? 23.009 10.704 -10.655 1.00 10.21 374 LYS A CA 1
ATOM 2563 C C . LYS A 1 352 ? 23.014 11.677 -9.468 1.00 10.35 374 LYS A C 1
ATOM 2564 O O . LYS A 1 352 ? 22.921 12.890 -9.667 1.00 9.81 374 LYS A O 1
ATOM 2570 N N . ARG A 1 353 ? 23.097 11.142 -8.248 1.00 10.51 375 ARG A N 1
ATOM 2571 C CA . ARG A 1 353 ? 23.072 11.932 -6.999 1.00 11.70 375 ARG A CA 1
ATOM 2572 C C . ARG A 1 353 ? 21.802 12.781 -6.826 1.00 11.40 375 ARG A C 1
ATOM 2573 O O . ARG A 1 353 ? 21.841 13.905 -6.301 1.00 11.58 375 ARG A O 1
ATOM 2581 N N . LEU A 1 354 ? 20.679 12.219 -7.254 1.00 10.69 376 LEU A N 1
ATOM 2582 C CA . LEU A 1 354 ? 19.383 12.891 -7.181 1.00 10.80 376 LEU A CA 1
ATOM 2583 C C . LEU A 1 354 ? 18.486 12.359 -6.059 1.00 10.66 376 LEU A C 1
ATOM 2584 O O . LEU A 1 354 ? 17.284 12.662 -6.013 1.00 10.39 376 LEU A O 1
ATOM 2589 N N . LEU A 1 355 ? 19.050 11.551 -5.170 1.00 10.92 377 LEU A N 1
ATOM 2590 C CA . LEU A 1 355 ? 18.298 11.083 -4.006 1.00 12.25 377 LEU A CA 1
ATOM 2591 C C . LEU A 1 355 ? 19.077 11.269 -2.721 1.00 12.32 377 LEU A C 1
ATOM 2592 O O . LEU A 1 355 ? 19.328 10.282 -2.010 1.00 12.95 377 LEU A O 1
ATOM 2597 N N . PRO A 1 356 ? 19.465 12.525 -2.406 1.00 12.12 378 PRO A N 1
ATOM 2598 C CA . PRO A 1 356 ? 20.129 12.727 -1.122 1.00 12.50 378 PRO A CA 1
ATOM 2599 C C . PRO A 1 356 ? 19.159 12.416 0.014 1.00 12.80 378 PRO A C 1
ATOM 2600 O O . PRO A 1 356 ? 17.943 12.624 -0.131 1.00 11.99 378 PRO A O 1
ATOM 2604 N N . ASP A 1 357 ? 19.685 11.911 1.129 1.00 12.69 379 ASP A N 1
ATOM 2605 C CA . ASP A 1 357 ? 18.838 11.736 2.306 1.00 13.36 379 ASP A CA 1
ATOM 2606 C C . ASP A 1 357 ? 18.292 13.113 2.673 1.00 13.23 379 ASP A C 1
ATOM 2607 O O . ASP A 1 357 ? 19.023 14.105 2.620 1.00 12.84 379 ASP A O 1
ATOM 2612 N N . ILE A 1 358 ? 17.006 13.182 2.999 1.00 13.07 380 ILE A N 1
ATOM 2613 C CA . ILE A 1 358 ? 16.438 14.414 3.519 1.00 13.52 380 ILE A CA 1
ATOM 2614 C C . ILE A 1 358 ? 15.966 14.083 4.922 1.00 13.74 380 ILE A C 1
ATOM 2615 O O . ILE A 1 358 ? 14.898 13.487 5.091 1.00 13.85 380 ILE A O 1
ATOM 2620 N N . PRO A 1 359 ? 16.775 14.447 5.935 1.00 13.60 381 PRO A N 1
ATOM 2621 C CA . PRO A 1 359 ? 16.474 14.088 7.317 1.00 13.18 381 PRO A CA 1
ATOM 2622 C C . PRO A 1 359 ? 15.088 14.530 7.743 1.00 12.58 381 PRO A C 1
ATOM 2623 O O . PRO A 1 359 ? 14.525 15.476 7.191 1.00 11.38 381 PRO A O 1
ATOM 2627 N N . HIS A 1 360 ? 14.554 13.823 8.730 1.00 12.70 382 HIS A N 1
ATOM 2628 C CA . HIS A 1 360 ? 13.290 14.170 9.362 1.00 12.85 382 HIS A CA 1
ATOM 2629 C C . HIS A 1 360 ? 13.356 15.579 9.984 1.00 12.46 382 HIS A C 1
ATOM 2630 O O . HIS A 1 360 ? 14.394 16.007 10.484 1.00 12.43 382 HIS A O 1
ATOM 2637 N N . VAL A 1 361 ? 12.261 16.321 9.897 1.00 11.19 383 VAL A N 1
ATOM 2638 C CA . VAL A 1 361 ? 12.169 17.639 10.539 1.00 11.30 383 VAL A CA 1
ATOM 2639 C C . VAL A 1 361 ? 10.857 17.720 11.290 1.00 10.98 383 VAL A C 1
ATOM 2640 O O . VAL A 1 361 ? 9.943 16.954 11.040 1.00 10.40 383 VAL A O 1
ATOM 2644 N N . VAL A 1 362 ? 10.762 18.668 12.209 1.00 11.24 384 VAL A N 1
ATOM 2645 C CA . VAL A 1 362 ? 9.503 18.977 12.841 1.00 10.72 384 VAL A CA 1
ATOM 2646 C C . VAL A 1 362 ? 9.610 20.461 13.165 1.00 10.91 384 VAL A C 1
ATOM 2647 O O . VAL A 1 362 ? 10.713 20.959 13.377 1.00 10.95 384 VAL A O 1
ATOM 2651 N N . ASP A 1 363 ? 8.489 21.169 13.171 1.00 10.03 385 ASP A N 1
ATOM 2652 C CA . ASP A 1 363 ? 8.510 22.625 13.430 1.00 10.90 385 ASP A CA 1
ATOM 2653 C C . ASP A 1 363 ? 8.974 22.960 14.844 1.00 11.16 385 ASP A C 1
ATOM 2654 O O . ASP A 1 363 ? 9.890 23.752 15.012 1.00 12.17 385 ASP A O 1
ATOM 2659 N N . ASP A 1 364 ? 8.349 22.341 15.851 1.00 10.64 386 ASP A N 1
ATOM 2660 C CA . ASP A 1 364 ? 8.570 22.706 17.243 1.00 11.10 386 ASP A CA 1
ATOM 2661 C C . ASP A 1 364 ? 8.873 21.489 18.124 1.00 10.62 386 ASP A C 1
ATOM 2662 O O . ASP A 1 364 ? 8.290 20.428 17.925 1.00 10.29 386 ASP A O 1
ATOM 2667 N N . VAL A 1 365 ? 9.813 21.651 19.053 1.00 10.04 387 VAL A N 1
ATOM 2668 C CA . VAL A 1 365 ? 9.909 20.758 20.208 1.00 9.05 387 VAL A CA 1
ATOM 2669 C C . VAL A 1 365 ? 9.605 21.558 21.468 1.00 9.29 387 VAL A C 1
ATOM 2670 O O . VAL A 1 365 ? 10.286 22.559 21.786 1.00 9.29 387 VAL A O 1
ATOM 2674 N N . VAL A 1 366 ? 8.565 21.115 22.172 1.00 8.46 388 VAL A N 1
ATOM 2675 C CA . VAL A 1 366 ? 8.139 21.739 23.426 1.00 7.12 388 VAL A CA 1
ATOM 2676 C C . VAL A 1 366 ? 8.880 21.036 24.556 1.00 8.02 388 VAL A C 1
ATOM 2677 O O . VAL A 1 366 ? 8.830 19.808 24.664 1.00 7.93 388 VAL A O 1
ATOM 2681 N N . ILE A 1 367 ? 9.554 21.840 25.381 1.00 8.25 389 ILE A N 1
ATOM 2682 C CA . ILE A 1 367 ? 10.409 21.359 26.465 1.00 8.84 389 ILE A CA 1
ATOM 2683 C C . ILE A 1 367 ? 9.884 21.848 27.813 1.00 9.15 389 ILE A C 1
ATOM 2684 O O . ILE A 1 367 ? 9.951 23.047 28.126 1.00 9.42 389 ILE A O 1
ATOM 2689 N N . PRO A 1 368 ? 9.349 20.925 28.619 1.00 9.81 390 PRO A N 1
ATOM 2690 C CA . PRO A 1 368 ? 8.974 21.320 29.975 1.00 9.90 390 PRO A CA 1
ATOM 2691 C C . PRO A 1 368 ? 10.265 21.616 30.713 1.00 10.55 390 PRO A C 1
ATOM 2692 O O . PRO A 1 368 ? 11.239 20.890 30.543 1.00 10.75 390 PRO A O 1
ATOM 2696 N N . PHE A 1 369 ? 10.297 22.697 31.483 1.00 10.48 391 PHE A N 1
ATOM 2697 C CA . PHE A 1 369 ? 11.486 23.027 32.269 1.00 11.21 391 PHE A CA 1
ATOM 2698 C C . PHE A 1 369 ? 11.771 21.918 33.287 1.00 11.49 391 PHE A C 1
ATOM 2699 O O . PHE A 1 369 ? 12.934 21.609 33.590 1.00 11.24 391 PHE A O 1
ATOM 2707 N N . ASP A 1 370 ? 10.699 21.376 33.848 1.00 11.95 392 ASP A N 1
ATOM 2708 C CA . ASP A 1 370 ? 10.730 20.221 34.750 1.00 12.33 392 ASP A CA 1
ATOM 2709 C C . ASP A 1 370 ? 9.357 19.590 34.681 1.00 12.55 392 ASP A C 1
ATOM 2710 O O . ASP A 1 370 ? 8.499 20.078 33.938 1.00 11.79 392 ASP A O 1
ATOM 2715 N N . GLU A 1 371 ? 9.134 18.513 35.437 1.00 12.84 393 GLU A N 1
ATOM 2716 C CA . GLU A 1 371 ? 7.871 17.775 35.303 1.00 12.95 393 GLU A CA 1
ATOM 2717 C C . GLU A 1 371 ? 6.651 18.551 35.778 1.00 12.84 393 GLU A C 1
ATOM 2718 O O . GLU A 1 371 ? 5.557 18.324 35.276 1.00 12.84 393 GLU A O 1
ATOM 2724 N N . SER A 1 372 ? 6.827 19.476 36.722 1.00 13.13 394 SER A N 1
ATOM 2725 C CA . SER A 1 372 ? 5.692 20.290 37.162 1.00 13.26 394 SER A CA 1
ATOM 2726 C C . SER A 1 372 ? 5.131 21.157 36.026 1.00 13.15 394 SER A C 1
ATOM 2727 O O . SER A 1 372 ? 3.971 21.538 36.060 1.00 13.56 394 SER A O 1
ATOM 2730 N N . MET A 1 373 ? 5.953 21.441 35.017 1.00 12.79 395 MET A N 1
ATOM 2731 C CA . MET A 1 373 ? 5.541 22.272 33.872 1.00 12.72 395 MET A CA 1
ATOM 2732 C C . MET A 1 373 ? 4.850 21.474 32.765 1.00 12.12 395 MET A C 1
ATOM 2733 O O . MET A 1 373 ? 4.402 22.039 31.774 1.00 12.21 395 MET A O 1
ATOM 2738 N N . ARG A 1 374 ? 4.755 20.157 32.939 1.00 11.44 396 ARG A N 1
ATOM 2739 C CA . ARG A 1 374 ? 4.237 19.299 31.886 1.00 10.72 396 ARG A CA 1
ATOM 2740 C C . ARG A 1 374 ? 2.793 19.658 31.490 1.00 10.96 396 ARG A C 1
ATOM 2741 O O . ARG A 1 374 ? 2.509 19.720 30.307 1.00 11.26 396 ARG A O 1
ATOM 2749 N N . PRO A 1 375 ? 1.893 19.892 32.467 1.00 11.30 397 PRO A N 1
ATOM 2750 C CA . PRO A 1 375 ? 0.524 20.242 32.047 1.00 11.42 397 PRO A CA 1
ATOM 2751 C C . PRO A 1 375 ? 0.473 21.504 31.173 1.00 11.26 397 PRO A C 1
ATOM 2752 O O . PRO A 1 375 ? -0.295 21.571 30.212 1.00 10.67 397 PRO A O 1
ATOM 2756 N N . HIS A 1 376 ? 1.282 22.501 31.516 1.00 11.25 398 HIS A N 1
ATOM 2757 C CA . HIS A 1 376 ? 1.321 23.741 30.747 1.00 11.27 398 HIS A CA 1
ATOM 2758 C C . HIS A 1 376 ? 1.951 23.525 29.368 1.00 10.93 398 HIS A C 1
ATOM 2759 O O . HIS A 1 376 ? 1.470 24.067 28.379 1.00 10.87 398 HIS A O 1
ATOM 2766 N N . ALA A 1 377 ? 3.023 22.740 29.326 1.00 10.96 399 ALA A N 1
ATOM 2767 C CA . ALA A 1 377 ? 3.686 22.366 28.074 1.00 11.09 399 ALA A CA 1
ATOM 2768 C C . ALA A 1 377 ? 2.723 21.643 27.132 1.00 10.70 399 ALA A C 1
ATOM 2769 O O . ALA A 1 377 ? 2.762 21.843 25.921 1.00 10.55 399 ALA A O 1
ATOM 2771 N N . LEU A 1 378 ? 1.831 20.835 27.694 1.00 10.40 400 LEU A N 1
ATOM 2772 C CA . LEU A 1 378 ? 0.821 20.149 26.893 1.00 10.15 400 LEU A CA 1
ATOM 2773 C C . LEU A 1 378 ? -0.204 21.098 26.278 1.00 9.84 400 LEU A C 1
ATOM 2774 O O . LEU A 1 378 ? -0.654 20.890 25.159 1.00 10.24 400 LEU A O 1
ATOM 2779 N N . ALA A 1 379 ? -0.592 22.130 27.019 1.00 9.58 401 ALA A N 1
ATOM 2780 C CA . ALA A 1 379 ? -1.520 23.123 26.497 1.00 9.08 401 ALA A CA 1
ATOM 2781 C C . ALA A 1 379 ? -0.845 23.883 25.363 1.00 8.32 401 ALA A C 1
ATOM 2782 O O . ALA A 1 379 ? -1.484 24.243 24.393 1.00 7.91 401 ALA A O 1
ATOM 2784 N N . VAL A 1 380 ? 0.456 24.121 25.512 1.00 7.53 402 VAL A N 1
ATOM 2785 C CA . VAL A 1 380 ? 1.283 24.792 24.501 1.00 7.39 402 VAL A CA 1
ATOM 2786 C C . VAL A 1 380 ? 1.398 23.919 23.235 1.00 7.54 402 VAL A C 1
ATOM 2787 O O . VAL A 1 380 ? 1.227 24.407 22.109 1.00 7.74 402 VAL A O 1
ATOM 2791 N N . LEU A 1 381 ? 1.628 22.625 23.444 1.00 6.77 403 LEU A N 1
ATOM 2792 C CA . LEU A 1 381 ? 1.716 21.668 22.350 1.00 6.23 403 LEU A CA 1
ATOM 2793 C C . LEU A 1 381 ? 0.398 21.649 21.574 1.00 7.45 403 LEU A C 1
ATOM 2794 O O . LEU A 1 381 ? 0.400 21.675 20.343 1.00 8.17 403 LEU A O 1
ATOM 2799 N N . ARG A 1 382 ? -0.720 21.596 22.290 1.00 7.39 404 ARG A N 1
ATOM 2800 C CA . ARG A 1 382 ? -2.036 21.690 21.636 1.00 8.68 404 ARG A CA 1
ATOM 2801 C C . ARG A 1 382 ? -2.177 22.947 20.753 1.00 8.86 404 ARG A C 1
ATOM 2802 O O . ARG A 1 382 ? -2.623 22.871 19.597 1.00 8.87 404 ARG A O 1
ATOM 2810 N N . ARG A 1 383 ? -1.848 24.097 21.326 1.00 8.93 405 ARG A N 1
ATOM 2811 C CA . ARG A 1 383 ? -1.911 25.392 20.642 1.00 10.23 405 ARG A CA 1
ATOM 2812 C C . ARG A 1 383 ? -1.119 25.366 19.333 1.00 9.55 405 ARG A C 1
ATOM 2813 O O . ARG A 1 383 ? -1.605 25.819 18.290 1.00 9.90 405 ARG A O 1
ATOM 2821 N N . LEU A 1 384 ? 0.108 24.835 19.392 1.00 9.02 406 LEU A N 1
ATOM 2822 C CA . LEU A 1 384 ? 0.959 24.762 18.215 1.00 8.93 406 LEU A CA 1
ATOM 2823 C C . LEU A 1 384 ? 0.379 23.870 17.123 1.00 8.40 406 LEU A C 1
ATOM 2824 O O . LEU A 1 384 ? 0.331 24.254 15.954 1.00 8.52 406 LEU A O 1
ATOM 2829 N N . ARG A 1 385 ? -0.059 22.677 17.517 1.00 7.89 407 ARG A N 1
ATOM 2830 C CA . ARG A 1 385 ? -0.637 21.737 16.556 1.00 8.14 407 ARG A CA 1
ATOM 2831 C C . ARG A 1 385 ? -1.963 22.252 15.985 1.00 8.51 407 ARG A C 1
ATOM 2832 O O . ARG A 1 385 ? -2.229 22.078 14.798 1.00 8.09 407 ARG A O 1
ATOM 2840 N N . ASP A 1 386 ? -2.777 22.904 16.813 1.00 9.30 408 ASP A N 1
ATOM 2841 C CA . ASP A 1 386 ? -4.030 23.496 16.336 1.00 10.67 408 ASP A CA 1
ATOM 2842 C C . ASP A 1 386 ? -3.766 24.522 15.241 1.00 10.89 408 ASP A C 1
ATOM 2843 O O . ASP A 1 386 ? -4.636 24.765 14.400 1.00 10.76 408 ASP A O 1
ATOM 2848 N N . ALA A 1 387 ? -2.585 25.140 15.275 1.00 10.88 409 ALA A N 1
ATOM 2849 C CA . ALA A 1 387 ? -2.214 26.166 14.290 1.00 11.57 409 ALA A CA 1
ATOM 2850 C C . ALA A 1 387 ? -1.577 25.582 13.014 1.00 11.38 409 ALA A C 1
ATOM 2851 O O . ALA A 1 387 ? -1.095 26.332 12.158 1.00 11.87 409 ALA A O 1
ATOM 2853 N N . GLY A 1 388 ? -1.582 24.256 12.881 1.00 11.32 410 GLY A N 1
ATOM 2854 C CA . GLY A 1 388 ? -1.038 23.594 11.686 1.00 10.23 410 GLY A CA 1
ATOM 2855 C C . GLY A 1 388 ? 0.438 23.242 11.783 1.00 10.84 410 GLY A C 1
ATOM 2856 O O . GLY A 1 388 ? 1.045 22.749 10.821 1.00 11.72 410 GLY A O 1
ATOM 2857 N N . ARG A 1 389 ? 1.038 23.464 12.939 1.00 10.19 411 ARG A N 1
ATOM 2858 C CA . ARG A 1 389 ? 2.439 23.119 13.080 1.00 9.57 411 ARG A CA 1
ATOM 2859 C C . ARG A 1 389 ? 2.625 21.632 13.390 1.00 9.49 411 ARG A C 1
ATOM 2860 O O . ARG A 1 389 ? 1.743 20.976 13.932 1.00 7.62 411 ARG A O 1
ATOM 2868 N N . SER A 1 390 ? 3.803 21.129 13.058 1.00 9.34 412 SER A N 1
ATOM 2869 C CA . SER A 1 390 ? 4.190 19.793 13.467 1.00 9.79 412 SER A CA 1
ATOM 2870 C C . SER A 1 390 ? 5.028 19.969 14.724 1.00 9.91 412 SER A C 1
ATOM 2871 O O . SER A 1 390 ? 5.924 20.814 14.762 1.00 10.64 412 SER A O 1
ATOM 2874 N N . ALA A 1 391 ? 4.712 19.230 15.781 1.00 8.92 413 ALA A N 1
ATOM 2875 C CA . ALA A 1 391 ? 5.390 19.468 17.048 1.00 9.60 413 ALA A CA 1
ATOM 2876 C C . ALA A 1 391 ? 5.484 18.224 17.891 1.00 9.69 413 ALA A C 1
ATOM 2877 O O . ALA A 1 391 ? 4.570 17.396 17.891 1.00 10.05 413 ALA A O 1
ATOM 2879 N N . ASP A 1 392 ? 6.620 18.111 18.581 1.00 9.53 414 ASP A N 1
ATOM 2880 C CA . ASP A 1 392 ? 6.879 17.091 19.583 1.00 10.71 414 ASP A CA 1
ATOM 2881 C C . ASP A 1 392 ? 6.870 17.742 20.954 1.00 10.90 414 ASP A C 1
ATOM 2882 O O . ASP A 1 392 ? 7.128 18.940 21.079 1.00 10.89 414 ASP A O 1
ATOM 2887 N N . ILE A 1 393 ? 6.588 16.948 21.978 1.00 10.65 415 ILE A N 1
ATOM 2888 C CA . ILE A 1 393 ? 6.924 17.310 23.355 1.00 10.94 415 ILE A CA 1
ATOM 2889 C C . ILE A 1 393 ? 7.932 16.293 23.908 1.00 10.64 415 ILE A C 1
ATOM 2890 O O . ILE A 1 393 ? 7.920 15.121 23.523 1.00 11.00 415 ILE A O 1
ATOM 2895 N N . ILE A 1 394 ? 8.805 16.728 24.813 1.00 10.20 416 ILE A N 1
ATOM 2896 C CA . ILE A 1 394 ? 9.654 15.794 25.506 1.00 10.01 416 ILE A CA 1
ATOM 2897 C C . ILE A 1 394 ? 8.771 14.858 26.335 1.00 10.39 416 ILE A C 1
ATOM 2898 O O . ILE A 1 394 ? 7.964 15.314 27.134 1.00 11.08 416 ILE A O 1
ATOM 2903 N N . LEU A 1 395 ? 8.929 13.555 26.146 1.00 10.36 417 LEU A N 1
ATOM 2904 C CA . LEU A 1 395 ? 8.011 12.607 26.762 1.00 12.36 417 LEU A CA 1
ATOM 2905 C C . LEU A 1 395 ? 8.489 12.124 28.125 1.00 13.33 417 LEU A C 1
ATOM 2906 O O . LEU A 1 395 ? 7.783 12.297 29.109 1.00 14.65 417 LEU A O 1
ATOM 2911 N N . ASP A 1 396 ? 9.684 11.558 28.198 1.00 14.94 418 ASP A N 1
ATOM 2912 C CA . ASP A 1 396 ? 10.239 11.124 29.491 1.00 16.37 418 ASP A CA 1
ATOM 2913 C C . ASP A 1 396 ? 10.831 12.326 30.217 1.00 17.19 418 ASP A C 1
ATOM 2914 O O . ASP A 1 396 ? 10.981 13.401 29.626 1.00 18.43 418 ASP A O 1
ATOM 2919 N N . LYS A 1 397 ? 11.128 12.164 31.502 1.00 17.28 419 LYS A N 1
ATOM 2920 C CA . LYS A 1 397 ? 11.774 13.201 32.273 1.00 17.78 419 LYS A CA 1
ATOM 2921 C C . LYS A 1 397 ? 13.173 13.363 31.691 1.00 17.38 419 LYS A C 1
ATOM 2922 O O . LYS A 1 397 ? 13.880 12.376 31.515 1.00 17.50 419 LYS A O 1
ATOM 2928 N N . LYS A 1 398 ? 13.559 14.588 31.344 1.00 16.55 420 LYS A N 1
ATOM 2929 C CA . LYS A 1 398 ? 14.978 14.854 31.112 1.00 16.36 420 LYS A CA 1
ATOM 2930 C C . LYS A 1 398 ? 15.407 16.293 31.306 1.00 14.80 420 LYS A C 1
ATOM 2931 O O . LYS A 1 398 ? 14.613 17.216 31.220 1.00 13.51 420 LYS A O 1
ATOM 2937 N N . LYS A 1 399 ? 16.699 16.463 31.557 1.00 12.63 421 LYS A N 1
ATOM 2938 C CA . LYS A 1 399 ? 17.242 17.781 31.748 1.00 11.75 421 LYS A CA 1
ATOM 2939 C C . LYS A 1 399 ? 17.135 18.602 30.470 1.00 10.60 421 LYS A C 1
ATOM 2940 O O . LYS A 1 399 ? 17.162 18.071 29.356 1.00 9.57 421 LYS A O 1
ATOM 2946 N N . VAL A 1 400 ? 16.997 19.907 30.655 1.00 10.67 422 VAL A N 1
ATOM 2947 C CA . VAL A 1 400 ? 16.903 20.858 29.554 1.00 10.61 422 VAL A CA 1
ATOM 2948 C C . VAL A 1 400 ? 18.019 20.649 28.508 1.00 10.06 422 VAL A C 1
ATOM 2949 O O . VAL A 1 400 ? 17.738 20.597 27.323 1.00 10.39 422 VAL A O 1
ATOM 2953 N N . VAL A 1 401 ? 19.273 20.482 28.934 1.00 8.62 423 VAL A N 1
ATOM 2954 C CA . VAL A 1 401 ? 20.341 20.241 27.968 1.00 8.51 423 VAL A CA 1
ATOM 2955 C C . VAL A 1 401 ? 20.129 18.968 27.105 1.00 8.68 423 VAL A C 1
ATOM 2956 O O . VAL A 1 401 ? 20.388 18.978 25.897 1.00 7.90 423 VAL A O 1
ATOM 2960 N N . GLN A 1 402 ? 19.659 17.886 27.720 1.00 8.49 424 GLN A N 1
ATOM 2961 C CA . GLN A 1 402 ? 19.303 16.674 26.979 1.00 10.04 424 GLN A CA 1
ATOM 2962 C C . GLN A 1 402 ? 18.102 16.916 26.060 1.00 9.58 424 GLN A C 1
ATOM 2963 O O . GLN A 1 402 ? 18.004 16.340 24.980 1.00 9.19 424 GLN A O 1
ATOM 2969 N N . ALA A 1 403 ? 17.183 17.759 26.502 1.00 10.09 425 ALA A N 1
ATOM 2970 C CA . ALA A 1 403 ? 16.009 18.088 25.680 1.00 11.16 425 ALA A CA 1
ATOM 2971 C C . ALA A 1 403 ? 16.421 18.853 24.407 1.00 11.66 425 ALA A C 1
ATOM 2972 O O . ALA A 1 403 ? 15.860 18.625 23.342 1.00 11.87 425 ALA A O 1
ATOM 2974 N N . PHE A 1 404 ? 17.431 19.723 24.509 1.00 12.76 426 PHE A N 1
ATOM 2975 C CA . PHE A 1 404 ? 17.951 20.428 23.319 1.00 13.13 426 PHE A CA 1
ATOM 2976 C C . PHE A 1 404 ? 18.686 19.500 22.361 1.00 13.28 426 PHE A C 1
ATOM 2977 O O . PHE A 1 404 ? 18.639 19.673 21.136 1.00 12.73 426 PHE A O 1
ATOM 2985 N N . ASN A 1 405 ? 19.350 18.504 22.931 1.00 13.47 427 ASN A N 1
ATOM 2986 C CA . ASN A 1 405 ? 19.973 17.459 22.158 1.00 13.80 427 ASN A CA 1
ATOM 2987 C C . ASN A 1 405 ? 18.949 16.705 21.323 1.00 13.80 427 ASN A C 1
ATOM 2988 O O . ASN A 1 405 ? 19.146 16.497 20.121 1.00 13.71 427 ASN A O 1
ATOM 2993 N N . TYR A 1 406 ? 17.871 16.271 21.976 1.00 13.08 428 TYR A N 1
ATOM 2994 C CA . TYR A 1 406 ? 16.751 15.636 21.277 1.00 12.36 428 TYR A CA 1
ATOM 2995 C C . TYR A 1 406 ? 16.198 16.543 20.167 1.00 11.70 428 TYR A C 1
ATOM 2996 O O . TYR A 1 406 ? 15.992 16.092 19.044 1.00 11.69 428 TYR A O 1
ATOM 3005 N N . ALA A 1 407 ? 15.972 17.821 20.480 1.00 11.05 429 ALA A N 1
ATOM 3006 C CA . ALA A 1 407 ? 15.474 18.777 19.486 1.00 10.81 429 ALA A CA 1
ATOM 3007 C C . ALA A 1 407 ? 16.370 18.844 18.251 1.00 10.89 429 ALA A C 1
ATOM 3008 O O . ALA A 1 407 ? 15.888 18.911 17.142 1.00 9.42 429 ALA A O 1
ATOM 3010 N N . ASP A 1 408 ? 17.689 18.824 18.450 1.00 10.49 430 ASP A N 1
ATOM 3011 C CA . ASP A 1 408 ? 18.596 18.792 17.327 1.00 11.49 430 ASP A CA 1
ATOM 3012 C C . ASP A 1 408 ? 18.457 17.472 16.563 1.00 12.18 430 ASP A C 1
ATOM 3013 O O . ASP A 1 408 ? 18.400 17.461 15.336 1.00 12.53 430 ASP A O 1
ATOM 3018 N N . ARG A 1 409 ? 18.393 16.365 17.301 1.00 12.76 431 ARG A N 1
ATOM 3019 C CA . ARG A 1 409 ? 18.310 15.036 16.716 1.00 14.20 431 ARG A CA 1
ATOM 3020 C C . ARG A 1 409 ? 17.107 14.919 15.795 1.00 14.60 431 ARG A C 1
ATOM 3021 O O . ARG A 1 409 ? 17.214 14.401 14.667 1.00 14.35 431 ARG A O 1
ATOM 3029 N N . VAL A 1 410 ? 15.965 15.418 16.259 1.00 14.28 432 VAL A N 1
ATOM 3030 C CA . VAL A 1 410 ? 14.720 15.249 15.502 1.00 14.44 432 VAL A CA 1
ATOM 3031 C C . VAL A 1 410 ? 14.548 16.300 14.424 1.00 15.13 432 VAL A C 1
ATOM 3032 O O . VAL A 1 410 ? 13.557 16.277 13.682 1.00 16.16 432 VAL A O 1
ATOM 3036 N N . GLY A 1 411 ? 15.501 17.227 14.343 1.00 14.32 433 GLY A N 1
ATOM 3037 C CA . GLY A 1 411 ? 15.478 18.270 13.318 1.00 14.13 433 GLY A CA 1
ATOM 3038 C C . GLY A 1 411 ? 14.444 19.357 13.559 1.00 14.05 433 GLY A C 1
ATOM 3039 O O . GLY A 1 411 ? 13.792 19.798 12.612 1.00 14.38 433 GLY A O 1
ATOM 3040 N N . ALA A 1 412 ? 14.289 19.797 14.813 1.00 13.20 434 ALA A N 1
ATOM 3041 C CA . ALA A 1 412 ? 13.335 20.864 15.142 1.00 12.53 434 ALA A CA 1
ATOM 3042 C C . ALA A 1 412 ? 13.839 22.216 14.645 1.00 12.33 434 ALA A C 1
ATOM 3043 O O . ALA A 1 412 ? 15.037 22.517 14.735 1.00 12.08 434 ALA A O 1
ATOM 3045 N N . VAL A 1 413 ? 12.925 23.012 14.110 1.00 11.55 435 VAL A N 1
ATOM 3046 C CA . VAL A 1 413 ? 13.198 24.379 13.712 1.00 11.84 435 VAL A CA 1
ATOM 3047 C C . VAL A 1 413 ? 13.240 25.293 14.962 1.00 12.00 435 VAL A C 1
ATOM 3048 O O . VAL A 1 413 ? 13.987 26.259 15.016 1.00 12.25 435 VAL A O 1
ATOM 3052 N N . ARG A 1 414 ? 12.445 24.957 15.968 1.00 11.48 436 ARG A N 1
ATOM 3053 C CA . ARG A 1 414 ? 12.258 25.814 17.127 1.00 11.60 436 ARG A CA 1
ATOM 3054 C C . ARG A 1 414 ? 12.178 24.961 18.379 1.00 10.76 436 ARG A C 1
ATOM 3055 O O . ARG A 1 414 ? 11.548 23.921 18.356 1.00 10.97 436 ARG A O 1
ATOM 3063 N N . ALA A 1 415 ? 12.811 25.401 19.464 1.00 10.17 437 ALA A N 1
ATOM 3064 C CA . ALA A 1 415 ? 12.565 24.814 20.770 1.00 9.64 437 ALA A CA 1
ATOM 3065 C C . ALA A 1 415 ? 11.707 25.805 21.549 1.00 9.96 437 ALA A C 1
ATOM 3066 O O . ALA A 1 415 ? 11.948 27.033 21.508 1.00 10.28 437 ALA A O 1
ATOM 3068 N N . VAL A 1 416 ? 10.670 25.280 22.195 1.00 10.07 438 VAL A N 1
ATOM 3069 C CA . VAL A 1 416 ? 9.770 26.094 23.015 1.00 10.44 438 VAL A CA 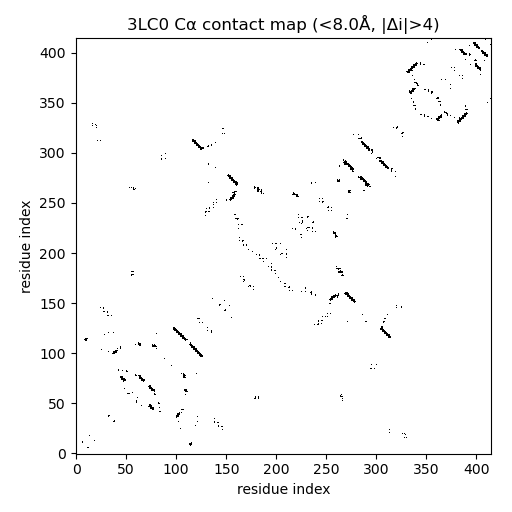1
ATOM 3070 C C . VAL A 1 416 ? 9.902 25.610 24.450 1.00 10.78 438 VAL A C 1
ATOM 3071 O O . VAL A 1 416 ? 9.423 24.516 24.809 1.00 10.30 438 VAL A O 1
ATOM 3075 N N . LEU A 1 417 ? 10.614 26.391 25.258 1.00 10.85 439 LEU A N 1
ATOM 3076 C CA . LEU A 1 417 ? 10.878 26.009 26.633 1.00 10.88 439 LEU A CA 1
ATOM 3077 C C . LEU A 1 417 ? 9.792 26.598 27.522 1.00 10.70 439 LEU A C 1
ATOM 3078 O O . LEU A 1 417 ? 9.542 27.813 27.505 1.00 9.99 439 LEU A O 1
ATOM 3083 N N . VAL A 1 418 ? 9.139 25.723 28.280 1.00 10.16 440 VAL A N 1
ATOM 3084 C CA . VAL A 1 418 ? 8.026 26.122 29.138 1.00 10.46 440 VAL A CA 1
ATOM 3085 C C . VAL A 1 418 ? 8.507 26.125 30.595 1.00 10.62 440 VAL A C 1
ATOM 3086 O O . VAL A 1 418 ? 8.542 25.073 31.255 1.00 10.11 440 VAL A O 1
ATOM 3090 N N . ALA A 1 419 ? 8.870 27.318 31.087 1.00 10.70 441 ALA A N 1
ATOM 3091 C CA . ALA A 1 419 ? 9.462 27.486 32.413 1.00 11.32 441 ALA A CA 1
ATOM 3092 C C . ALA A 1 419 ? 8.526 28.285 33.342 1.00 11.85 441 ALA A C 1
ATOM 3093 O O . ALA A 1 419 ? 7.677 29.032 32.850 1.00 11.94 441 ALA A O 1
ATOM 3095 N N . PRO A 1 420 ? 8.665 28.105 34.677 1.00 12.68 442 PRO A N 1
ATOM 3096 C CA . PRO A 1 420 ? 7.786 28.748 35.678 1.00 13.34 442 PRO A CA 1
ATOM 3097 C C . PRO A 1 420 ? 7.696 30.287 35.646 1.00 13.80 442 PRO A C 1
ATOM 3098 O O . PRO A 1 420 ? 6.577 30.828 35.665 1.00 13.26 442 PRO A O 1
ATOM 3102 N N . GLU A 1 421 ? 8.844 30.975 35.611 1.00 14.19 443 GLU A N 1
ATOM 3103 C CA . GLU A 1 421 ? 8.872 32.457 35.596 1.00 14.86 443 GLU A CA 1
ATOM 3104 C C . GLU A 1 421 ? 8.076 33.020 34.415 1.00 14.47 443 GLU A C 1
ATOM 3105 O O . GLU A 1 421 ? 7.167 33.837 34.607 1.00 14.03 443 GLU A O 1
ATOM 3111 N N . GLU A 1 422 ? 8.423 32.566 33.207 1.00 13.63 444 GLU A N 1
ATOM 3112 C CA . GLU A 1 422 ? 7.761 32.980 31.982 1.00 13.53 444 GLU A CA 1
ATOM 3113 C C . GLU A 1 422 ? 6.278 32.645 32.016 1.00 13.30 444 GLU A C 1
ATOM 3114 O O . GLU A 1 422 ? 5.453 33.460 31.609 1.00 12.79 444 GLU A O 1
ATOM 3120 N N . TRP A 1 423 ? 5.941 31.437 32.479 1.00 13.22 445 TRP A N 1
ATOM 3121 C CA . TRP A 1 423 ? 4.544 31.002 32.487 1.00 13.39 445 TRP A CA 1
ATOM 3122 C C . TRP A 1 423 ? 3.687 31.969 33.307 1.00 13.71 445 TRP A C 1
ATOM 3123 O O . TRP A 1 423 ? 2.563 32.305 32.924 1.00 13.30 445 TRP A O 1
ATOM 3134 N N . GLU A 1 424 ? 4.240 32.419 34.426 1.00 14.22 446 GLU A N 1
ATOM 3135 C CA . GLU A 1 424 ? 3.572 33.407 35.274 1.00 14.83 446 GLU A CA 1
ATOM 3136 C C . GLU A 1 424 ? 3.256 34.703 34.523 1.00 14.50 446 GLU A C 1
ATOM 3137 O O . GLU A 1 424 ? 2.278 35.384 34.845 1.00 14.75 446 GLU A O 1
ATOM 3143 N N . ARG A 1 425 ? 4.091 35.038 33.536 1.00 13.86 447 ARG A N 1
ATOM 3144 C CA . ARG A 1 425 ? 3.960 36.283 32.772 1.00 13.56 447 ARG A CA 1
ATOM 3145 C C . ARG A 1 425 ? 3.122 36.065 31.509 1.00 13.19 447 ARG A C 1
ATOM 3146 O O . ARG A 1 425 ? 3.009 36.962 30.671 1.00 13.29 447 ARG A O 1
ATOM 3154 N N . GLY A 1 426 ? 2.549 34.870 31.376 1.00 12.16 448 GLY A N 1
ATOM 3155 C CA . GLY A 1 426 ? 1.774 34.506 30.198 1.00 11.40 448 GLY A CA 1
ATOM 3156 C C . GLY A 1 426 ? 2.660 34.294 28.981 1.00 10.87 448 GLY A C 1
ATOM 3157 O O . GLY A 1 426 ? 2.226 34.538 27.846 1.00 10.17 448 GLY A O 1
ATOM 3158 N N . GLU A 1 427 ? 3.898 33.853 29.230 1.00 10.24 449 GLU A N 1
ATOM 3159 C CA . GLU A 1 427 ? 4.924 33.672 28.183 1.00 10.30 449 GLU A CA 1
ATOM 3160 C C . GLU A 1 427 ? 5.616 32.294 28.190 1.00 10.29 449 GLU A C 1
ATOM 3161 O O . GLU A 1 427 ? 5.548 31.551 29.178 1.00 9.45 449 GLU A O 1
ATOM 3167 N N . VAL A 1 428 ? 6.281 31.979 27.075 1.00 10.74 450 VAL A N 1
ATOM 3168 C CA . VAL A 1 428 ? 7.225 30.856 26.980 1.00 11.80 450 VAL A CA 1
ATOM 3169 C C . VAL A 1 428 ? 8.540 31.365 26.385 1.00 12.56 450 VAL A C 1
ATOM 3170 O O . VAL A 1 428 ? 8.595 32.488 25.885 1.00 13.08 450 VAL A O 1
ATOM 3174 N N . GLN A 1 429 ? 9.586 30.546 26.435 1.00 13.24 451 GLN A N 1
ATOM 3175 C CA . GLN A 1 429 ? 10.871 30.891 25.828 1.00 14.01 451 GLN A CA 1
ATOM 3176 C C . GLN A 1 429 ? 11.040 30.187 24.504 1.00 14.03 451 GLN A C 1
ATOM 3177 O O . GLN A 1 429 ? 10.940 28.958 24.432 1.00 14.28 451 GLN A O 1
ATOM 3183 N N . VAL A 1 430 ? 11.316 30.948 23.459 1.00 13.76 452 VAL A N 1
ATOM 3184 C CA . VAL A 1 430 ? 11.472 30.371 22.131 1.00 13.98 452 VAL A CA 1
ATOM 3185 C C . VAL A 1 430 ? 12.920 30.537 21.650 1.00 13.94 452 VAL A C 1
ATOM 3186 O O . VAL A 1 430 ? 13.481 31.632 21.706 1.00 13.55 452 VAL A O 1
ATOM 3190 N N . LYS A 1 431 ? 13.523 29.444 21.188 1.00 13.64 453 LYS A N 1
ATOM 3191 C CA . LYS A 1 431 ? 14.857 29.503 20.598 1.00 13.81 453 LYS A CA 1
ATOM 3192 C C . LYS A 1 431 ? 14.809 28.975 19.181 1.00 13.86 453 LYS A C 1
ATOM 3193 O O . LYS A 1 431 ? 14.360 27.855 18.948 1.00 13.27 453 LYS A O 1
ATOM 3199 N N . MET A 1 432 ? 15.269 29.786 18.235 1.00 13.90 454 MET A N 1
ATOM 3200 C CA . MET A 1 432 ? 15.394 29.338 16.847 1.00 14.76 454 MET A CA 1
ATOM 3201 C C . MET A 1 432 ? 16.617 28.445 16.756 1.00 14.87 454 MET A C 1
ATOM 3202 O O . MET A 1 432 ? 17.693 28.801 17.254 1.00 14.73 454 MET A O 1
ATOM 3207 N N . LEU A 1 433 ? 16.454 27.273 16.151 1.00 15.14 455 LEU A N 1
ATOM 3208 C CA . LEU A 1 433 ? 17.545 26.306 16.104 1.00 15.59 455 LEU A CA 1
ATOM 3209 C C . LEU A 1 433 ? 18.210 26.244 14.727 1.00 15.91 455 LEU A C 1
ATOM 3210 O O . LEU A 1 433 ? 19.381 25.859 14.642 1.00 16.59 455 LEU A O 1
ATOM 3215 N N . ARG A 1 446 ? 19.031 32.333 20.805 1.00 21.85 468 ARG A N 1
ATOM 3216 C CA . ARG A 1 446 ? 19.519 32.466 22.175 1.00 21.69 468 ARG A CA 1
ATOM 3217 C C . ARG A 1 446 ? 18.383 32.504 23.215 1.00 21.58 468 ARG A C 1
ATOM 3218 O O . ARG A 1 446 ? 18.595 32.937 24.349 1.00 22.05 468 ARG A O 1
ATOM 3220 N N . GLY A 1 447 ? 17.194 32.047 22.823 1.00 21.19 469 GLY A N 1
ATOM 3221 C CA . GLY A 1 447 ? 16.042 31.922 23.731 1.00 20.42 469 GLY A CA 1
ATOM 3222 C C . GLY A 1 447 ? 15.441 33.248 24.170 1.00 20.00 469 GLY A C 1
ATOM 3223 O O . GLY A 1 447 ? 16.077 33.999 24.912 1.00 20.00 469 GLY A O 1
ATOM 3224 N N . PHE A 1 448 ? 14.218 33.533 23.719 1.00 19.27 470 PHE A N 1
ATOM 3225 C CA . PHE A 1 448 ? 13.546 34.806 24.017 1.00 18.82 470 PHE A CA 1
ATOM 3226 C C . PHE A 1 448 ? 12.122 34.577 24.486 1.00 18.84 470 PHE A C 1
ATOM 3227 O O . PHE A 1 448 ? 11.427 33.714 23.956 1.00 18.21 470 PHE A O 1
ATOM 3235 N N . ALA A 1 449 ? 11.701 35.333 25.494 1.00 18.71 471 ALA A N 1
ATOM 3236 C CA . ALA A 1 449 ? 10.348 35.210 26.023 1.00 19.50 471 ALA A CA 1
ATOM 3237 C C . ALA A 1 449 ? 9.353 35.784 25.020 1.00 19.98 471 ALA A C 1
ATOM 3238 O O . ALA A 1 449 ? 9.559 36.875 24.491 1.00 20.12 471 ALA A O 1
ATOM 3240 N N . VAL A 1 450 ? 8.285 35.035 24.762 1.00 20.64 472 VAL A N 1
ATOM 3241 C CA . VAL A 1 450 ? 7.258 35.395 23.779 1.00 21.45 472 VAL A CA 1
ATOM 3242 C C . VAL A 1 450 ? 5.896 35.129 24.420 1.00 21.36 472 VAL A C 1
ATOM 3243 O O . VAL A 1 450 ? 5.706 34.081 25.031 1.00 21.51 472 VAL A O 1
ATOM 3247 N N . PRO A 1 451 ? 4.940 36.059 24.278 1.00 21.45 473 PRO A N 1
ATOM 3248 C CA . PRO A 1 451 ? 3.603 35.758 24.784 1.00 21.62 473 PRO A CA 1
ATOM 3249 C C . PRO A 1 451 ? 3.003 34.531 24.082 1.00 21.76 473 PRO A C 1
ATOM 3250 O O . PRO A 1 451 ? 3.183 34.368 22.875 1.00 21.03 473 PRO A O 1
ATOM 3254 N N . LEU A 1 452 ? 2.299 33.694 24.839 1.00 22.46 474 LEU A N 1
ATOM 3255 C CA . LEU A 1 452 ? 1.661 32.482 24.298 1.00 23.73 474 LEU A CA 1
ATOM 3256 C C . LEU A 1 452 ? 0.985 32.723 22.951 1.00 24.44 474 LEU A C 1
ATOM 3257 O O . LEU A 1 452 ? 1.233 31.992 21.996 1.00 24.48 474 LEU A O 1
ATOM 3262 N N . ASP A 1 453 ? 0.148 33.758 22.887 1.00 25.38 475 ASP A N 1
ATOM 3263 C CA . ASP A 1 453 ? -0.613 34.110 21.681 1.00 26.62 475 ASP A CA 1
ATOM 3264 C C . ASP A 1 453 ? 0.245 34.319 20.422 1.00 27.27 475 ASP A C 1
ATOM 3265 O O . ASP A 1 453 ? -0.227 34.100 19.302 1.00 27.25 475 ASP A O 1
ATOM 3270 N N . ARG A 1 454 ? 1.495 34.730 20.612 1.00 28.22 476 ARG A N 1
ATOM 3271 C CA . ARG A 1 454 ? 2.371 35.110 19.499 1.00 29.49 476 ARG A CA 1
ATOM 3272 C C . ARG A 1 454 ? 3.271 33.962 19.061 1.00 30.49 476 ARG A C 1
ATOM 3273 O O . ARG A 1 454 ? 4.142 34.124 18.211 1.00 30.05 476 ARG A O 1
ATOM 3281 N N . LEU A 1 455 ? 3.038 32.796 19.644 1.00 32.25 477 LEU A N 1
ATOM 3282 C CA . LEU A 1 455 ? 3.764 31.603 19.289 1.00 34.52 477 LEU A CA 1
ATOM 3283 C C . LEU A 1 455 ? 3.439 31.167 17.867 1.00 36.62 477 LEU A C 1
ATOM 3284 O O . LEU A 1 455 ? 4.302 30.645 17.160 1.00 36.64 477 LEU A O 1
ATOM 3289 N N . VAL A 1 456 ? 2.189 31.389 17.456 1.00 39.89 478 VAL A N 1
ATOM 3290 C CA . VAL A 1 456 ? 1.681 30.866 16.183 1.00 42.77 478 VAL A CA 1
ATOM 3291 C C . VAL A 1 456 ? 1.275 31.950 15.188 1.00 44.59 478 VAL A C 1
ATOM 3292 O O . VAL A 1 456 ? 1.406 31.739 13.980 1.00 46.24 478 VAL A O 1
#

Solvent-accessible surface area: 21168 Å² total

Nearest PDB structures (foldseek):
  3lc0-assembly1_A-2  TM=1.001E+00  e=4.605E-85  Trypanosoma cruzi
  4yp0-assembly1_A  TM=9.962E-01  e=2.823E-81  Trypanosoma cruzi strain CL Brener
  4yre-assembly1_B-2  TM=9.928E-01  e=2.720E-80  Trypanosoma cruzi strain CL Brener
  4yrc-assembly1_A  TM=9.975E-01  e=3.286E-79  Trypanosoma cruzi strain CL Brener
  4yrn-assembly1_B  TM=9.907E-01  e=5.169E-79  Trypanosoma cruzi strain CL Brener

Secondary structure (DSSP, 8-state):
-PPP-SPSTT-----HHHHHHHHHHHHHHHHHHHHTT-EE----SEEEGGGG---S--HHHHT-EEEE-SSS-EEEE-S-SHHHHHHHHHHS-TT--SSEEEEE--EEE------EEEEEEEEEES--STHHHHHHHHHHHHHHHHTT--TTTEEEEEEEHHHHHHHHHHTT--GGGHHHHHHHHTTTTTS-HHHHHHHHHHTT--HHHHHHHHHHHT--SHHHHHHHH-TT-HHHHHHHHHHHHHHHHT-GGGEEE-TT---S-TT--SEEEEEEETTS-SS-SEEEEE-SSHHHHTT-SS---EEEEEEESSHHHHHHHHTT--------EEEEEEESSGGGHHHHHHHHHHHHHTT--EEE--S---HHHHHHHHHHTTEEEEEEE-HHHHHTTEEEEEE---EEEEGGGG-

CATH classification: 3.30.930.10 (+1 more: 3.40.50.800)

Radius of gyration: 27.84 Å; Cα contacts (8 Å, |Δi|>4): 713; chains: 1; bounding box: 47×61×84 Å

InterPro domains:
  IPR004154 Anticodon-binding [PF03129] (387-458)
  IPR004516 Histidine-tRNA ligase/ATP phosphoribosyltransferase regulatory subunit [PIRSF001549] (48-460)
  IPR004516 Histidine-tRNA ligase/ATP phosphoribosyltransferase regulatory subunit [PTHR43707] (49-459)
  IPR006195 Aminoacyl-tRNA synthetase, class II [PS50862] (69-378)
  IPR015807 Histidine-tRNA ligase [TIGR00442] (53-461)
  IPR036621 Anticodon-binding domain superfamily [G3DSA:3.40.50.800] (377-478)
  IPR041715 Class II Histidinyl-tRNA synthetase (HisRS)-like catalytic core domain [PF13393] (56-360)
  IPR041715 Class II Histidinyl-tRNA synthetase (HisRS)-like catalytic core domain [cd00773] (65-372)
  IPR045864 Class II Aminoacyl-tRNA synthetase/Biotinyl protein ligase (BPL) and lipoyl protein ligase (LPL) [G3DSA:3.30.930.10] (47-376)
  IPR045864 Class II Aminoacyl-tRNA synthetase/Biotinyl protein ligase (BPL) and lipoyl protein ligase (LPL) [SSF55681] (53-374)

Foldseek 3Di:
DDDDPDDDPLDDDQDPQNVVLVCLLVVLLVVLCVVLVAAEDDDDQKDALVLLDDPQPFPLNVFWQWDADPPDGTITRASDCVSVVLVVQVVCDPVDDPFHKYWYFDWHAGHDCNGIWTKIKIKTKQDDALVRVLSQLVSVQSSLVSLVDDLLWKAKEKAWLLLVQVLCVVLPHDSVNSLSLLQLLQCPVPDPLVVSLVVVVVVVDDPVSSVSNVVQQQDADLVSSCVVRNCVRVRSVRVVVSLVSNVVVPCNSRYDYGSSDRDNGRQAHTMKMWMDTPVRPFDTQKIWHKGFCVSVVVPPPDIMIMIMMIGIDPGSSVSCVVVVSRDRDAAAFAEEEEEQFPVQVVVSVVLVVVQVVVVGGYHYDDDTDHPVVSVVVNVVNHYQKYWYRYDVLVVVQWIWIDGCPTDTDHSVPPD